Protein 7WJL (pdb70)

Foldseek 3Di:
DPQAPQLAAEEEQQLLLQQWAADQPPDPVVLRVVDQQHSLLLLLLLLLVLLQCLVPVPRYDYHYLPQQFDDCPDCLNCVQQNDPQSVVVQVLQVCQVVQRVVSHASDDPVAPSSQEHGHVSVRSNNRRLLSSLLVLLCQAADDDDNVNGHFHYEYEHDDFALQAASRRHGRHHSGRSVSSSQSSCCVPPVAAEEEEEEEAQEHSLRVQNSLCVQLAADRPPDDDDPCADPRRGDHHDTRQYAYFYEHALCDPPANPPNHDPVVSDSQCDCDPDPSSYHYYHFYFDADDDPVRVVCCCVPTVVVSLVSVLVNLVVVVVVQVVVVHDHAYAYEYAQEQCLDPPHPDPRRHHYLLVLLVVLLSVQVSCVVRHVRHYYYYYHHYGDSLRSSSNSNSNSCNPSPHHDDNVCNDPVLSVLLSLLSQLQRDQDVVSNVSSVSSSVCSCPVRVCCCVSGND

Structure (mmCIF, N/CA/C/O backbone):
data_7WJL
#
_entry.id   7WJL
#
_cell.length_a   124.542
_cell.length_b   124.542
_cell.length_c   124.542
_cell.angle_alpha   90.000
_cell.angle_beta   90.000
_cell.angle_gamma   90.000
#
_symmetry.space_group_name_H-M   'P 2 3'
#
loop_
_entity.id
_entity.type
_entity.pdbx_description
1 polymer 'Histone deacetylase HOS3'
2 non-polymer 'ZINC ION'
3 non-polymer 'ACETATE ION'
4 water water
#
loop_
_atom_site.group_PDB
_atom_site.id
_atom_site.type_symbol
_atom_site.label_atom_id
_atom_site.label_alt_id
_atom_site.label_comp_id
_atom_site.label_asym_id
_atom_site.label_entity_id
_atom_site.label_seq_id
_atom_site.pdbx_PDB_ins_code
_atom_site.Cartn_x
_atom_site.Cartn_y
_atom_site.Cartn_z
_atom_site.occupancy
_atom_site.B_iso_or_equiv
_atom_site.auth_seq_id
_atom_site.auth_comp_id
_atom_site.auth_asym_id
_atom_site.auth_atom_id
_atom_site.pdbx_PDB_model_num
ATOM 1 N N . ALA A 1 1 ? 27.672 99.108 55.915 1.00 55.77 34 ALA A N 1
ATOM 2 C CA . ALA A 1 1 ? 26.253 98.949 56.175 1.00 56.61 34 ALA A CA 1
ATOM 3 C C . ALA A 1 1 ? 26.034 97.947 57.319 1.00 65.14 34 ALA A C 1
ATOM 4 O O . ALA A 1 1 ? 26.934 97.773 58.161 1.00 75.41 34 ALA A O 1
ATOM 6 N N . GLN A 1 2 ? 24.837 97.340 57.378 1.00 56.58 35 GLN A N 1
ATOM 7 C CA . GLN A 1 2 ? 24.565 96.202 58.258 1.00 53.37 35 GLN A CA 1
ATOM 8 C C . GLN A 1 2 ? 24.178 94.971 57.451 1.00 50.06 35 GLN A C 1
ATOM 9 O O . GLN A 1 2 ? 24.829 93.932 57.580 1.00 48.10 35 GLN A O 1
ATOM 15 N N . ILE A 1 3 ? 23.150 95.057 56.613 1.00 38.86 36 ILE A N 1
ATOM 16 C CA . ILE A 1 3 ? 22.809 93.962 55.711 1.00 47.94 36 ILE A CA 1
ATOM 17 C C . ILE A 1 3 ? 23.737 94.013 54.500 1.00 45.12 36 ILE A C 1
ATOM 18 O O . ILE A 1 3 ? 23.749 95.023 53.781 1.00 36.51 36 ILE A O 1
ATOM 23 N N . PRO A 1 4 ? 24.525 92.967 54.238 1.00 45.17 37 PRO A N 1
ATOM 24 C CA . PRO A 1 4 ? 25.447 93.006 53.093 1.00 36.84 37 PRO A CA 1
ATOM 25 C C . PRO A 1 4 ? 24.714 92.855 51.772 1.00 39.30 37 PRO A C 1
ATOM 26 O O . PRO A 1 4 ? 23.652 92.228 51.685 1.00 40.36 37 PRO A O 1
ATOM 30 N N . GLU A 1 5 ? 25.310 93.429 50.722 1.00 35.70 38 GLU A N 1
ATOM 31 C CA . GLU A 1 5 ? 24.652 93.408 49.418 1.00 32.91 38 GLU A CA 1
ATOM 32 C C . GLU A 1 5 ? 24.349 91.982 48.964 1.00 32.69 38 GLU A C 1
ATOM 33 O O . GLU A 1 5 ? 23.298 91.730 48.362 1.00 34.12 38 GLU A O 1
ATOM 39 N N . SER A 1 6 ? 25.233 91.027 49.268 1.00 35.75 39 SER A N 1
ATOM 40 C CA . SER A 1 6 ? 25.015 89.653 48.812 1.00 35.81 39 SER A CA 1
ATOM 41 C C . SER A 1 6 ? 23.774 89.033 49.444 1.00 36.89 39 SER A C 1
ATOM 42 O O . SER A 1 6 ? 23.194 88.100 48.879 1.00 38.04 39 SER A O 1
ATOM 45 N N . ALA A 1 7 ? 23.365 89.524 50.615 1.00 33.02 40 ALA A N 1
ATOM 46 C CA . ALA A 1 7 ? 22.163 89.034 51.281 1.00 33.53 40 ALA A CA 1
ATOM 47 C C . ALA A 1 7 ? 20.881 89.569 50.654 1.00 33.09 40 ALA A C 1
ATOM 48 O O . ALA A 1 7 ? 19.796 89.134 51.044 1.00 32.23 40 ALA A O 1
ATOM 50 N N . LYS A 1 8 ? 20.967 90.511 49.723 1.00 32.09 41 LYS A N 1
ATOM 51 C CA . LYS A 1 8 ? 19.777 91.083 49.111 1.00 34.44 41 LYS A CA 1
ATOM 52 C C . LYS A 1 8 ? 19.400 90.297 47.864 1.00 33.69 41 LYS A C 1
ATOM 53 O O . LYS A 1 8 ? 20.254 89.707 47.197 1.00 39.28 41 LYS A O 1
ATOM 59 N N . ALA A 1 9 ? 18.108 90.285 47.558 1.00 31.63 42 ALA A N 1
ATOM 60 C CA . ALA A 1 9 ? 17.618 89.697 46.322 1.00 25.69 42 ALA A CA 1
ATOM 61 C C . ALA A 1 9 ? 17.657 90.745 45.221 1.00 26.86 42 ALA A C 1
ATOM 62 O O . ALA A 1 9 ? 17.327 91.910 45.456 1.00 29.19 42 ALA A O 1
ATOM 64 N N . VAL A 1 10 ? 18.060 90.323 44.027 1.00 24.06 43 VAL A N 1
ATOM 65 C CA . VAL A 1 10 ? 18.163 91.196 42.862 1.00 23.62 43 VAL A CA 1
ATOM 66 C C . VAL A 1 10 ? 16.844 91.210 42.100 1.00 26.52 43 VAL A C 1
ATOM 67 O O . VAL A 1 10 ? 16.262 90.158 41.806 1.00 25.31 43 VAL A O 1
ATOM 71 N N . VAL A 1 11 ? 16.373 92.408 41.777 1.00 23.45 44 VAL A N 1
ATOM 72 C CA . VAL A 1 11 ? 15.223 92.605 40.908 1.00 23.17 44 VAL A CA 1
ATOM 73 C C . VAL A 1 11 ? 15.737 93.201 39.612 1.00 23.23 44 VAL A C 1
ATOM 74 O O . VAL A 1 11 ? 16.348 94.279 39.617 1.00 25.42 44 VAL A O 1
ATOM 78 N N . VAL A 1 12 ? 15.497 92.512 38.505 1.00 27.06 45 VAL A N 1
ATOM 79 C CA . VAL A 1 12 ? 16.021 92.933 37.216 1.00 24.79 45 VAL A CA 1
ATOM 80 C C . VAL A 1 12 ? 14.883 93.574 36.438 1.00 23.66 45 VAL A C 1
ATOM 81 O O . VAL A 1 12 ? 13.828 92.961 36.245 1.00 24.04 45 VAL A O 1
ATOM 85 N N . LEU A 1 13 ? 15.088 94.820 36.036 1.00 24.80 46 LEU A N 1
ATOM 86 C CA . LEU A 1 13 ? 14.141 95.576 35.232 1.00 24.81 46 LEU A CA 1
ATOM 87 C C . LEU A 1 13 ? 14.561 95.472 33.772 1.00 30.74 46 LEU A C 1
ATOM 88 O O . LEU A 1 13 ? 15.758 95.438 33.467 1.00 34.66 46 LEU A O 1
ATOM 93 N N . SER A 1 14 ? 13.580 95.427 32.869 1.00 30.80 47 SER A N 1
ATOM 94 C CA . SER A 1 14 ? 13.824 95.141 31.453 1.00 27.33 47 SER A CA 1
ATOM 95 C C . SER A 1 14 ? 13.200 96.212 30.569 1.00 30.23 47 SER A C 1
ATOM 96 O O . SER A 1 14 ? 12.118 96.010 30.000 1.00 28.14 47 SER A O 1
ATOM 99 N N . PRO A 1 15 ? 13.872 97.351 30.395 1.00 26.98 48 PRO A N 1
ATOM 100 C CA . PRO A 1 15 ? 13.213 98.460 29.695 1.00 28.25 48 PRO A CA 1
ATOM 101 C C . PRO A 1 15 ? 12.883 98.140 28.245 1.00 33.72 48 PRO A C 1
ATOM 102 O O . PRO A 1 15 ? 11.865 98.625 27.735 1.00 34.43 48 PRO A O 1
ATOM 106 N N . TYR A 1 16 ? 13.686 97.313 27.566 1.00 33.13 49 TYR A N 1
ATOM 107 C CA . TYR A 1 16 ? 13.352 96.943 26.187 1.00 36.41 49 TYR A CA 1
ATOM 108 C C . TYR A 1 16 ? 12.065 96.114 26.098 1.00 35.66 49 TYR A C 1
ATOM 109 O O . TYR A 1 16 ? 11.345 96.214 25.100 1.00 36.57 49 TYR A O 1
ATOM 118 N N . SER A 1 17 ? 11.742 95.303 27.119 1.00 28.13 50 SER A N 1
ATOM 119 C CA . SER A 1 17 ? 10.486 94.553 27.084 1.00 32.24 50 SER A CA 1
ATOM 120 C C . SER A 1 17 ? 9.259 95.440 26.893 1.00 33.85 50 SER A C 1
ATOM 121 O O . SER A 1 17 ? 8.188 94.932 26.543 1.00 32.14 50 SER A O 1
ATOM 124 N N . LEU A 1 18 ? 9.373 96.746 27.130 1.00 34.65 51 LEU A N 1
ATOM 125 C CA . LEU A 1 18 ? 8.216 97.615 26.953 1.00 34.67 51 LEU A CA 1
ATOM 126 C C . LEU A 1 18 ? 7.825 97.788 25.494 1.00 36.71 51 LEU A C 1
ATOM 127 O O . LEU A 1 18 ? 6.706 98.220 25.215 1.00 41.14 51 LEU A O 1
ATOM 132 N N . GLN A 1 19 ? 8.715 97.470 24.560 1.00 34.16 52 GLN A N 1
ATOM 133 C CA . GLN A 1 19 ? 8.520 97.873 23.175 1.00 35.75 52 GLN A CA 1
ATOM 134 C C . GLN A 1 19 ? 7.583 96.951 22.407 1.00 40.55 52 GLN A C 1
ATOM 135 O O . GLN A 1 19 ? 7.005 97.374 21.401 1.00 46.13 52 GLN A O 1
ATOM 141 N N . HIS A 1 20 ? 7.439 95.707 22.849 1.00 40.78 53 HIS A N 1
ATOM 142 C CA . HIS A 1 20 ? 6.553 94.737 22.219 1.00 32.20 53 HIS A CA 1
ATOM 143 C C . HIS A 1 20 ? 5.109 95.093 22.551 1.00 35.18 53 HIS A C 1
ATOM 144 O O . HIS A 1 20 ? 4.694 95.003 23.709 1.00 37.14 53 HIS A O 1
ATOM 151 N N . VAL A 1 21 ? 4.336 95.515 21.555 1.00 40.59 54 VAL A N 1
ATOM 152 C CA . VAL A 1 21 ? 2.979 95.983 21.808 1.00 40.06 54 VAL A CA 1
ATOM 153 C C . VAL A 1 21 ? 2.060 95.575 20.669 1.00 43.06 54 VAL A C 1
ATOM 154 O O . VAL A 1 21 ? 2.455 95.567 19.499 1.00 41.88 54 VAL A O 1
ATOM 158 N N . PHE A 1 22 ? 0.819 95.245 21.026 1.00 49.43 55 PHE A N 1
ATOM 159 C CA . PHE A 1 22 ? -0.189 94.898 20.038 1.00 46.04 55 PHE A CA 1
ATOM 160 C C . PHE A 1 22 ? -0.262 95.996 18.986 1.00 51.46 55 PHE A C 1
ATOM 161 O O . PHE A 1 22 ? -0.353 97.180 19.340 1.00 54.63 55 PHE A O 1
ATOM 169 N N . PRO A 1 23 ? -0.207 95.658 17.697 1.00 53.95 56 PRO A N 1
ATOM 170 C CA . PRO A 1 23 ? 0.045 96.682 16.675 1.00 54.57 56 PRO A CA 1
ATOM 171 C C . PRO A 1 23 ? -1.108 96.971 15.721 1.00 65.93 56 PRO A C 1
ATOM 172 O O . PRO A 1 23 ? -1.051 97.969 14.994 1.00 69.93 56 PRO A O 1
ATOM 176 N N . ARG A 1 24 ? -2.141 96.123 15.691 1.00 70.85 57 ARG A N 1
ATOM 177 C CA . ARG A 1 24 ? -3.208 96.250 14.696 1.00 70.37 57 ARG A CA 1
ATOM 178 C C . ARG A 1 24 ? -4.129 97.431 14.991 1.00 71.65 57 ARG A C 1
ATOM 179 O O . ARG A 1 24 ? -5.114 97.291 15.723 1.00 74.05 57 ARG A O 1
ATOM 187 N N . GLU A 1 25 ? -3.832 98.593 14.406 1.00 72.19 58 GLU A N 1
ATOM 188 C CA . GLU A 1 25 ? -4.475 99.839 14.803 1.00 76.51 58 GLU A CA 1
ATOM 189 C C . GLU A 1 25 ? -5.875 100.008 14.235 1.00 77.07 58 GLU A C 1
ATOM 190 O O . GLU A 1 25 ? -6.469 101.076 14.417 1.00 80.75 58 GLU A O 1
ATOM 196 N N . TRP A 1 26 ? -6.424 98.991 13.577 1.00 74.05 59 TRP A N 1
ATOM 197 C CA . TRP A 1 26 ? -7.725 99.098 12.932 1.00 79.54 59 TRP A CA 1
ATOM 198 C C . TRP A 1 26 ? -8.829 98.368 13.687 1.00 83.91 59 TRP A C 1
ATOM 199 O O . TRP A 1 26 ? -9.908 98.158 13.125 1.00 85.43 59 TRP A O 1
ATOM 210 N N . VAL A 1 27 ? -8.595 97.965 14.930 1.00 82.94 60 VAL A N 1
ATOM 211 C CA . VAL A 1 27 ? -9.587 97.201 15.664 1.00 83.27 60 VAL A CA 1
ATOM 212 C C . VAL A 1 27 ? -10.390 98.136 16.558 1.00 88.24 60 VAL A C 1
ATOM 213 O O . VAL A 1 27 ? -9.997 99.272 16.845 1.00 88.65 60 VAL A O 1
ATOM 217 N N . THR A 1 28 ? -11.552 97.650 16.985 1.00 88.25 61 THR A N 1
ATOM 218 C CA . THR A 1 28 ? -12.339 98.358 17.982 1.00 91.62 61 THR A CA 1
ATOM 219 C C . THR A 1 28 ? -11.491 98.615 19.223 1.00 98.76 61 THR A C 1
ATOM 220 O O . THR A 1 28 ? -10.675 97.777 19.617 1.00 102.28 61 THR A O 1
ATOM 224 N N . LYS A 1 29 ? -11.669 99.789 19.839 1.00 97.41 62 LYS A N 1
ATOM 225 C CA . LYS A 1 29 ? -10.979 100.041 21.101 1.00 91.57 62 LYS A CA 1
ATOM 226 C C . LYS A 1 29 ? -11.497 99.164 22.234 1.00 95.27 62 LYS A C 1
ATOM 227 O O . LYS A 1 29 ? -10.895 99.161 23.315 1.00 100.73 62 LYS A O 1
ATOM 233 N N . SER A 1 30 ? -12.584 98.422 22.012 1.00 93.96 63 SER A N 1
ATOM 234 C CA . SER A 1 30 ? -13.025 97.428 22.983 1.00 90.89 63 SER A CA 1
ATOM 235 C C . SER A 1 30 ? -12.301 96.099 22.774 1.00 89.85 63 SER A C 1
ATOM 236 O O . SER A 1 30 ? -11.792 95.504 23.732 1.00 88.71 63 SER A O 1
ATOM 239 N N . TYR A 1 31 ? -12.256 95.610 21.529 1.00 90.50 64 TYR A N 1
ATOM 240 C CA . TYR A 1 31 ? -11.388 94.477 21.206 1.00 87.71 64 TYR A CA 1
ATOM 241 C C . TYR A 1 31 ? -9.957 94.745 21.657 1.00 84.44 64 TYR A C 1
ATOM 242 O O . TYR A 1 31 ? -9.270 93.842 22.151 1.00 78.65 64 TYR A O 1
ATOM 251 N N . ARG A 1 32 ? -9.494 95.989 21.490 1.00 85.27 65 ARG A N 1
ATOM 252 C CA . ARG A 1 32 ? -8.137 96.344 21.887 1.00 82.33 65 ARG A CA 1
ATOM 253 C C . ARG A 1 32 ? -7.916 96.112 23.376 1.00 84.06 65 ARG A C 1
ATOM 254 O O . ARG A 1 32 ? -6.801 95.773 23.790 1.00 85.12 65 ARG A O 1
ATOM 262 N N . LYS A 1 33 ? -8.956 96.266 24.198 1.00 85.51 66 LYS A N 1
ATOM 263 C CA . LYS A 1 33 ? -8.776 96.026 25.623 1.00 88.06 66 LYS A CA 1
ATOM 264 C C . LYS A 1 33 ? -8.813 94.543 25.976 1.00 86.39 66 LYS A C 1
ATOM 265 O O . LYS A 1 33 ? -8.359 94.170 27.067 1.00 86.46 66 LYS A O 1
ATOM 271 N N . THR A 1 34 ? -9.233 93.750 25.005 1.00 82.07 67 THR A N 1
ATOM 272 C CA . THR A 1 34 ? -9.281 92.282 25.132 1.00 74.40 67 THR A CA 1
ATOM 273 C C . THR A 1 34 ? -7.846 91.736 25.160 1.00 69.77 67 THR A C 1
ATOM 274 O O . THR A 1 34 ? -7.647 90.687 25.724 1.00 64.05 67 THR A O 1
ATOM 278 N N . ILE A 1 35 ? -6.889 92.479 24.603 1.00 70.62 68 ILE A N 1
ATOM 279 C CA . ILE A 1 35 ? -5.495 92.060 24.472 1.00 65.41 68 ILE A CA 1
ATOM 280 C C . ILE A 1 35 ? -4.792 92.300 25.805 1.00 53.64 68 ILE A C 1
ATOM 281 O O . ILE A 1 35 ? -4.452 93.433 26.148 1.00 53.56 68 ILE A O 1
ATOM 286 N N . VAL A 1 36 ? -4.555 91.230 26.546 1.00 43.52 69 VAL A N 1
ATOM 287 C CA . VAL A 1 36 ? -4.129 91.386 27.926 1.00 40.57 69 VAL A CA 1
ATOM 288 C C . VAL A 1 36 ? -2.610 91.441 28.051 1.00 40.69 69 VAL A C 1
ATOM 289 O O . VAL A 1 36 ? -2.089 92.082 28.969 1.00 43.82 69 VAL A O 1
ATOM 293 N N . GLU A 1 37 ? -1.884 90.790 27.149 1.00 35.59 70 GLU A N 1
ATOM 294 C CA . GLU A 1 37 ? -0.430 90.816 27.191 1.00 31.42 70 GLU A CA 1
ATOM 295 C C . GLU A 1 37 ? 0.029 92.117 26.534 1.00 35.56 70 GLU A C 1
ATOM 296 O O . GLU A 1 37 ? -0.007 92.246 25.312 1.00 40.22 70 GLU A O 1
ATOM 302 N N . ARG A 1 38 ? 0.463 93.082 27.346 1.00 33.95 71 ARG A N 1
ATOM 303 C CA . ARG A 1 38 ? 0.699 94.453 26.906 1.00 35.27 71 ARG A CA 1
ATOM 304 C C . ARG A 1 38 ? 1.793 95.077 27.760 1.00 34.71 71 ARG A C 1
ATOM 305 O O . ARG A 1 38 ? 2.091 94.594 28.858 1.00 29.50 71 ARG A O 1
ATOM 313 N N . PRO A 1 39 ? 2.396 96.177 27.299 1.00 31.45 72 PRO A N 1
ATOM 314 C CA . PRO A 1 39 ? 3.497 96.795 28.065 1.00 32.71 72 PRO A CA 1
ATOM 315 C C . PRO A 1 39 ? 3.103 97.243 29.467 1.00 35.49 72 PRO A C 1
ATOM 316 O O . PRO A 1 39 ? 3.941 97.218 30.377 1.00 35.37 72 PRO A O 1
ATOM 320 N N . GLU A 1 40 ? 1.852 97.664 29.665 1.00 31.94 73 GLU A N 1
ATOM 321 C CA . GLU A 1 40 ? 1.392 98.125 30.967 1.00 32.18 73 GLU A CA 1
ATOM 322 C C . GLU A 1 40 ? 1.561 97.080 32.062 1.00 35.30 73 GLU A C 1
ATOM 323 O O . GLU A 1 40 ? 1.538 97.437 33.248 1.00 30.79 73 GLU A O 1
ATOM 329 N N . ARG A 1 41 ? 1.728 95.805 31.701 1.00 29.62 74 ARG A N 1
ATOM 330 C CA . ARG A 1 41 ? 1.984 94.786 32.711 1.00 28.35 74 ARG A CA 1
ATOM 331 C C . ARG A 1 41 ? 3.251 95.105 33.503 1.00 34.04 74 ARG A C 1
ATOM 332 O O . ARG A 1 41 ? 3.317 94.853 34.715 1.00 32.39 74 ARG A O 1
ATOM 340 N N . LEU A 1 42 ? 4.264 95.687 32.840 1.00 29.50 75 LEU A N 1
ATOM 341 C CA . LEU A 1 42 ? 5.507 96.015 33.530 1.00 27.54 75 LEU A CA 1
ATOM 342 C C . LEU A 1 42 ? 5.327 97.173 34.494 1.00 29.57 75 LEU A C 1
ATOM 343 O O . LEU A 1 42 ? 6.011 97.225 35.522 1.00 33.26 75 LEU A O 1
ATOM 348 N N . LEU A 1 43 ? 4.422 98.108 34.189 1.00 29.40 76 LEU A N 1
ATOM 349 C CA . LEU A 1 43 ? 4.099 99.143 35.165 1.00 30.43 76 LEU A CA 1
ATOM 350 C C . LEU A 1 43 ? 3.476 98.531 36.417 1.00 31.83 76 LEU A C 1
ATOM 351 O O . LEU A 1 43 ? 3.843 98.887 37.547 1.00 31.00 76 LEU A O 1
ATOM 356 N N . ALA A 1 44 ? 2.553 97.581 36.241 1.00 32.96 77 ALA A N 1
ATOM 357 C CA . ALA A 1 44 ? 1.968 96.910 37.401 1.00 35.04 77 ALA A CA 1
ATOM 358 C C . ALA A 1 44 ? 3.012 96.089 38.155 1.00 33.76 77 ALA A C 1
ATOM 359 O O . ALA A 1 44 ? 3.053 96.121 39.390 1.00 29.22 77 ALA A O 1
ATOM 361 N N . SER A 1 45 ? 3.882 95.363 37.440 1.00 27.85 78 SER A N 1
ATOM 362 C CA . SER A 1 45 ? 4.935 94.625 38.141 1.00 30.27 78 SER A CA 1
ATOM 363 C C . SER A 1 45 ? 5.860 95.573 38.908 1.00 28.41 78 SER A C 1
ATOM 364 O O . SER A 1 45 ? 6.307 95.251 40.017 1.00 33.05 78 SER A O 1
ATOM 367 N N . SER A 1 46 ? 6.145 96.754 38.351 1.00 28.52 79 SER A N 1
ATOM 368 C CA . SER A 1 46 ? 6.894 97.757 39.112 1.00 31.85 79 SER A CA 1
ATOM 369 C C . SER A 1 46 ? 6.152 98.233 40.367 1.00 31.08 79 SER A C 1
ATOM 370 O O . SER A 1 46 ? 6.793 98.587 41.362 1.00 29.19 79 SER A O 1
ATOM 373 N N . MET A 1 47 ? 4.820 98.273 40.350 1.00 29.61 80 MET A N 1
ATOM 374 C CA . MET A 1 47 ? 4.104 98.588 41.589 1.00 37.55 80 MET A CA 1
ATOM 375 C C . MET A 1 47 ? 4.332 97.524 42.654 1.00 32.89 80 MET A C 1
ATOM 376 O O . MET A 1 47 ? 4.537 97.852 43.828 1.00 34.18 80 MET A O 1
ATOM 381 N N . GLY A 1 48 ? 4.280 96.245 42.271 1.00 30.99 81 GLY A N 1
ATOM 382 C CA . GLY A 1 48 ? 4.571 95.194 43.228 1.00 28.20 81 GLY A CA 1
ATOM 383 C C . GLY A 1 48 ? 5.985 95.295 43.757 1.00 32.68 81 GLY A C 1
ATOM 384 O O . GLY A 1 48 ? 6.219 95.193 44.968 1.00 31.03 81 GLY A O 1
ATOM 385 N N . ILE A 1 49 ? 6.949 95.518 42.853 1.00 27.16 82 ILE A N 1
ATOM 386 C CA . ILE A 1 49 ? 8.340 95.693 43.256 1.00 26.94 82 ILE A CA 1
ATOM 387 C C . ILE A 1 49 ? 8.454 96.844 44.244 1.00 33.48 82 ILE A C 1
ATOM 388 O O . ILE A 1 49 ? 9.072 96.726 45.312 1.00 28.51 82 ILE A O 1
ATOM 393 N N . SER A 1 50 ? 7.856 97.983 43.888 1.00 32.34 83 SER A N 1
ATOM 394 C CA . SER A 1 50 ? 7.875 99.144 44.761 1.00 30.63 83 SER A CA 1
ATOM 395 C C . SER A 1 50 ? 7.292 98.824 46.135 1.00 31.37 83 SER A C 1
ATOM 396 O O . SER A 1 50 ? 7.849 99.222 47.160 1.00 32.14 83 SER A O 1
ATOM 399 N N . ALA A 1 51 ? 6.177 98.100 46.178 1.00 31.27 84 ALA A N 1
ATOM 400 C CA . ALA A 1 51 ? 5.581 97.738 47.463 1.00 33.33 84 ALA A CA 1
ATOM 401 C C . ALA A 1 51 ? 6.548 96.927 48.322 1.00 31.62 84 ALA A C 1
ATOM 402 O O . ALA A 1 51 ? 6.682 97.179 49.527 1.00 32.72 84 ALA A O 1
ATOM 404 N N . ALA A 1 52 ? 7.222 95.938 47.728 1.00 30.13 85 ALA A N 1
ATOM 405 C CA . ALA A 1 52 ? 8.131 95.118 48.515 1.00 29.79 85 ALA A CA 1
ATOM 406 C C . ALA A 1 52 ? 9.280 95.958 49.062 1.00 35.74 85 ALA A C 1
ATOM 407 O O . ALA A 1 52 ? 9.623 95.865 50.248 1.00 38.14 85 ALA A O 1
ATOM 409 N N . ILE A 1 53 ? 9.862 96.812 48.215 1.00 32.45 86 ILE A N 1
ATOM 410 C CA . ILE A 1 53 ? 10.970 97.667 48.626 1.00 35.41 86 ILE A CA 1
ATOM 411 C C . ILE A 1 53 ? 10.541 98.689 49.671 1.00 39.81 86 ILE A C 1
ATOM 412 O O . ILE A 1 53 ? 11.352 99.102 50.512 1.00 45.75 86 ILE A O 1
ATOM 417 N N . THR A 1 54 ? 9.291 99.152 49.621 1.00 38.22 87 THR A N 1
ATOM 418 C CA . THR A 1 54 ? 8.846 100.105 50.630 1.00 38.79 87 THR A CA 1
ATOM 419 C C . THR A 1 54 ? 8.685 99.425 51.981 1.00 39.66 87 THR A C 1
ATOM 420 O O . THR A 1 54 ? 9.027 100.004 53.018 1.00 44.44 87 THR A O 1
ATOM 424 N N . MET A 1 55 ? 8.186 98.188 51.990 1.00 37.22 88 MET A N 1
ATOM 425 C CA . MET A 1 55 ? 8.095 97.451 53.246 1.00 38.53 88 MET A CA 1
ATOM 426 C C . MET A 1 55 ? 9.472 97.079 53.763 1.00 39.87 88 MET A C 1
ATOM 427 O O . MET A 1 55 ? 9.712 97.117 54.975 1.00 38.21 88 MET A O 1
ATOM 432 N N . TYR A 1 56 ? 10.392 96.703 52.867 1.00 34.22 89 TYR A N 1
ATOM 433 C CA . TYR A 1 56 ? 11.707 96.201 53.265 1.00 34.74 89 TYR A CA 1
ATOM 434 C C . TYR A 1 56 ? 12.795 96.897 52.465 1.00 33.50 89 TYR A C 1
ATOM 435 O O . TYR A 1 56 ? 13.412 96.295 51.578 1.00 33.63 89 TYR A O 1
ATOM 444 N N . PRO A 1 57 ? 13.112 98.147 52.812 1.00 36.42 90 PRO A N 1
ATOM 445 C CA . PRO A 1 57 ? 14.049 98.933 51.991 1.00 34.45 90 PRO A CA 1
ATOM 446 C C . PRO A 1 57 ? 15.448 98.363 51.948 1.00 36.38 90 PRO A C 1
ATOM 447 O O . PRO A 1 57 ? 16.208 98.703 51.036 1.00 39.22 90 PRO A O 1
ATOM 451 N N . SER A 1 58 ? 15.824 97.512 52.892 1.00 36.77 91 SER A N 1
ATOM 452 C CA . SER A 1 58 ? 17.178 96.979 52.951 1.00 34.54 91 SER A CA 1
ATOM 453 C C . SER A 1 58 ? 17.324 95.585 52.350 1.00 33.74 91 SER A C 1
ATOM 454 O O . SER A 1 58 ? 18.427 95.027 52.395 1.00 33.94 91 SER A O 1
ATOM 457 N N . LEU A 1 59 ? 16.262 95.001 51.794 1.00 31.53 92 LEU A N 1
ATOM 458 C CA . LEU A 1 59 ? 16.320 93.599 51.393 1.00 33.55 92 LEU A CA 1
ATOM 459 C C . LEU A 1 59 ? 16.386 93.371 49.886 1.00 31.11 92 LEU A C 1
ATOM 460 O O . LEU A 1 59 ? 16.523 92.214 49.461 1.00 31.64 92 LEU A O 1
ATOM 465 N N . PHE A 1 60 ? 16.303 94.416 49.067 1.00 28.75 93 PHE A N 1
ATOM 466 C CA . PHE A 1 60 ? 16.284 94.244 47.622 1.00 27.55 93 PHE A CA 1
ATOM 467 C C . PHE A 1 60 ? 17.248 95.209 46.945 1.00 27.78 93 PHE A C 1
ATOM 468 O O . PHE A 1 60 ? 17.541 96.289 47.463 1.00 29.57 93 PHE A O 1
ATOM 476 N N . THR A 1 61 ? 17.734 94.798 45.773 1.00 30.63 94 THR A N 1
ATOM 477 C CA . THR A 1 61 ? 18.591 95.602 44.906 1.00 27.05 94 THR A CA 1
ATOM 478 C C . THR A 1 61 ? 17.921 95.664 43.541 1.00 28.78 94 THR A C 1
ATOM 479 O O . THR A 1 61 ? 17.634 94.620 42.952 1.00 29.06 94 THR A O 1
ATOM 483 N N . LEU A 1 62 ? 17.662 96.874 43.044 1.00 26.86 95 LEU A N 1
ATOM 484 C CA . LEU A 1 62 ? 17.115 97.050 41.706 1.00 31.69 95 LEU A CA 1
ATOM 485 C C . LEU A 1 62 ? 18.253 97.085 40.699 1.00 33.72 95 LEU A C 1
ATOM 486 O O . LEU A 1 62 ? 19.239 97.801 40.894 1.00 28.95 95 LEU A O 1
ATOM 491 N N . LYS A 1 63 ? 18.110 96.325 39.618 1.00 25.53 96 LYS A N 1
ATOM 492 C CA . LYS A 1 63 ? 19.121 96.312 38.575 1.00 25.58 96 LYS A CA 1
ATOM 493 C C . LYS A 1 63 ? 18.417 96.395 37.230 1.00 28.07 96 LYS A C 1
ATOM 494 O O . LYS A 1 63 ? 17.481 95.635 36.969 1.00 36.94 96 LYS A O 1
ATOM 500 N N . SER A 1 64 ? 18.833 97.324 36.391 1.00 28.94 97 SER A N 1
ATOM 501 C CA . SER A 1 64 ? 18.297 97.430 35.048 1.00 28.62 97 SER A CA 1
ATOM 502 C C . SER A 1 64 ? 19.268 96.797 34.073 1.00 29.48 97 SER A C 1
ATOM 503 O O . SER A 1 64 ? 20.476 97.054 34.130 1.00 30.24 97 SER A O 1
ATOM 506 N N . SER A 1 65 ? 18.737 95.970 33.183 1.00 26.09 98 SER A N 1
ATOM 507 C CA . SER A 1 65 ? 19.538 95.480 32.078 1.00 26.26 98 SER A CA 1
ATOM 508 C C . SER A 1 65 ? 19.860 96.583 31.070 1.00 30.10 98 SER A C 1
ATOM 509 O O . SER A 1 65 ? 20.722 96.386 30.207 1.00 35.19 98 SER A O 1
ATOM 512 N N . HIS A 1 66 ? 19.224 97.750 31.196 1.00 34.70 99 HIS A N 1
ATOM 513 C CA . HIS A 1 66 ? 19.426 98.894 30.305 1.00 28.85 99 HIS A CA 1
ATOM 514 C C . HIS A 1 66 ? 19.400 98.466 28.840 1.00 33.43 99 HIS A C 1
ATOM 515 O O . HIS A 1 66 ? 18.377 97.982 28.349 1.00 41.28 99 HIS A O 1
ATOM 522 N N . GLN A 1 67 ? 20.510 98.631 28.128 1.00 33.79 100 GLN A N 1
ATOM 523 C CA . GLN A 1 67 ? 20.554 98.332 26.708 1.00 42.18 100 GLN A CA 1
ATOM 524 C C . GLN A 1 67 ? 21.276 97.025 26.413 1.00 41.20 100 GLN A C 1
ATOM 525 O O . GLN A 1 67 ? 21.608 96.760 25.255 1.00 40.62 100 GLN A O 1
ATOM 531 N N . ARG A 1 68 ? 21.504 96.192 27.427 1.00 38.07 101 ARG A N 1
ATOM 532 C CA . ARG A 1 68 ? 22.127 94.902 27.184 1.00 37.81 101 ARG A CA 1
ATOM 533 C C . ARG A 1 68 ? 21.198 94.019 26.357 1.00 37.14 101 ARG A C 1
ATOM 534 O O . ARG A 1 68 ? 20.009 93.875 26.667 1.00 31.59 101 ARG A O 1
ATOM 542 N N . LYS A 1 69 ? 21.745 93.434 25.301 1.00 37.56 102 LYS A N 1
ATOM 543 C CA . LYS A 1 69 ? 20.993 92.588 24.393 1.00 36.89 102 LYS A CA 1
ATOM 544 C C . LYS A 1 69 ? 21.614 91.198 24.346 1.00 33.36 102 LYS A C 1
ATOM 545 O O . LYS A 1 69 ? 22.828 91.035 24.501 1.00 30.23 102 LYS A O 1
ATOM 551 N N . GLY A 1 70 ? 20.768 90.193 24.144 1.00 30.13 103 GLY A N 1
ATOM 552 C CA . GLY A 1 70 ? 21.206 88.883 23.698 1.00 30.63 103 GLY A CA 1
ATOM 553 C C . GLY A 1 70 ? 20.741 88.656 22.270 1.00 37.16 103 GLY A C 1
ATOM 554 O O . GLY A 1 70 ? 19.732 89.215 21.845 1.00 40.88 103 GLY A O 1
ATOM 555 N N . SER A 1 71 ? 21.483 87.843 21.524 1.00 40.22 104 SER A N 1
ATOM 556 C CA . SER A 1 71 ? 21.140 87.587 20.131 1.00 38.49 104 SER A CA 1
ATOM 557 C C . SER A 1 71 ? 20.103 86.474 20.008 1.00 36.09 104 SER A C 1
ATOM 558 O O . SER A 1 71 ? 20.165 85.456 20.710 1.00 36.22 104 SER A O 1
ATOM 561 N N . LEU A 1 72 ? 19.152 86.664 19.091 1.00 31.62 105 LEU A N 1
ATOM 562 C CA . LEU A 1 72 ? 18.273 85.558 18.745 1.00 37.55 105 LEU A CA 1
ATOM 563 C C . LEU A 1 72 ? 19.035 84.399 18.114 1.00 37.49 105 LEU A C 1
ATOM 564 O O . LEU A 1 72 ? 18.473 83.309 17.992 1.00 41.59 105 LEU A O 1
ATOM 569 N N . MET A 1 73 ? 20.303 84.606 17.751 1.00 33.83 106 MET A N 1
ATOM 570 C CA . MET A 1 73 ? 21.226 83.583 17.261 1.00 39.48 106 MET A CA 1
ATOM 571 C C . MET A 1 73 ? 22.168 83.049 18.339 1.00 36.56 106 MET A C 1
ATOM 572 O O . MET A 1 73 ? 23.011 82.196 18.033 1.00 38.49 106 MET A O 1
ATOM 577 N N . ALA A 1 74 ? 22.097 83.572 19.564 1.00 36.79 107 ALA A N 1
ATOM 578 C CA . ALA A 1 74 ? 22.968 83.104 20.631 1.00 36.59 107 ALA A CA 1
ATOM 579 C C . ALA A 1 74 ? 22.764 81.606 20.854 1.00 34.95 107 ALA A C 1
ATOM 580 O O . ALA A 1 74 ? 21.685 81.073 20.580 1.00 32.83 107 ALA A O 1
ATOM 582 N N . PRO A 1 75 ? 23.790 80.900 21.343 1.00 36.87 108 PRO A N 1
ATOM 583 C CA . PRO A 1 75 ? 23.613 79.456 21.610 1.00 30.12 108 PRO A CA 1
ATOM 584 C C . PRO A 1 75 ? 22.496 79.151 22.599 1.00 31.13 108 PRO A C 1
ATOM 585 O O . PRO A 1 75 ? 21.822 78.122 22.457 1.00 40.23 108 PRO A O 1
ATOM 589 N N . HIS A 1 76 ? 22.271 80.008 23.600 1.00 26.28 109 HIS A N 1
ATOM 590 C CA . HIS A 1 76 ? 21.179 79.718 24.523 1.00 30.63 109 HIS A CA 1
ATOM 591 C C . HIS A 1 76 ? 19.795 79.987 23.914 1.00 34.79 109 HIS A C 1
ATOM 592 O O . HIS A 1 76 ? 18.785 79.773 24.587 1.00 37.10 109 HIS A O 1
ATOM 599 N N . VAL A 1 77 ? 19.710 80.443 22.673 1.00 30.79 110 VAL A N 1
ATOM 600 C CA . VAL A 1 77 ? 18.464 80.420 21.927 1.00 29.98 110 VAL A CA 1
ATOM 601 C C . VAL A 1 77 ? 18.458 79.274 20.918 1.00 27.67 110 VAL A C 1
ATOM 602 O O . VAL A 1 77 ? 17.565 78.433 20.932 1.00 32.24 110 VAL A O 1
ATOM 606 N N . LEU A 1 78 ? 19.492 79.189 20.081 1.00 29.82 111 LEU A N 1
ATOM 607 C CA . LEU A 1 78 ? 19.564 78.140 19.060 1.00 36.04 111 LEU A CA 1
ATOM 608 C C . LEU A 1 78 ? 19.408 76.739 19.656 1.00 36.18 111 LEU A C 1
ATOM 609 O O . LEU A 1 78 ? 18.717 75.890 19.082 1.00 39.43 111 LEU A O 1
ATOM 614 N N . LYS A 1 79 ? 20.053 76.468 20.792 1.00 36.04 112 LYS A N 1
ATOM 615 C CA . LYS A 1 79 ? 19.982 75.141 21.392 1.00 31.50 112 LYS A CA 1
ATOM 616 C C . LYS A 1 79 ? 18.668 74.894 22.109 1.00 32.40 112 LYS A C 1
ATOM 617 O O . LYS A 1 79 ? 18.380 73.744 22.452 1.00 33.33 112 LYS A O 1
ATOM 623 N N . VAL A 1 80 ? 17.878 75.935 22.354 1.00 33.03 113 VAL A N 1
ATOM 624 C CA . VAL A 1 80 ? 16.537 75.747 22.902 1.00 29.62 113 VAL A CA 1
ATOM 625 C C . VAL A 1 80 ? 15.509 75.610 21.794 1.00 32.00 113 VAL A C 1
ATOM 626 O O . VAL A 1 80 ? 14.570 74.823 21.895 1.00 35.53 113 VAL A O 1
ATOM 630 N N . HIS A 1 81 ? 15.641 76.396 20.739 1.00 33.93 114 HIS A N 1
ATOM 631 C CA . HIS A 1 81 ? 14.564 76.528 19.786 1.00 33.89 114 HIS A CA 1
ATOM 632 C C . HIS A 1 81 ? 14.926 76.044 18.398 1.00 31.08 114 HIS A C 1
ATOM 633 O O . HIS A 1 81 ? 14.056 76.038 17.526 1.00 33.75 114 HIS A O 1
ATOM 640 N N . GLY A 1 82 ? 16.159 75.602 18.173 1.00 30.08 115 GLY A N 1
ATOM 641 C CA . GLY A 1 82 ? 16.625 75.341 16.828 1.00 30.72 115 GLY A CA 1
ATOM 642 C C . GLY A 1 82 ? 16.959 76.649 16.127 1.00 38.01 115 GLY A C 1
ATOM 643 O O . GLY A 1 82 ? 16.898 77.740 16.700 1.00 39.64 115 GLY A O 1
ATOM 644 N N . SER A 1 83 ? 17.328 76.540 14.856 1.00 35.18 116 SER A N 1
ATOM 645 C CA . SER A 1 83 ? 17.611 77.728 14.069 1.00 39.75 116 SER A CA 1
ATOM 646 C C . SER A 1 83 ? 16.456 78.123 13.167 1.00 42.37 116 SER A C 1
ATOM 647 O O . SER A 1 83 ? 16.464 79.235 12.624 1.00 43.66 116 SER A O 1
ATOM 650 N N . SER A 1 84 ? 15.458 77.258 13.006 1.00 40.74 117 SER A N 1
ATOM 651 C CA . SER A 1 84 ? 14.414 77.557 12.037 1.00 39.14 117 SER A CA 1
ATOM 652 C C . SER A 1 84 ? 13.388 78.528 12.627 1.00 35.55 117 SER A C 1
ATOM 653 O O . SER A 1 84 ? 13.041 79.533 11.993 1.00 37.18 117 SER A O 1
ATOM 656 N N . TRP A 1 85 ? 12.927 78.269 13.858 1.00 39.29 118 TRP A N 1
ATOM 657 C CA . TRP A 1 85 ? 11.997 79.197 14.509 1.00 32.81 118 TRP A CA 1
ATOM 658 C C . TRP A 1 85 ? 12.600 80.577 14.713 1.00 34.28 118 TRP A C 1
ATOM 659 O O . TRP A 1 85 ? 11.941 81.571 14.355 1.00 36.23 118 TRP A O 1
ATOM 670 N N . PRO A 1 86 ? 13.797 80.734 15.290 1.00 36.05 119 PRO A N 1
ATOM 671 C CA . PRO A 1 86 ? 14.373 82.086 15.407 1.00 37.89 119 PRO A CA 1
ATOM 672 C C . PRO A 1 86 ? 14.410 82.852 14.092 1.00 39.11 119 PRO A C 1
ATOM 673 O O . PRO A 1 86 ? 14.012 84.025 14.059 1.00 38.17 119 PRO A O 1
ATOM 677 N N . ALA A 1 87 ? 14.867 82.215 13.007 1.00 35.71 120 ALA A N 1
ATOM 678 C CA . ALA A 1 87 ? 14.925 82.875 11.705 1.00 37.84 120 ALA A CA 1
ATOM 679 C C . ALA A 1 87 ? 13.537 83.172 11.153 1.00 40.34 120 ALA A C 1
ATOM 680 O O . ALA A 1 87 ? 13.339 84.191 10.483 1.00 39.97 120 ALA A O 1
ATOM 682 N N . GLU A 1 88 ? 12.573 82.279 11.380 1.00 40.76 121 GLU A N 1
ATOM 683 C CA . GLU A 1 88 ? 11.215 82.567 10.937 1.00 42.03 121 GLU A CA 1
ATOM 684 C C . GLU A 1 88 ? 10.608 83.700 11.751 1.00 40.29 121 GLU A C 1
ATOM 685 O O . GLU A 1 88 ? 9.887 84.550 11.216 1.00 41.24 121 GLU A O 1
ATOM 691 N N . LEU A 1 89 ? 10.894 83.730 13.046 1.00 35.81 122 LEU A N 1
ATOM 692 C CA . LEU A 1 89 ? 10.434 84.836 13.875 1.00 36.92 122 LEU A CA 1
ATOM 693 C C . LEU A 1 89 ? 10.957 86.168 13.343 1.00 39.85 122 LEU A C 1
ATOM 694 O O . LEU A 1 89 ? 10.201 87.134 13.200 1.00 36.96 122 LEU A O 1
ATOM 699 N N . ILE A 1 90 ? 12.249 86.226 13.012 1.00 42.61 123 ILE A N 1
ATOM 700 C CA . ILE A 1 90 ? 12.848 87.476 12.550 1.00 37.94 123 ILE A CA 1
ATOM 701 C C . ILE A 1 90 ? 12.242 87.885 11.212 1.00 42.78 123 ILE A C 1
ATOM 702 O O . ILE A 1 90 ? 11.995 89.073 10.952 1.00 41.26 123 ILE A O 1
ATOM 707 N N . GLU A 1 91 ? 11.972 86.906 10.350 1.00 41.18 124 GLU A N 1
ATOM 708 C CA . GLU A 1 91 ? 11.351 87.204 9.067 1.00 43.52 124 GLU A CA 1
ATOM 709 C C . GLU A 1 91 ? 9.964 87.807 9.262 1.00 43.62 124 GLU A C 1
ATOM 710 O O . GLU A 1 91 ? 9.644 88.853 8.692 1.00 45.21 124 GLU A O 1
ATOM 716 N N . LEU A 1 92 ? 9.138 87.174 10.092 1.00 43.79 125 LEU A N 1
ATOM 717 C CA . LEU A 1 92 ? 7.792 87.682 10.337 1.00 42.16 125 LEU A CA 1
ATOM 718 C C . LEU A 1 92 ? 7.826 89.121 10.832 1.00 42.94 125 LEU A C 1
ATOM 719 O O . LEU A 1 92 ? 7.087 89.981 10.332 1.00 43.68 125 LEU A O 1
ATOM 724 N N . CYS A 1 93 ? 8.704 89.411 11.793 1.00 40.54 126 CYS A N 1
ATOM 725 C CA . CYS A 1 93 ? 8.793 90.764 12.322 1.00 40.51 126 CYS A CA 1
ATOM 726 C C . CYS A 1 93 ? 9.214 91.761 11.260 1.00 46.58 126 CYS A C 1
ATOM 727 O O . CYS A 1 93 ? 8.766 92.916 11.278 1.00 49.73 126 CYS A O 1
ATOM 730 N N . GLN A 1 94 ? 10.074 91.340 10.332 1.00 46.44 127 GLN A N 1
ATOM 731 C CA . GLN A 1 94 ? 10.609 92.256 9.339 1.00 50.34 127 GLN A CA 1
ATOM 732 C C . GLN A 1 94 ? 9.612 92.551 8.233 1.00 49.84 127 GLN A C 1
ATOM 733 O O . GLN A 1 94 ? 9.776 93.544 7.519 1.00 55.05 127 GLN A O 1
ATOM 739 N N . MET A 1 95 ? 8.588 91.718 8.080 1.00 50.20 128 MET A N 1
ATOM 740 C CA . MET A 1 95 ? 7.526 91.937 7.106 1.00 54.84 128 MET A CA 1
ATOM 741 C C . MET A 1 95 ? 6.241 92.460 7.736 1.00 55.25 128 MET A C 1
ATOM 742 O O . MET A 1 95 ? 5.295 92.773 7.004 1.00 54.82 128 MET A O 1
ATOM 747 N N . ALA A 1 96 ? 6.194 92.574 9.070 1.00 53.45 129 ALA A N 1
ATOM 748 C CA . ALA A 1 96 ? 4.943 92.859 9.768 1.00 54.71 129 ALA A CA 1
ATOM 749 C C . ALA A 1 96 ? 4.400 94.244 9.425 1.00 61.10 129 ALA A C 1
ATOM 750 O O . ALA A 1 96 ? 3.239 94.382 9.024 1.00 66.54 129 ALA A O 1
ATOM 752 N N . ASP A 1 97 ? 5.187 95.291 9.656 1.00 63.11 130 ASP A N 1
ATOM 753 C CA . ASP A 1 97 ? 4.724 96.692 9.432 1.00 62.01 130 ASP A CA 1
ATOM 754 C C . ASP A 1 97 ? 4.132 96.883 8.031 1.00 67.88 130 ASP A C 1
ATOM 755 O O . ASP A 1 97 ? 3.073 97.470 7.925 1.00 71.85 130 ASP A O 1
ATOM 760 N N . ALA A 1 98 ? 4.798 96.393 6.995 1.00 68.65 131 ALA A N 1
ATOM 761 C CA . ALA A 1 98 ? 4.247 96.560 5.654 1.00 70.02 131 ALA A CA 1
ATOM 762 C C . ALA A 1 98 ? 2.864 95.923 5.553 1.00 72.53 131 ALA A C 1
ATOM 763 O O . ALA A 1 98 ? 1.925 96.527 5.020 1.00 76.69 131 ALA A O 1
ATOM 765 N N . LYS A 1 99 ? 2.721 94.695 6.061 1.00 68.47 132 LYS A N 1
ATOM 766 C CA . LYS A 1 99 ? 1.406 94.061 6.096 1.00 69.00 132 LYS A CA 1
ATOM 767 C C . LYS A 1 99 ? 0.412 94.898 6.894 1.00 77.02 132 LYS A C 1
ATOM 768 O O . LYS A 1 99 ? -0.739 95.079 6.475 1.00 79.58 132 LYS A O 1
ATOM 774 N N . LEU A 1 100 ? 0.841 95.422 8.049 1.00 77.21 133 LEU A N 1
ATOM 775 C CA . LEU A 1 100 ? -0.095 96.019 8.997 1.00 72.27 133 LEU A CA 1
ATOM 776 C C . LEU A 1 100 ? -0.671 97.344 8.517 1.00 75.22 133 LEU A C 1
ATOM 777 O O . LEU A 1 100 ? -1.767 97.710 8.944 1.00 80.77 133 LEU A O 1
ATOM 782 N N . LEU A 1 101 ? 0.024 98.077 7.650 1.00 76.02 134 LEU A N 1
ATOM 783 C CA . LEU A 1 101 ? -0.558 99.319 7.156 1.00 80.71 134 LEU A CA 1
ATOM 784 C C . LEU A 1 101 ? -1.574 99.089 6.039 1.00 77.40 134 LEU A C 1
ATOM 785 O O . LEU A 1 101 ? -2.316 100.021 5.696 1.00 79.88 134 LEU A O 1
ATOM 790 N N . LYS A 1 102 ? -1.628 97.879 5.476 1.00 71.00 135 LYS A N 1
ATOM 791 C CA . LYS A 1 102 ? -2.682 97.490 4.550 1.00 76.37 135 LYS A CA 1
ATOM 792 C C . LYS A 1 102 ? -3.862 96.819 5.248 1.00 80.54 135 LYS A C 1
ATOM 793 O O . LYS A 1 102 ? -4.701 96.212 4.574 1.00 84.35 135 LYS A O 1
ATOM 799 N N . GLY A 1 103 ? -3.942 96.907 6.574 1.00 79.04 136 GLY A N 1
ATOM 800 C CA . GLY A 1 103 ? -5.010 96.244 7.297 1.00 77.23 136 GLY A CA 1
ATOM 801 C C . GLY A 1 103 ? -4.947 94.733 7.261 1.00 77.12 136 GLY A C 1
ATOM 802 O O . GLY A 1 103 ? -5.987 94.071 7.338 1.00 79.35 136 GLY A O 1
ATOM 803 N N . GLU A 1 104 ? -3.750 94.168 7.160 1.00 75.40 137 GLU A N 1
ATOM 804 C CA . GLU A 1 104 ? -3.538 92.732 7.074 1.00 74.93 137 GLU A CA 1
ATOM 805 C C . GLU A 1 104 ? -3.021 92.186 8.402 1.00 68.12 137 GLU A C 1
ATOM 806 O O . GLU A 1 104 ? -2.252 92.845 9.108 1.00 64.21 137 GLU A O 1
ATOM 812 N N . ILE A 1 105 ? -3.451 90.968 8.740 1.00 66.14 138 ILE A N 1
ATOM 813 C CA . ILE A 1 105 ? -2.878 90.273 9.886 1.00 62.17 138 ILE A CA 1
ATOM 814 C C . ILE A 1 105 ? -1.415 89.965 9.595 1.00 65.75 138 ILE A C 1
ATOM 815 O O . ILE A 1 105 ? -1.059 89.516 8.495 1.00 65.90 138 ILE A O 1
ATOM 820 N N . GLU A 1 106 ? -0.555 90.209 10.585 1.00 64.07 139 GLU A N 1
ATOM 821 C CA . GLU A 1 106 ? 0.888 90.124 10.399 1.00 53.74 139 GLU A CA 1
ATOM 822 C C . GLU A 1 106 ? 1.461 88.744 10.716 1.00 52.37 139 GLU A C 1
ATOM 823 O O . GLU A 1 106 ? 2.643 88.509 10.444 1.00 57.17 139 GLU A O 1
ATOM 829 N N . VAL A 1 107 ? 0.666 87.823 11.256 1.00 52.38 140 VAL A N 1
ATOM 830 C CA . VAL A 1 107 ? 1.157 86.477 11.553 1.00 50.95 140 VAL A CA 1
ATOM 831 C C . VAL A 1 107 ? 0.608 85.476 10.539 1.00 55.54 140 VAL A C 1
ATOM 832 O O . VAL A 1 107 ? -0.297 85.811 9.763 1.00 59.67 140 VAL A O 1
ATOM 836 N N . PRO A 1 108 ? 1.136 84.256 10.490 1.00 56.98 141 PRO A N 1
ATOM 837 C CA . PRO A 1 108 ? 0.681 83.292 9.478 1.00 60.11 141 PRO A CA 1
ATOM 838 C C . PRO A 1 108 ? -0.754 82.838 9.706 1.00 62.55 141 PRO A C 1
ATOM 839 O O . PRO A 1 108 ? -1.215 82.684 10.840 1.00 62.68 141 PRO A O 1
ATOM 843 N N . ASP A 1 109 ? -1.453 82.595 8.593 1.00 64.30 142 ASP A N 1
ATOM 844 C CA . ASP A 1 109 ? -2.862 82.218 8.650 1.00 67.60 142 ASP A CA 1
ATOM 845 C C . ASP A 1 109 ? -3.100 80.913 9.400 1.00 65.62 142 ASP A C 1
ATOM 846 O O . ASP A 1 109 ? -4.245 80.622 9.755 1.00 63.83 142 ASP A O 1
ATOM 851 N N . THR A 1 110 ? -2.061 80.123 9.651 1.00 65.05 143 THR A N 1
ATOM 852 C CA . THR A 1 110 ? -2.232 78.911 10.438 1.00 68.49 143 THR A CA 1
ATOM 853 C C . THR A 1 110 ? -2.159 79.160 11.941 1.00 69.85 143 THR A C 1
ATOM 854 O O . THR A 1 110 ? -2.450 78.239 12.716 1.00 71.01 143 THR A O 1
ATOM 858 N N . TRP A 1 111 ? -1.778 80.363 12.373 1.00 65.55 144 TRP A N 1
ATOM 859 C CA . TRP A 1 111 ? -1.779 80.703 13.789 1.00 57.93 144 TRP A CA 1
ATOM 860 C C . TRP A 1 111 ? -3.121 81.300 14.198 1.00 56.07 144 TRP A C 1
ATOM 861 O O . TRP A 1 111 ? -3.838 81.890 13.384 1.00 60.26 144 TRP A O 1
ATOM 872 N N . ASN A 1 112 ? -3.442 81.154 15.482 1.00 55.87 145 ASN A N 1
ATOM 873 C CA . ASN A 1 112 ? -4.519 81.907 16.117 1.00 55.83 145 ASN A CA 1
ATOM 874 C C . ASN A 1 112 ? -4.072 83.359 16.260 1.00 54.53 145 ASN A C 1
ATOM 875 O O . ASN A 1 112 ? -3.381 83.720 17.216 1.00 56.02 145 ASN A O 1
ATOM 880 N N . SER A 1 113 ? -4.449 84.198 15.291 1.00 55.58 146 SER A N 1
ATOM 881 C CA . SER A 1 113 ? -4.105 85.615 15.349 1.00 54.42 146 SER A CA 1
ATOM 882 C C . SER A 1 113 ? -4.629 86.299 16.613 1.00 52.91 146 SER A C 1
ATOM 883 O O . SER A 1 113 ? -4.154 87.388 16.960 1.00 45.45 146 SER A O 1
ATOM 886 N N . GLY A 1 114 ? -5.595 85.695 17.308 1.00 54.67 147 GLY A N 1
ATOM 887 C CA . GLY A 1 114 ? -6.151 86.293 18.507 1.00 52.76 147 GLY A CA 1
ATOM 888 C C . GLY A 1 114 ? -5.310 86.112 19.757 1.00 57.79 147 GLY A C 1
ATOM 889 O O . GLY A 1 114 ? -5.482 86.868 20.719 1.00 61.66 147 GLY A O 1
ATOM 890 N N . ASP A 1 115 ? -4.389 85.144 19.752 1.00 55.19 148 ASP A N 1
ATOM 891 C CA . ASP A 1 115 ? -3.578 84.801 20.914 1.00 56.29 148 ASP A CA 1
ATOM 892 C C . ASP A 1 115 ? -2.090 85.016 20.686 1.00 49.77 148 ASP A C 1
ATOM 893 O O . ASP A 1 115 ? -1.284 84.450 21.431 1.00 48.94 148 ASP A O 1
ATOM 898 N N . ILE A 1 116 ? -1.699 85.805 19.677 1.00 46.73 149 ILE A N 1
ATOM 899 C CA . ILE A 1 116 ? -0.293 85.981 19.332 1.00 41.08 149 ILE A CA 1
ATOM 900 C C . ILE A 1 116 ? -0.246 87.179 18.390 1.00 41.49 149 ILE A C 1
ATOM 901 O O . ILE A 1 116 ? -1.069 87.295 17.472 1.00 47.71 149 ILE A O 1
ATOM 906 N N . TYR A 1 117 ? 0.700 88.089 18.620 1.00 35.06 150 TYR A N 1
ATOM 907 C CA . TYR A 1 117 ? 0.944 89.210 17.721 1.00 36.18 150 TYR A CA 1
ATOM 908 C C . TYR A 1 117 ? 2.433 89.548 17.689 1.00 44.17 150 TYR A C 1
ATOM 909 O O . TYR A 1 117 ? 3.200 89.173 18.582 1.00 37.88 150 TYR A O 1
ATOM 918 N N . LEU A 1 118 ? 2.838 90.295 16.661 1.00 41.99 151 LEU A N 1
ATOM 919 C CA . LEU A 1 118 ? 4.212 90.773 16.605 1.00 39.74 151 LEU A CA 1
ATOM 920 C C . LEU A 1 118 ? 4.279 91.990 15.694 1.00 49.82 151 LEU A C 1
ATOM 921 O O . LEU A 1 118 ? 3.360 92.271 14.923 1.00 57.03 151 LEU A O 1
ATOM 926 N N . SER A 1 119 ? 5.374 92.727 15.820 1.00 48.59 152 SER A N 1
ATOM 927 C CA . SER A 1 119 ? 5.665 93.843 14.939 1.00 46.71 152 SER A CA 1
ATOM 928 C C . SER A 1 119 ? 7.178 93.924 14.784 1.00 44.99 152 SER A C 1
ATOM 929 O O . SER A 1 119 ? 7.925 93.136 15.370 1.00 41.25 152 SER A O 1
ATOM 932 N N . SER A 1 120 ? 7.633 94.897 13.997 1.00 44.94 153 SER A N 1
ATOM 933 C CA . SER A 1 120 ? 9.069 95.065 13.827 1.00 45.40 153 SER A CA 1
ATOM 934 C C . SER A 1 120 ? 9.741 95.404 15.151 1.00 48.32 153 SER A C 1
ATOM 935 O O . SER A 1 120 ? 10.921 95.093 15.353 1.00 50.20 153 SER A O 1
ATOM 938 N N . LYS A 1 121 ? 9.006 96.026 16.069 1.00 46.34 154 LYS A N 1
ATOM 939 C CA . LYS A 1 121 ? 9.590 96.361 17.355 1.00 39.70 154 LYS A CA 1
ATOM 940 C C . LYS A 1 121 ? 9.817 95.124 18.213 1.00 38.95 154 LYS A C 1
ATOM 941 O O . LYS A 1 121 ? 10.591 95.180 19.174 1.00 39.69 154 LYS A O 1
ATOM 947 N N . THR A 1 122 ? 9.184 94.003 17.867 1.00 40.08 155 THR A N 1
ATOM 948 C CA . THR A 1 122 ? 9.272 92.804 18.695 1.00 36.93 155 THR A CA 1
ATOM 949 C C . THR A 1 122 ? 10.706 92.286 18.799 1.00 33.90 155 THR A C 1
ATOM 950 O O . THR A 1 122 ? 11.078 91.688 19.814 1.00 30.94 155 THR A O 1
ATOM 954 N N . ILE A 1 123 ? 11.519 92.500 17.763 1.00 34.88 156 ILE A N 1
ATOM 955 C CA . ILE A 1 123 ? 12.875 91.947 17.739 1.00 37.31 156 ILE A CA 1
ATOM 956 C C . ILE A 1 123 ? 13.735 92.583 18.822 1.00 36.86 156 ILE A C 1
ATOM 957 O O . ILE A 1 123 ? 14.337 91.888 19.653 1.00 35.82 156 ILE A O 1
ATOM 962 N N . LYS A 1 124 ? 13.822 93.917 18.816 1.00 35.61 157 LYS A N 1
ATOM 963 C CA . LYS A 1 124 ? 14.540 94.630 19.870 1.00 37.61 157 LYS A CA 1
ATOM 964 C C . LYS A 1 124 ? 14.002 94.259 21.249 1.00 35.06 157 LYS A C 1
ATOM 965 O O . LYS A 1 124 ? 14.774 94.098 22.202 1.00 36.03 157 LYS A O 1
ATOM 971 N N . ALA A 1 125 ? 12.679 94.113 21.370 1.00 34.71 158 ALA A N 1
ATOM 972 C CA . ALA A 1 125 ? 12.093 93.720 22.647 1.00 29.40 158 ALA A CA 1
ATOM 973 C C . ALA A 1 125 ? 12.626 92.373 23.113 1.00 32.59 158 ALA A C 1
ATOM 974 O O . ALA A 1 125 ? 12.980 92.209 24.286 1.00 29.70 158 ALA A O 1
ATOM 976 N N . LEU A 1 126 ? 12.672 91.387 22.210 1.00 29.46 159 LEU A N 1
ATOM 977 C CA . LEU A 1 126 ? 13.131 90.057 22.597 1.00 29.26 159 LEU A CA 1
ATOM 978 C C . LEU A 1 126 ? 14.627 90.056 22.895 1.00 27.43 159 LEU A C 1
ATOM 979 O O . LEU A 1 126 ? 15.075 89.392 23.840 1.00 29.14 159 LEU A O 1
ATOM 984 N N . GLN A 1 127 ? 15.415 90.766 22.079 1.00 28.13 160 GLN A N 1
ATOM 985 C CA . GLN A 1 127 ? 16.842 90.907 22.352 1.00 33.79 160 GLN A CA 1
ATOM 986 C C . GLN A 1 127 ? 17.080 91.488 23.738 1.00 34.42 160 GLN A C 1
ATOM 987 O O . GLN A 1 127 ? 17.981 91.042 24.459 1.00 33.35 160 GLN A O 1
ATOM 993 N N . GLY A 1 128 ? 16.280 92.482 24.129 1.00 30.79 161 GLY A N 1
ATOM 994 C CA . GLY A 1 128 ? 16.449 93.069 25.448 1.00 26.84 161 GLY A CA 1
ATOM 995 C C . GLY A 1 128 ? 16.000 92.139 26.555 1.00 31.36 161 GLY A C 1
ATOM 996 O O . GLY A 1 128 ? 16.647 92.051 27.612 1.00 27.15 161 GLY A O 1
ATOM 9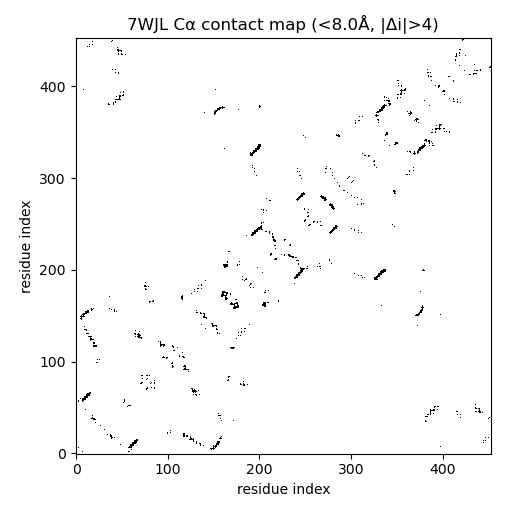97 N N . THR A 1 129 ? 14.879 91.433 26.339 1.00 26.43 162 THR A N 1
ATOM 998 C CA . THR A 1 129 ? 14.438 90.432 27.302 1.00 24.18 162 THR A CA 1
ATOM 999 C C . THR A 1 129 ? 15.520 89.382 27.533 1.00 27.74 162 THR A C 1
ATOM 1000 O O . THR A 1 129 ? 15.778 88.979 28.674 1.00 26.05 162 THR A O 1
ATOM 1004 N N . ILE A 1 130 ? 16.159 88.914 26.458 1.00 24.32 163 ILE A N 1
ATOM 1005 C CA . ILE A 1 130 ? 17.263 87.982 26.638 1.00 30.56 163 ILE A CA 1
ATOM 1006 C C . ILE A 1 130 ? 18.366 88.635 27.465 1.00 27.80 163 ILE A C 1
ATOM 1007 O O . ILE A 1 130 ? 18.965 87.996 28.339 1.00 27.55 163 ILE A O 1
ATOM 1012 N N . GLY A 1 131 ? 18.650 89.915 27.202 1.00 24.55 164 GLY A N 1
ATOM 1013 C CA . GLY A 1 131 ? 19.642 90.622 27.993 1.00 24.69 164 GLY A CA 1
ATOM 1014 C C . GLY A 1 131 ? 19.289 90.644 29.467 1.00 27.95 164 GLY A C 1
ATOM 1015 O O . GLY A 1 131 ? 20.144 90.407 30.323 1.00 23.68 164 GLY A O 1
ATOM 1016 N N . ALA A 1 132 ? 18.015 90.896 29.782 1.00 23.71 165 ALA A N 1
ATOM 1017 C CA . ALA A 1 132 ? 17.581 90.925 31.176 1.00 28.11 165 ALA A CA 1
ATOM 1018 C C . ALA A 1 132 ? 17.690 89.546 31.820 1.00 28.48 165 ALA A C 1
ATOM 1019 O O . ALA A 1 132 ? 18.016 89.431 33.010 1.00 31.09 165 ALA A O 1
ATOM 1021 N N . ILE A 1 133 ? 17.422 88.488 31.051 1.00 25.66 166 ILE A N 1
ATOM 1022 C CA . ILE A 1 133 ? 17.580 87.126 31.562 1.00 24.75 166 ILE A CA 1
ATOM 1023 C C . ILE A 1 133 ? 19.043 86.845 31.885 1.00 25.29 166 ILE A C 1
ATOM 1024 O O . ILE A 1 133 ? 19.375 86.292 32.943 1.00 24.05 166 ILE A O 1
ATOM 1029 N N . GLU A 1 134 ? 19.945 87.209 30.970 1.00 25.37 167 GLU A N 1
ATOM 1030 C CA . GLU A 1 134 ? 21.367 87.035 31.243 1.00 26.01 167 GLU A CA 1
ATOM 1031 C C . GLU A 1 134 ? 21.764 87.791 32.502 1.00 27.79 167 GLU A C 1
ATOM 1032 O O . GLU A 1 134 ? 22.535 87.283 33.334 1.00 26.17 167 GLU A O 1
ATOM 1038 N N . THR A 1 135 ? 21.232 89.006 32.664 1.00 27.60 168 THR A N 1
ATOM 1039 C CA . THR A 1 135 ? 21.519 89.799 33.856 1.00 22.99 168 THR A CA 1
ATOM 1040 C C . THR A 1 135 ? 21.080 89.050 35.117 1.00 28.56 168 THR A C 1
ATOM 1041 O O . THR A 1 135 ? 21.833 88.956 36.098 1.00 26.90 168 THR A O 1
ATOM 1045 N N . GLY A 1 136 ? 19.870 88.476 35.091 1.00 25.86 169 GLY A N 1
ATOM 1046 C CA . GLY A 1 136 ? 19.390 87.714 36.241 1.00 21.22 169 GLY A CA 1
ATOM 1047 C C . GLY A 1 136 ? 20.301 86.547 36.587 1.00 27.23 169 GLY A C 1
ATOM 1048 O O . GLY A 1 136 ? 20.708 86.377 37.742 1.00 25.34 169 GLY A O 1
ATOM 1049 N N . VAL A 1 137 ? 20.646 85.731 35.584 1.00 21.69 170 VAL A N 1
ATOM 1050 C CA . VAL A 1 137 ? 21.550 84.610 35.822 1.00 21.35 170 VAL A CA 1
ATOM 1051 C C . VAL A 1 137 ? 22.895 85.114 36.337 1.00 26.24 170 VAL A C 1
ATOM 1052 O O . VAL A 1 137 ? 23.415 84.622 37.344 1.00 25.72 170 VAL A O 1
ATOM 1056 N N . ASP A 1 138 ? 23.478 86.106 35.652 1.00 26.38 171 ASP A N 1
ATOM 1057 C CA . ASP A 1 138 ? 24.743 86.682 36.099 1.00 23.55 171 ASP A CA 1
ATOM 1058 C C . ASP A 1 138 ? 24.644 87.188 37.536 1.00 29.00 171 ASP A C 1
ATOM 1059 O O . ASP A 1 138 ? 25.596 87.060 38.311 1.00 24.33 171 ASP A O 1
ATOM 1064 N N . SER A 1 139 ? 23.513 87.802 37.899 1.00 23.90 172 SER A N 1
ATOM 1065 C CA . SER A 1 139 ? 23.387 88.387 39.232 1.00 26.19 172 SER A CA 1
ATOM 1066 C C . SER A 1 139 ? 23.621 87.363 40.331 1.00 28.92 172 SER A C 1
ATOM 1067 O O . SER A 1 139 ? 24.123 87.713 41.405 1.00 24.86 172 SER A O 1
ATOM 1070 N N . ILE A 1 140 ? 23.254 86.103 40.103 1.00 23.01 173 ILE A N 1
ATOM 1071 C CA . ILE A 1 140 ? 23.342 85.109 41.163 1.00 26.04 173 ILE A CA 1
ATOM 1072 C C . ILE A 1 140 ? 24.456 84.084 40.943 1.00 26.61 173 ILE A C 1
ATOM 1073 O O . ILE A 1 140 ? 24.638 83.207 41.798 1.00 25.74 173 ILE A O 1
ATOM 1078 N N . PHE A 1 141 ? 25.246 84.193 39.870 1.00 23.90 174 PHE A N 1
ATOM 1079 C CA . PHE A 1 141 ? 26.355 83.254 39.668 1.00 24.58 174 PHE A CA 1
ATOM 1080 C C . PHE A 1 141 ? 27.703 83.902 39.420 1.00 28.68 174 PHE A C 1
ATOM 1081 O O . PHE A 1 141 ? 28.727 83.230 39.587 1.00 37.47 174 PHE A O 1
ATOM 1089 N N . LYS A 1 142 ? 27.753 85.162 39.020 1.00 31.35 175 LYS A N 1
ATOM 1090 C CA . LYS A 1 142 ? 28.982 85.721 38.485 1.00 31.34 175 LYS A CA 1
ATOM 1091 C C . LYS A 1 142 ? 29.816 86.353 39.585 1.00 36.43 175 LYS A C 1
ATOM 1092 O O . LYS A 1 142 ? 29.305 87.133 40.395 1.00 37.06 175 LYS A O 1
ATOM 1098 N N . GLY A 1 143 ? 31.099 86.019 39.605 1.00 41.95 176 GLY A N 1
ATOM 1099 C CA . GLY A 1 143 ? 32.030 86.763 40.408 1.00 47.75 176 GLY A CA 1
ATOM 1100 C C . GLY A 1 143 ? 33.116 85.900 40.992 1.00 51.75 176 GLY A C 1
ATOM 1101 O O . GLY A 1 143 ? 32.986 84.674 41.115 1.00 49.74 176 GLY A O 1
ATOM 1102 N N . PRO A 1 144 ? 34.217 86.545 41.386 1.00 55.15 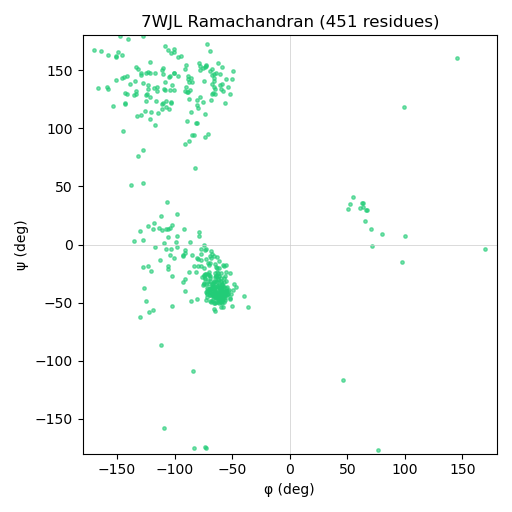177 PRO A N 1
ATOM 1103 C CA . PRO A 1 144 ? 35.351 85.789 41.931 1.00 58.86 177 PRO A CA 1
ATOM 1104 C C . PRO A 1 144 ? 35.099 85.265 43.332 1.00 66.99 177 PRO A C 1
ATOM 1105 O O . PRO A 1 144 ? 35.687 84.243 43.708 1.00 71.29 177 PRO A O 1
ATOM 1109 N N . SER A 1 145 ? 34.2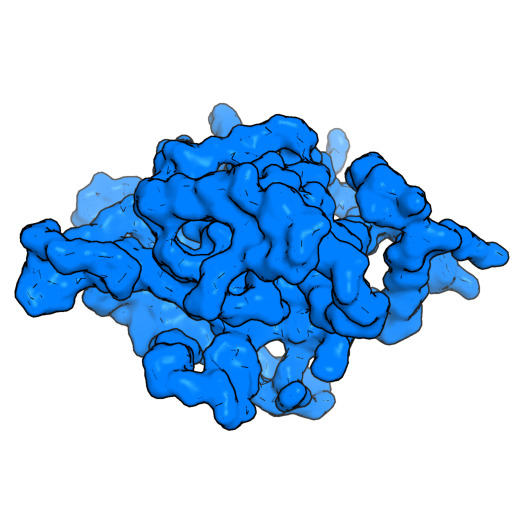24 85.913 44.101 1.00 64.57 178 SER A N 1
ATOM 1110 C CA . SER A 1 145 ? 34.068 85.655 45.529 1.00 63.85 178 SER A CA 1
ATOM 1111 C C . SER A 1 145 ? 32.657 85.138 45.796 1.00 58.17 178 SER A C 1
ATOM 1112 O O . SER A 1 145 ? 31.700 85.920 45.838 1.00 55.45 178 SER A O 1
ATOM 1115 N N . ALA A 1 146 ? 32.534 83.821 45.998 1.00 53.94 179 ALA A N 1
ATOM 1116 C CA . ALA A 1 146 ? 31.219 83.212 46.195 1.00 57.90 179 ALA A CA 1
ATOM 1117 C C . ALA A 1 146 ? 30.445 83.880 47.330 1.00 66.70 179 ALA A C 1
ATOM 1118 O O . ALA A 1 146 ? 29.221 84.047 47.245 1.00 74.39 179 ALA A O 1
ATOM 1120 N N . GLU A 1 147 ? 31.147 84.280 48.396 1.00 66.87 180 GLU A N 1
ATOM 1121 C CA . GLU A 1 147 ? 30.496 84.909 49.546 1.00 70.54 180 GLU A CA 1
ATOM 1122 C C . GLU A 1 147 ? 29.858 86.245 49.182 1.00 64.57 180 GLU A C 1
ATOM 1123 O O . GLU A 1 147 ? 28.906 86.683 49.838 1.00 67.30 180 GLU A O 1
ATOM 1129 N N . HIS A 1 148 ? 30.382 86.924 48.164 1.00 58.13 181 HIS A N 1
ATOM 1130 C CA . HIS A 1 148 ? 29.906 88.242 47.766 1.00 55.11 181 HIS A CA 1
ATOM 1131 C C . HIS A 1 148 ? 28.939 88.174 46.589 1.00 50.79 181 HIS A C 1
ATOM 1132 O O . HIS A 1 148 ? 28.826 89.137 45.826 1.00 51.55 181 HIS A O 1
ATOM 1139 N N . ILE A 1 149 ? 28.239 87.052 46.427 1.00 49.45 182 ILE A N 1
ATOM 1140 C CA . ILE A 1 149 ? 27.362 86.821 45.287 1.00 42.02 182 ILE A CA 1
ATOM 1141 C C . ILE A 1 149 ? 25.953 86.558 45.797 1.00 32.77 182 ILE A C 1
ATOM 1142 O O . ILE A 1 149 ? 25.753 85.687 46.648 1.00 38.00 182 ILE A O 1
ATOM 1147 N N . SER A 1 150 ? 24.985 87.305 45.275 1.00 28.16 183 SER A N 1
ATOM 1148 C CA . SER A 1 150 ? 23.592 87.100 45.646 1.00 28.80 183 SER A CA 1
ATOM 1149 C C . SER A 1 150 ? 23.114 85.707 45.238 1.00 29.98 183 SER A C 1
ATOM 1150 O O . SER A 1 150 ? 23.655 85.070 44.327 1.00 28.33 183 SER A O 1
ATOM 1153 N N . ASN A 1 151 ? 22.072 85.234 45.932 1.00 24.79 184 ASN A N 1
ATOM 1154 C CA . ASN A 1 151 ? 21.498 83.924 45.662 1.00 24.18 184 ASN A CA 1
ATOM 1155 C C . ASN A 1 151 ? 20.161 83.974 44.939 1.00 29.98 184 ASN A C 1
ATOM 1156 O O . ASN A 1 151 ? 19.788 82.980 44.308 1.00 22.56 184 ASN A O 1
ATOM 1161 N N . ARG A 1 152 ? 19.438 85.096 44.996 1.00 30.39 185 ARG A N 1
ATOM 1162 C CA . ARG A 1 152 ? 18.073 85.137 44.491 1.00 22.38 185 ARG A CA 1
ATOM 1163 C C . ARG A 1 152 ? 17.831 86.370 43.642 1.00 22.15 185 ARG A C 1
ATOM 1164 O O . ARG A 1 152 ? 18.289 87.469 43.973 1.00 22.73 185 ARG A O 1
ATOM 1172 N N . ALA A 1 153 ? 17.075 86.177 42.565 1.00 21.43 186 ALA A N 1
ATOM 1173 C CA . ALA A 1 153 ? 16.751 87.244 41.631 1.00 21.31 186 ALA A CA 1
ATOM 1174 C C . ALA A 1 153 ? 15.352 87.008 41.090 1.00 21.76 186 ALA A C 1
ATOM 1175 O O . ALA A 1 153 ? 14.944 85.863 40.871 1.00 24.22 186 ALA A O 1
ATOM 1177 N N . PHE A 1 154 ? 14.632 88.105 40.886 1.00 23.18 187 PHE A N 1
ATOM 1178 C CA . PHE A 1 154 ? 13.375 88.133 40.165 1.00 23.14 187 PHE A CA 1
ATOM 1179 C C . PHE A 1 154 ? 13.585 88.976 38.916 1.00 22.76 187 PHE A C 1
ATOM 1180 O O . PHE A 1 154 ? 14.152 90.070 38.999 1.00 23.51 187 PHE A O 1
ATOM 1188 N N . VAL A 1 155 ? 13.151 88.467 37.763 1.00 26.24 188 VAL A N 1
ATOM 1189 C CA . VAL A 1 155 ? 13.361 89.129 36.475 1.00 21.11 188 VAL A CA 1
ATOM 1190 C C . VAL A 1 155 ? 12.001 89.535 35.917 1.00 27.76 188 VAL A C 1
ATOM 1191 O O . VAL A 1 155 ? 11.190 88.671 35.548 1.00 26.86 188 VAL A O 1
ATOM 1195 N N . ALA A 1 156 ? 11.752 90.846 35.836 1.00 30.07 189 ALA A N 1
ATOM 1196 C CA . ALA A 1 156 ? 10.447 91.364 35.407 1.00 28.41 189 ALA A CA 1
ATOM 1197 C C . ALA A 1 156 ? 10.464 91.563 33.897 1.00 28.12 189 ALA A C 1
ATOM 1198 O O . ALA A 1 156 ? 10.738 92.651 33.393 1.00 34.03 189 ALA A O 1
ATOM 1200 N N . ILE A 1 157 ? 10.148 90.501 33.164 1.00 28.94 190 ILE A N 1
ATOM 1201 C CA . ILE A 1 157 ? 10.239 90.504 31.711 1.00 26.92 190 ILE A CA 1
ATOM 1202 C C . ILE A 1 157 ? 8.872 90.200 31.115 1.00 31.46 190 ILE A C 1
ATOM 1203 O O . ILE A 1 157 ? 8.002 89.603 31.748 1.00 35.80 190 ILE A O 1
ATOM 1208 N N . ARG A 1 158 ? 8.698 90.636 29.875 1.00 32.49 191 ARG A N 1
ATOM 1209 C CA . ARG A 1 158 ? 7.641 90.180 28.986 1.00 27.23 191 ARG A CA 1
ATOM 1210 C C . ARG A 1 158 ? 8.187 90.275 27.570 1.00 27.18 191 ARG A C 1
ATOM 1211 O O . ARG A 1 158 ? 9.226 90.905 27.349 1.00 34.71 191 ARG A O 1
ATOM 1219 N N . PRO A 1 159 ? 7.525 89.637 26.586 1.00 28.91 192 PRO A N 1
ATOM 1220 C CA . PRO A 1 159 ? 6.360 88.777 26.799 1.00 30.55 192 PRO A CA 1
ATOM 1221 C C . PRO A 1 159 ? 6.752 87.495 27.517 1.00 27.49 192 PRO A C 1
ATOM 1222 O O . PRO A 1 159 ? 7.926 87.196 27.629 1.00 28.91 192 PRO A O 1
ATOM 1226 N N . PRO A 1 160 ? 5.768 86.765 28.017 1.00 26.33 193 PRO A N 1
ATOM 1227 C CA . PRO A 1 160 ? 6.062 85.541 28.769 1.00 25.33 193 PRO A CA 1
ATOM 1228 C C . PRO A 1 160 ? 6.559 84.439 27.842 1.00 27.41 193 PRO A C 1
ATOM 1229 O O . PRO A 1 160 ? 6.570 84.574 26.617 1.00 29.59 193 PRO A O 1
ATOM 1233 N N . GLY A 1 161 ? 6.996 83.336 28.459 1.00 21.87 194 GLY A N 1
ATOM 1234 C CA . GLY A 1 161 ? 7.675 82.272 27.743 1.00 21.30 194 GLY A CA 1
ATOM 1235 C C . GLY A 1 161 ? 7.034 80.893 27.792 1.00 29.44 194 GLY A C 1
ATOM 1236 O O . GLY A 1 161 ? 7.259 80.071 26.893 1.00 31.65 194 GLY A O 1
ATOM 1237 N N . HIS A 1 162 ? 6.215 80.621 28.811 1.00 20.86 195 HIS A N 1
ATOM 1238 C CA . HIS A 1 162 ? 5.916 79.224 29.100 1.00 27.30 195 HIS A CA 1
ATOM 1239 C C . HIS A 1 162 ? 4.986 78.566 28.077 1.00 26.99 195 HIS A C 1
ATOM 1240 O O . HIS A 1 162 ? 4.891 77.333 28.077 1.00 28.66 195 HIS A O 1
ATOM 1247 N N . HIS A 1 163 ? 4.341 79.328 27.187 1.00 22.57 196 HIS A N 1
ATOM 1248 C CA . HIS A 1 163 ? 3.573 78.716 26.110 1.00 24.15 196 HIS A CA 1
ATOM 1249 C C . HIS A 1 163 ? 4.370 78.527 24.818 1.00 31.97 196 HIS A C 1
ATOM 1250 O O . HIS A 1 163 ? 3.879 77.844 23.905 1.00 31.92 196 HIS A O 1
ATOM 1257 N N . CYS A 1 164 ? 5.578 79.087 24.709 1.00 26.68 197 CYS A N 1
ATOM 1258 C CA . CYS A 1 164 ? 6.362 78.910 23.490 1.00 27.54 197 CYS A CA 1
ATOM 1259 C C . CYS A 1 164 ? 6.943 77.503 23.461 1.00 26.60 197 CYS A C 1
ATOM 1260 O O . CYS A 1 164 ? 7.667 77.104 24.374 1.00 26.29 197 CYS A O 1
ATOM 1263 N N . HIS A 1 165 ? 6.633 76.762 22.409 1.00 31.47 198 HIS A N 1
ATOM 1264 C CA . HIS A 1 165 ? 7.135 75.414 22.247 1.00 31.33 198 HIS A CA 1
ATOM 1265 C C . HIS A 1 165 ? 8.538 75.453 21.652 1.00 27.22 198 HIS A C 1
ATOM 1266 O O . HIS A 1 165 ? 9.131 76.514 21.445 1.00 28.62 198 HIS A O 1
ATOM 1273 N N . TYR A 1 166 ? 9.071 74.267 21.363 1.00 31.17 199 TYR A N 1
ATOM 1274 C CA . TYR A 1 166 ? 10.358 74.179 20.688 1.00 27.73 199 TYR A CA 1
ATOM 1275 C C . TYR A 1 166 ? 10.391 75.067 19.449 1.00 32.46 199 TYR A C 1
ATOM 1276 O O . TYR A 1 166 ? 11.302 75.882 19.271 1.00 33.33 199 TYR A O 1
ATOM 1285 N N . GLY A 1 167 ? 9.407 74.911 18.570 1.00 33.05 200 GLY A N 1
ATOM 1286 C CA . GLY A 1 167 ? 9.484 75.567 17.285 1.00 29.22 200 GLY A CA 1
ATOM 1287 C C . GLY A 1 167 ? 8.234 76.338 16.940 1.00 33.19 200 GLY A C 1
ATOM 1288 O O . GLY A 1 167 ? 8.082 76.782 15.808 1.00 34.21 200 GLY A O 1
ATOM 1289 N N . THR A 1 168 ? 7.349 76.528 17.908 1.00 34.89 201 THR A N 1
ATOM 1290 C CA . THR A 1 168 ? 6.020 77.060 17.633 1.00 36.37 201 THR A CA 1
ATOM 1291 C C . THR A 1 168 ? 5.584 77.989 18.749 1.00 32.51 201 THR A C 1
ATOM 1292 O O . THR A 1 168 ? 5.499 77.559 19.904 1.00 28.80 201 THR A O 1
ATOM 1296 N N . PRO A 1 169 ? 5.290 79.248 18.443 1.00 35.64 202 PRO A N 1
ATOM 1297 C CA . PRO A 1 169 ? 4.811 80.177 19.471 1.00 33.03 202 PRO A CA 1
ATOM 1298 C C . PRO A 1 169 ? 3.333 79.947 19.757 1.00 34.11 202 PRO A C 1
ATOM 1299 O O . PRO A 1 169 ? 2.594 79.412 18.933 1.00 39.89 202 PRO A O 1
ATOM 1303 N N . SER A 1 170 ? 2.905 80.348 20.949 1.00 27.49 203 SER A N 1
ATOM 1304 C CA . SER A 1 170 ? 1.469 80.414 21.217 1.00 29.00 203 SER A CA 1
ATOM 1305 C C . SER A 1 170 ? 1.267 81.129 22.551 1.00 28.63 203 SER A C 1
ATOM 1306 O O . SER A 1 170 ? 2.221 81.366 23.298 1.00 32.26 203 SER A O 1
ATOM 1309 N N . GLY A 1 171 ? 0.015 81.497 22.816 1.00 27.71 204 GLY A N 1
ATOM 1310 C CA . GLY A 1 171 ? -0.374 82.127 24.066 1.00 35.25 204 GLY A CA 1
ATOM 1311 C C . GLY A 1 171 ? 0.414 83.372 24.415 1.00 35.96 204 GLY A C 1
ATOM 1312 O O . GLY A 1 171 ? 0.777 83.566 25.584 1.00 28.31 204 GLY A O 1
ATOM 1313 N N . PHE A 1 172 ? 0.695 84.220 23.422 1.00 35.49 205 PHE A N 1
ATOM 1314 C CA . PHE A 1 172 ? 1.439 85.463 23.591 1.00 33.78 205 PHE A CA 1
ATOM 1315 C C . PHE A 1 172 ? 2.917 85.241 23.889 1.00 28.50 205 PHE A C 1
ATOM 1316 O O . PHE A 1 172 ? 3.604 86.176 24.309 1.00 28.98 205 PHE A O 1
ATOM 1324 N N . CYS A 1 173 ? 3.426 84.032 23.700 1.00 25.92 206 CYS A N 1
ATOM 1325 C CA . CYS A 1 173 ? 4.814 83.708 23.997 1.00 27.04 206 CYS A CA 1
ATOM 1326 C C . CYS A 1 173 ? 5.560 83.469 22.692 1.00 30.47 206 CYS A C 1
ATOM 1327 O O . CYS A 1 173 ? 5.178 82.603 21.900 1.00 35.40 206 CYS A O 1
ATOM 1330 N N . LEU A 1 174 ? 6.617 84.242 22.465 1.00 30.63 207 LEU A N 1
ATOM 1331 C CA . LEU A 1 174 ? 7.400 84.085 21.255 1.00 28.14 207 LEU A CA 1
ATOM 1332 C C . LEU A 1 174 ? 8.717 83.375 21.513 1.00 27.99 207 LEU A C 1
ATOM 1333 O O . LEU A 1 174 ? 9.400 82.989 20.558 1.00 31.95 207 LEU A O 1
ATOM 1338 N N . LEU A 1 175 ? 9.063 83.158 22.773 1.00 26.31 208 LEU A N 1
ATOM 1339 C CA . LEU A 1 175 ? 10.369 82.638 23.137 1.00 27.36 208 LEU A CA 1
ATOM 1340 C C . LEU A 1 175 ? 10.249 82.036 24.517 1.00 26.72 208 LEU A C 1
ATOM 1341 O O . LEU A 1 175 ? 9.652 82.651 25.404 1.00 22.85 208 LEU A O 1
ATOM 1346 N N . ASN A 1 176 ? 10.823 80.850 24.711 1.00 28.56 209 ASN A N 1
ATOM 1347 C CA . ASN A 1 176 ? 10.693 80.228 26.031 1.00 27.58 209 ASN A CA 1
ATOM 1348 C C . ASN A 1 176 ? 11.750 80.799 26.977 1.00 25.37 209 ASN A C 1
ATOM 1349 O O . ASN A 1 176 ? 12.888 80.324 27.050 1.00 24.12 209 ASN A O 1
ATOM 1354 N N . ASN A 1 177 ? 11.352 81.824 27.729 1.00 25.12 210 ASN A N 1
ATOM 1355 C CA . ASN A 1 177 ? 12.289 82.512 28.614 1.00 25.60 210 ASN A CA 1
ATOM 1356 C C . ASN A 1 177 ? 13.006 81.540 29.559 1.00 23.77 210 ASN A C 1
ATOM 1357 O O . ASN A 1 177 ? 14.224 81.644 29.759 1.00 21.49 210 ASN A O 1
ATOM 1362 N N . ALA A 1 178 ? 12.273 80.573 30.140 1.00 20.11 211 ALA A N 1
ATOM 1363 C CA . ALA A 1 178 ? 12.866 79.720 31.171 1.00 19.13 211 ALA A CA 1
ATOM 1364 C C . ALA A 1 178 ? 13.968 78.827 30.609 1.00 23.21 211 ALA A C 1
ATOM 1365 O O . ALA A 1 178 ? 15.021 78.659 31.244 1.00 23.20 211 ALA A O 1
ATOM 1367 N N . HIS A 1 179 ? 13.746 78.228 29.436 1.00 19.78 212 HIS A N 1
ATOM 1368 C CA . HIS A 1 179 ? 14.761 77.334 28.889 1.00 20.41 212 HIS A CA 1
ATOM 1369 C C . HIS A 1 179 ? 15.942 78.115 28.339 1.00 20.68 212 HIS A C 1
ATOM 1370 O O . HIS A 1 179 ? 17.066 77.607 28.342 1.00 24.42 212 HIS A O 1
ATOM 1377 N N . VAL A 1 180 ? 15.716 79.359 27.902 1.00 23.85 213 VAL A N 1
ATOM 1378 C CA . VAL A 1 180 ? 16.825 80.229 27.521 1.00 24.55 213 VAL A CA 1
ATOM 1379 C C . VAL A 1 180 ? 17.686 80.554 28.741 1.00 25.76 213 VAL A C 1
ATOM 1380 O O . VAL A 1 180 ? 18.918 80.491 28.682 1.00 25.48 213 VAL A O 1
ATOM 1384 N N . ALA A 1 181 ? 17.051 80.900 29.864 1.00 24.53 214 ALA A N 1
ATOM 1385 C CA . ALA A 1 181 ? 17.791 81.115 31.110 1.00 22.52 214 ALA A CA 1
ATOM 1386 C C . ALA A 1 181 ? 18.593 79.877 31.501 1.00 22.43 214 ALA A C 1
ATOM 1387 O O . ALA A 1 181 ? 19.762 79.972 31.891 1.00 20.67 214 ALA A O 1
ATOM 1389 N N . ILE A 1 182 ? 17.969 78.702 31.410 1.00 21.97 215 ILE A N 1
ATOM 1390 C CA . ILE A 1 182 ? 18.634 77.461 31.787 1.00 20.35 215 ILE A CA 1
ATOM 1391 C C . ILE A 1 182 ? 19.857 77.219 30.910 1.00 24.39 215 ILE A C 1
ATOM 1392 O O . ILE A 1 182 ? 20.930 76.849 31.399 1.00 32.50 215 ILE A O 1
ATOM 1397 N N . GLU A 1 183 ? 19.715 77.418 29.599 1.00 27.48 216 GLU A N 1
ATOM 1398 C CA . GLU A 1 183 ? 20.815 77.122 28.699 1.00 22.47 216 GLU A CA 1
ATOM 1399 C C . GLU A 1 183 ? 21.953 78.108 28.895 1.00 26.29 216 GLU A C 1
ATOM 1400 O O . GLU A 1 183 ? 23.132 77.735 28.834 1.00 23.68 216 GLU A O 1
ATOM 1406 N N . TYR A 1 184 ? 21.621 79.376 29.121 1.00 22.67 217 TYR A N 1
ATOM 1407 C CA . TYR A 1 184 ? 22.652 80.347 29.447 1.00 26.82 217 TYR A CA 1
ATOM 1408 C C . TYR A 1 184 ? 23.380 79.949 30.726 1.00 28.74 217 TYR A C 1
ATOM 1409 O O . TYR A 1 184 ? 24.616 79.980 30.786 1.00 26.63 217 TYR A O 1
ATOM 1418 N N . ALA A 1 185 ? 22.630 79.530 31.748 1.00 28.63 218 ALA A N 1
ATOM 1419 C CA . ALA A 1 185 ? 23.251 79.172 33.014 1.00 26.38 218 ALA A CA 1
ATOM 1420 C C . ALA A 1 185 ? 24.125 77.938 32.874 1.00 23.04 218 ALA A C 1
ATOM 1421 O O . ALA A 1 185 ? 25.154 77.830 33.550 1.00 24.74 218 ALA A O 1
ATOM 1423 N N . TYR A 1 186 ? 23.745 77.008 31.996 1.00 30.85 219 TYR A N 1
ATOM 1424 C CA . TYR A 1 186 ? 24.596 75.851 31.746 1.00 24.23 219 TYR A CA 1
ATOM 1425 C C . TYR A 1 186 ? 25.841 76.245 30.947 1.00 30.00 219 TYR A C 1
ATOM 1426 O O . TYR A 1 186 ? 26.964 75.842 31.279 1.00 34.92 219 TYR A O 1
ATOM 1435 N N . ASP A 1 187 ? 25.661 77.044 29.894 1.00 29.04 220 ASP A N 1
ATOM 1436 C CA . ASP A 1 187 ? 26.794 77.433 29.060 1.00 33.68 220 ASP A CA 1
ATOM 1437 C C . ASP A 1 187 ? 27.785 78.288 29.840 1.00 33.72 220 ASP A C 1
ATOM 1438 O O . ASP A 1 187 ? 29.000 78.142 29.681 1.00 32.04 220 ASP A O 1
ATOM 1443 N N . THR A 1 188 ? 27.286 79.216 30.653 1.00 33.41 221 THR A N 1
ATOM 1444 C CA . THR A 1 188 ? 28.152 80.199 31.286 1.00 31.08 221 THR A CA 1
ATOM 1445 C C . THR A 1 188 ? 28.645 79.773 32.664 1.00 31.05 221 THR A C 1
ATOM 1446 O O . THR A 1 188 ? 29.760 80.137 33.043 1.00 30.97 221 THR A O 1
ATOM 1450 N N . TYR A 1 189 ? 27.852 79.018 33.430 1.00 32.04 222 TYR A N 1
ATOM 1451 C CA . TYR A 1 189 ? 28.204 78.728 34.813 1.00 25.92 222 TYR A CA 1
ATOM 1452 C C . TYR A 1 189 ? 28.187 77.252 35.145 1.00 30.51 222 TYR A C 1
ATOM 1453 O O . TYR A 1 189 ? 28.404 76.903 36.308 1.00 27.00 222 TYR A O 1
ATOM 1462 N N . ASN A 1 190 ? 27.942 76.378 34.162 1.00 30.66 223 ASN A N 1
ATOM 1463 C CA . ASN A 1 190 ? 28.024 74.936 34.365 1.00 32.15 223 ASN A CA 1
ATOM 1464 C C . ASN A 1 190 ? 26.976 74.465 35.370 1.00 29.82 223 ASN A C 1
ATOM 1465 O O . ASN A 1 190 ? 27.214 73.560 36.169 1.00 36.15 223 ASN A O 1
ATOM 1470 N N . VAL A 1 191 ? 25.805 75.099 35.333 1.00 28.94 224 VAL A N 1
ATOM 1471 C CA . VAL A 1 191 ? 24.630 74.551 36.001 1.00 28.12 224 VAL A CA 1
ATOM 1472 C C . VAL A 1 191 ? 24.189 73.286 35.270 1.00 31.21 224 VAL A C 1
ATOM 1473 O O . VAL A 1 191 ? 23.966 73.289 34.051 1.00 30.67 224 VAL A O 1
ATOM 1477 N N . THR A 1 192 ? 24.091 72.182 36.004 1.00 29.74 225 THR A N 1
ATOM 1478 C CA . THR A 1 192 ? 23.820 70.887 35.390 1.00 33.58 225 THR A CA 1
ATOM 1479 C C . THR A 1 192 ? 22.372 70.425 35.537 1.00 33.32 225 THR A C 1
ATOM 1480 O O . THR A 1 192 ? 21.893 69.654 34.693 1.00 30.07 225 THR A O 1
ATOM 1484 N N . HIS A 1 193 ? 21.669 70.871 36.577 1.00 23.19 226 HIS A N 1
ATOM 1485 C CA . HIS A 1 193 ? 20.337 70.367 36.892 1.00 26.39 226 HIS A CA 1
ATOM 1486 C C . HIS A 1 193 ? 19.481 71.526 37.351 1.00 27.16 226 HIS A C 1
ATOM 1487 O O . HIS A 1 193 ? 19.889 72.283 38.239 1.00 26.14 226 HIS A O 1
ATOM 1494 N N . VAL A 1 194 ? 18.299 71.653 36.753 1.00 21.14 227 VAL A N 1
ATOM 1495 C CA . VAL A 1 194 ? 17.396 72.759 37.033 1.00 25.69 227 VAL A CA 1
ATOM 1496 C C . VAL A 1 194 ? 15.998 72.216 37.240 1.00 22.50 227 VAL A C 1
ATOM 1497 O O . VAL A 1 194 ? 15.525 71.389 36.450 1.00 23.84 227 VAL A O 1
ATOM 1501 N N . VAL A 1 195 ? 15.344 72.654 38.313 1.00 20.95 228 VAL A N 1
ATOM 1502 C CA . VAL A 1 195 ? 13.910 72.443 38.439 1.00 24.71 228 VAL A CA 1
ATOM 1503 C C . VAL A 1 195 ? 13.202 73.744 38.116 1.00 26.56 228 VAL A C 1
ATOM 1504 O O . VAL A 1 195 ? 13.628 74.835 38.539 1.00 22.08 228 VAL A O 1
ATOM 1508 N N . VAL A 1 196 ? 12.118 73.622 37.352 1.00 19.48 229 VAL A N 1
ATOM 1509 C CA . VAL A 1 196 ? 11.229 74.722 37.029 1.00 19.19 229 VAL A CA 1
ATOM 1510 C C . VAL A 1 196 ? 9.944 74.511 37.818 1.00 21.66 229 VAL A C 1
ATOM 1511 O O . VAL A 1 196 ? 9.271 73.479 37.663 1.00 23.18 229 VAL A O 1
ATOM 1515 N N . LEU A 1 197 ? 9.633 75.468 38.694 1.00 21.37 230 LEU A N 1
ATOM 1516 C CA . LEU A 1 197 ? 8.413 75.479 39.497 1.00 20.26 230 LEU A CA 1
ATOM 1517 C C . LEU A 1 197 ? 7.483 76.518 38.899 1.00 24.67 230 LEU A C 1
ATOM 1518 O O . LEU A 1 197 ? 7.826 77.705 38.852 1.00 25.64 230 LEU A O 1
ATOM 1523 N N . ASP A 1 198 ? 6.324 76.067 38.408 1.00 22.11 231 ASP A N 1
ATOM 1524 C CA . ASP A 1 198 ? 5.442 76.891 37.588 1.00 24.99 231 ASP A CA 1
ATOM 1525 C C . ASP A 1 198 ? 4.085 76.982 38.280 1.00 27.77 231 ASP A C 1
ATOM 1526 O O . ASP A 1 198 ? 3.339 75.998 38.318 1.00 26.14 231 ASP A O 1
ATOM 1531 N N . PHE A 1 199 ? 3.762 78.152 38.836 1.00 21.95 232 PHE A N 1
ATOM 1532 C CA . PHE A 1 199 ? 2.468 78.322 39.486 1.00 25.30 232 PHE A CA 1
ATOM 1533 C C . PHE A 1 199 ? 1.536 79.267 38.726 1.00 31.06 232 PHE A C 1
ATOM 1534 O O . PHE A 1 199 ? 0.505 79.669 39.275 1.00 28.85 232 PHE A O 1
ATOM 1542 N N . ASP A 1 200 ? 1.864 79.611 37.475 1.00 27.12 233 ASP A N 1
ATOM 1543 C CA . ASP A 1 200 ? 0.901 80.222 36.564 1.00 27.80 233 ASP A CA 1
ATOM 1544 C C . ASP A 1 200 ? -0.411 79.432 36.540 1.00 29.83 233 ASP A C 1
ATOM 1545 O O . ASP A 1 200 ? -0.432 78.217 36.732 1.00 31.74 233 ASP A O 1
ATOM 1550 N N . LEU A 1 201 ? -1.525 80.133 36.301 1.00 31.07 234 LEU A N 1
ATOM 1551 C CA . LEU A 1 201 ? -2.815 79.451 36.224 1.00 31.73 234 LEU A CA 1
ATOM 1552 C C . LEU A 1 201 ? -2.843 78.436 35.086 1.00 34.48 234 LEU A C 1
ATOM 1553 O O . LEU A 1 201 ? -3.592 77.450 35.148 1.00 33.27 234 LEU A O 1
ATOM 1558 N N . HIS A 1 202 ? -2.050 78.663 34.044 1.00 28.18 235 HIS A N 1
ATOM 1559 C CA . HIS A 1 202 ? -2.082 77.862 32.833 1.00 29.10 235 HIS A CA 1
ATOM 1560 C C . HIS A 1 202 ? -0.946 76.854 32.823 1.00 29.97 235 HIS A C 1
ATOM 1561 O O . HIS A 1 202 ? 0.127 77.099 33.375 1.00 33.71 235 HIS A O 1
ATOM 1568 N N . HIS A 1 203 ? -1.205 75.697 32.218 1.00 29.80 236 HIS A N 1
ATOM 1569 C CA . HIS A 1 203 ? -0.135 74.734 32.008 1.00 28.37 236 HIS A CA 1
ATOM 1570 C C . HIS A 1 203 ? 0.972 75.355 31.149 1.00 26.84 236 HIS A C 1
ATOM 1571 O O . HIS A 1 203 ? 0.700 75.999 30.135 1.00 25.94 236 HIS A O 1
ATOM 1578 N N . GLY A 1 204 ? 2.223 75.177 31.560 1.00 24.52 237 GLY A N 1
ATOM 1579 C CA . GLY A 1 204 ? 3.332 75.643 30.739 1.00 20.85 237 GLY A CA 1
ATOM 1580 C C . GLY A 1 204 ? 3.658 74.644 29.648 1.00 26.95 237 GLY A C 1
ATOM 1581 O O . GLY A 1 204 ? 4.732 74.032 29.656 1.00 26.85 237 GLY A O 1
ATOM 1582 N N . ASP A 1 205 ? 2.720 74.454 28.715 1.00 21.88 238 ASP A N 1
ATOM 1583 C CA . ASP A 1 205 ? 2.880 73.432 27.682 1.00 22.70 238 ASP A CA 1
ATOM 1584 C C . ASP A 1 205 ? 4.130 73.665 26.837 1.00 23.66 238 ASP A C 1
ATOM 1585 O O . ASP A 1 205 ? 4.697 72.710 26.296 1.00 23.54 238 ASP A O 1
ATOM 1590 N N . GLY A 1 206 ? 4.562 74.916 26.692 1.00 22.14 239 GLY A N 1
ATOM 1591 C CA . GLY A 1 206 ? 5.784 75.173 25.942 1.00 25.40 239 GLY A CA 1
ATOM 1592 C C . GLY A 1 206 ? 7.031 74.759 26.703 1.00 27.04 239 GLY A C 1
ATOM 1593 O O . GLY A 1 206 ? 7.917 74.090 26.155 1.00 26.45 239 GLY A O 1
ATOM 1594 N N . THR A 1 207 ? 7.123 75.151 27.979 1.00 24.77 240 THR A N 1
ATOM 1595 C CA . THR A 1 207 ? 8.240 74.725 28.802 1.00 20.26 240 THR A CA 1
ATOM 1596 C C . THR A 1 207 ? 8.321 73.208 28.855 1.00 21.69 240 THR A C 1
ATOM 1597 O O . THR A 1 207 ? 9.414 72.630 28.819 1.00 21.97 240 THR A O 1
ATOM 1601 N N . GLN A 1 208 ? 7.173 72.544 28.946 1.00 21.24 241 GLN A N 1
ATOM 1602 C CA . GLN A 1 208 ? 7.179 71.090 29.036 1.00 23.39 241 GLN A CA 1
ATOM 1603 C C . GLN A 1 208 ? 7.556 70.457 27.699 1.00 24.78 241 GLN A C 1
ATOM 1604 O O . GLN A 1 208 ? 8.319 69.487 27.655 1.00 24.91 241 GLN A O 1
ATOM 1610 N N . ASP A 1 209 ? 7.010 70.984 26.605 1.00 22.18 242 ASP A N 1
ATOM 1611 C CA . ASP A 1 209 ? 7.386 70.532 25.275 1.00 23.03 242 ASP A CA 1
ATOM 1612 C C . ASP A 1 209 ? 8.907 70.542 25.096 1.00 22.99 242 ASP A C 1
ATOM 1613 O O . ASP A 1 209 ? 9.489 69.603 24.538 1.00 27.06 242 ASP A O 1
ATOM 1618 N N . ILE A 1 210 ? 9.576 71.585 25.577 1.00 22.38 243 ILE A N 1
ATOM 1619 C CA . ILE A 1 210 ? 11.021 71.647 25.404 1.00 22.49 243 ILE A CA 1
ATOM 1620 C C . ILE A 1 210 ? 11.725 70.673 26.348 1.00 24.93 243 ILE A C 1
ATOM 1621 O O . ILE A 1 210 ? 12.817 70.175 26.032 1.00 24.93 243 ILE A O 1
ATOM 1626 N N . CYS A 1 211 ? 11.100 70.342 27.490 1.00 21.69 244 CYS A N 1
ATOM 1627 C CA . CYS A 1 211 ? 11.619 69.257 28.325 1.00 26.88 244 CYS A CA 1
ATOM 1628 C C . CYS A 1 211 ? 11.657 67.939 27.554 1.00 27.01 244 CYS A C 1
ATOM 1629 O O . CYS A 1 211 ? 12.580 67.133 27.729 1.00 24.50 244 CYS A O 1
ATOM 1632 N N . TRP A 1 212 ? 10.653 67.688 26.711 1.00 23.05 245 TRP A N 1
ATOM 1633 C CA . TRP A 1 212 ? 10.688 66.484 25.887 1.00 25.81 245 TRP A CA 1
ATOM 1634 C C . TRP A 1 212 ? 11.846 66.536 24.899 1.00 26.17 245 TRP A C 1
ATOM 1635 O O . TRP A 1 212 ? 12.506 65.519 24.657 1.00 31.96 245 TRP A O 1
ATOM 1646 N N . LYS A 1 213 ? 12.094 67.712 24.301 1.00 26.94 246 LYS A N 1
ATOM 1647 C CA . LYS A 1 213 ? 13.233 67.844 23.403 1.00 25.51 246 LYS A CA 1
ATOM 1648 C C . LYS A 1 213 ? 14.533 67.548 24.139 1.00 27.20 246 LYS A C 1
ATOM 1649 O O . LYS A 1 213 ? 15.403 66.844 23.610 1.00 28.33 246 LYS A O 1
ATOM 1655 N N . ARG A 1 214 ? 14.669 68.049 25.378 1.00 24.34 247 ARG A N 1
ATOM 1656 C CA . ARG A 1 214 ? 15.907 67.848 26.130 1.00 24.37 247 ARG A CA 1
ATOM 1657 C C . ARG A 1 214 ? 16.082 66.397 26.551 1.00 33.03 247 ARG A C 1
ATOM 1658 O O . ARG A 1 214 ? 17.217 65.950 26.760 1.00 32.02 247 ARG A O 1
ATOM 1666 N N . ALA A 1 215 ? 14.982 65.658 26.723 1.00 24.84 248 ALA A N 1
ATOM 1667 C CA . ALA A 1 215 ? 15.085 64.223 26.975 1.00 32.26 248 ALA A CA 1
ATOM 1668 C C . ALA A 1 215 ? 15.597 63.451 25.766 1.00 30.88 248 ALA A C 1
ATOM 1669 O O . ALA A 1 215 ? 15.944 62.275 25.907 1.00 30.39 248 ALA A O 1
ATOM 1671 N N . GLY A 1 216 ? 15.666 64.079 24.598 1.00 31.76 249 GLY A N 1
ATOM 1672 C CA . GLY A 1 216 ? 16.101 63.406 23.397 1.00 28.70 249 GLY A CA 1
ATOM 1673 C C . GLY A 1 216 ? 15.004 62.940 22.462 1.00 29.31 249 GLY A C 1
ATOM 1674 O O . GLY A 1 216 ? 15.310 62.244 21.484 1.00 30.69 249 GLY A O 1
ATOM 1675 N N . PHE A 1 217 ? 13.744 63.291 22.716 1.00 28.49 250 PHE A N 1
ATOM 1676 C CA . PHE A 1 217 ? 12.674 62.900 21.805 1.00 30.85 250 PHE A CA 1
ATOM 1677 C C . PHE A 1 217 ? 12.508 63.945 20.707 1.00 32.23 250 PHE A C 1
ATOM 1678 O O . PHE A 1 217 ? 12.666 65.154 20.944 1.00 29.83 250 PHE A O 1
ATOM 1686 N N . LYS A 1 218 ? 12.181 63.470 19.516 1.00 35.38 251 LYS A N 1
ATOM 1687 C CA . LYS A 1 218 ? 12.103 64.336 18.346 1.00 39.23 251 LYS A CA 1
ATOM 1688 C C . LYS A 1 218 ? 10.947 65.318 18.488 1.00 38.53 251 LYS A C 1
ATOM 1689 O O . LYS A 1 218 ? 9.818 64.896 18.752 1.00 37.71 251 LYS A O 1
ATOM 1695 N N . PRO A 1 219 ? 11.172 66.617 18.294 1.00 38.78 252 PRO A N 1
ATOM 1696 C CA . PRO A 1 219 ? 10.053 67.567 18.303 1.00 37.48 252 PRO A CA 1
ATOM 1697 C C . PRO A 1 219 ? 9.155 67.389 17.091 1.00 38.45 252 PRO A C 1
ATOM 1698 O O . PRO A 1 219 ? 9.598 66.997 16.007 1.00 46.18 252 PRO A O 1
ATOM 1702 N N . GLU A 1 220 ? 7.870 67.689 17.286 1.00 32.15 253 GLU A N 1
ATOM 1703 C CA . GLU A 1 220 ? 6.913 67.572 16.190 1.00 41.43 253 GLU A CA 1
ATOM 1704 C C . GLU A 1 220 ? 7.329 68.442 15.005 1.00 46.52 253 GLU A C 1
ATOM 1705 O O . GLU A 1 220 ? 7.129 68.058 13.846 1.00 52.44 253 GLU A O 1
ATOM 1711 N N . GLU A 1 221 ? 7.921 69.619 15.280 1.00 40.82 254 GLU A N 1
ATOM 1712 C CA . GLU A 1 221 ? 8.308 70.537 14.209 1.00 46.71 254 GLU A CA 1
ATOM 1713 C C . GLU A 1 221 ? 9.480 70.000 13.399 1.00 53.61 254 GLU A C 1
ATOM 1714 O O . GLU A 1 221 ? 9.636 70.358 12.226 1.00 58.27 254 GLU A O 1
ATOM 1720 N N . GLU A 1 222 ? 10.308 69.154 13.996 1.00 50.82 255 GLU A N 1
ATOM 1721 C CA . GLU A 1 222 ? 11.493 68.892 13.196 1.00 55.20 255 GLU A CA 1
ATOM 1722 C C . GLU A 1 222 ? 11.257 67.721 12.244 1.00 59.86 255 GLU A C 1
ATOM 1723 O O . GLU A 1 222 ? 10.580 66.749 12.608 1.00 54.76 255 GLU A O 1
ATOM 1729 N N . PRO A 1 223 ? 11.809 67.808 11.028 1.00 68.68 256 PRO A N 1
ATOM 1730 C CA . PRO A 1 223 ? 11.688 66.689 10.086 1.00 66.48 256 PRO A CA 1
ATOM 1731 C C . PRO A 1 223 ? 12.435 65.477 10.613 1.00 70.23 256 PRO A C 1
ATOM 1732 O O . PRO A 1 223 ? 13.520 65.599 11.191 1.00 69.59 256 PRO A O 1
ATOM 1736 N N . GLU A 1 224 ? 11.848 64.298 10.417 1.00 73.36 257 GLU A N 1
ATOM 1737 C CA . GLU A 1 224 ? 12.452 63.093 10.971 1.00 72.59 257 GLU A CA 1
ATOM 1738 C C . GLU A 1 224 ? 13.862 62.905 10.426 1.00 70.70 257 GLU A C 1
ATOM 1739 O O . GLU A 1 224 ? 14.129 63.115 9.240 1.00 73.55 257 GLU A O 1
ATOM 1745 N N . ASP A 1 225 ? 14.763 62.509 11.314 1.00 65.90 258 ASP A N 1
ATOM 1746 C CA . ASP A 1 225 ? 16.189 62.467 11.052 1.00 66.18 258 ASP A CA 1
ATOM 1747 C C . ASP A 1 225 ? 16.747 61.119 11.491 1.00 59.88 258 ASP A C 1
ATOM 1748 O O . ASP A 1 225 ? 16.224 60.486 12.414 1.00 60.97 258 ASP A O 1
ATOM 1753 N N . SER A 1 226 ? 17.816 60.679 10.826 1.00 58.97 259 SER A N 1
ATOM 1754 C CA . SER A 1 226 ? 18.506 59.458 11.245 1.00 63.98 259 SER A CA 1
ATOM 1755 C C . SER A 1 226 ? 19.218 59.611 12.582 1.00 60.08 259 SER A C 1
ATOM 1756 O O . SER A 1 226 ? 19.761 58.625 13.102 1.00 59.23 259 SER A O 1
ATOM 1759 N N . SER A 1 227 ? 19.229 60.826 13.129 1.00 56.04 260 SER A N 1
ATOM 1760 C CA . SER A 1 227 ? 19.738 61.076 14.470 1.00 51.13 260 SER A CA 1
ATOM 1761 C C . SER A 1 227 ? 18.946 60.332 15.549 1.00 48.64 260 SER A C 1
ATOM 1762 O O . SER A 1 227 ? 19.493 60.049 16.621 1.00 44.06 260 SER A O 1
ATOM 1765 N N . TYR A 1 228 ? 17.688 59.991 15.285 1.00 48.47 261 TYR A N 1
ATOM 1766 C CA . TYR A 1 228 ? 16.814 59.351 16.262 1.00 44.85 261 TYR A CA 1
ATOM 1767 C C . TYR A 1 228 ? 16.673 57.871 15.956 1.00 42.36 261 TYR A C 1
ATOM 1768 O O . TYR A 1 228 ? 16.643 57.477 14.790 1.00 47.81 261 TYR A O 1
ATOM 1777 N N . ASP A 1 229 ? 16.570 57.061 17.008 1.00 39.76 262 ASP A N 1
ATOM 1778 C CA . ASP A 1 229 ? 16.355 55.630 16.854 1.00 41.16 262 ASP A CA 1
ATOM 1779 C C . ASP A 1 229 ? 14.913 55.358 16.422 1.00 41.26 262 ASP A C 1
ATOM 1780 O O . ASP A 1 229 ? 14.140 56.273 16.126 1.00 40.45 262 ASP A O 1
ATOM 1785 N N . ASP A 1 230 ? 14.554 54.070 16.370 1.00 42.43 263 ASP A N 1
ATOM 1786 C CA . ASP A 1 230 ? 13.233 53.661 15.898 1.00 42.90 263 ASP A CA 1
ATOM 1787 C C . ASP A 1 230 ? 12.109 54.113 16.812 1.00 45.95 263 ASP A C 1
ATOM 1788 O O . ASP A 1 230 ? 10.936 53.980 16.441 1.00 46.73 263 ASP A O 1
ATOM 1793 N N . PHE A 1 231 ? 12.434 54.630 17.991 1.00 39.36 264 PHE A N 1
ATOM 1794 C CA . PHE A 1 231 ? 11.447 55.110 18.939 1.00 37.68 264 PHE A CA 1
ATOM 1795 C C . PHE A 1 231 ? 11.453 56.622 19.010 1.00 37.55 264 PHE A C 1
ATOM 1796 O O . PHE A 1 231 ? 10.861 57.203 19.926 1.00 34.73 264 PHE A O 1
ATOM 1804 N N . GLY A 1 232 ? 12.110 57.272 18.054 1.00 39.90 265 GLY A N 1
ATOM 1805 C CA . GLY A 1 232 ? 12.179 58.719 18.048 1.00 37.92 265 GLY A CA 1
ATOM 1806 C C . GLY A 1 232 ? 12.955 59.295 19.207 1.00 35.19 265 GLY A C 1
ATOM 1807 O O . GLY A 1 232 ? 12.666 60.415 19.642 1.00 34.66 265 GLY A O 1
ATOM 1808 N N . LYS A 1 233 ? 13.941 58.558 19.719 1.00 35.07 266 LYS A N 1
ATOM 1809 C CA . LYS A 1 233 ? 14.737 58.995 20.855 1.00 33.91 266 LYS A CA 1
ATOM 1810 C C . LYS A 1 233 ? 16.221 59.028 20.512 1.00 34.34 266 LYS A C 1
ATOM 1811 O O . LYS A 1 233 ? 16.711 58.238 19.705 1.00 37.91 266 LYS A O 1
ATOM 1817 N N . LYS A 1 234 ? 16.929 59.954 21.146 1.00 35.76 267 LYS A N 1
ATOM 1818 C CA . LYS A 1 234 ? 18.380 59.957 21.168 1.00 35.99 267 LYS A CA 1
ATOM 1819 C C . LYS A 1 234 ? 18.840 60.370 22.565 1.00 36.42 267 LYS A C 1
ATOM 1820 O O . LYS A 1 234 ? 18.032 60.708 23.436 1.00 31.48 267 LYS A O 1
ATOM 1826 N N . PHE A 1 235 ? 20.157 60.348 22.753 1.00 33.53 268 PHE A N 1
ATOM 1827 C CA . PHE A 1 235 ? 20.804 60.641 24.027 1.00 35.92 268 PHE A CA 1
ATOM 1828 C C . PHE A 1 235 ? 20.363 61.987 24.608 1.00 31.78 268 PHE A C 1
ATOM 1829 O O . PHE A 1 235 ? 20.291 62.997 23.905 1.00 34.83 268 PHE A O 1
ATOM 1837 N N . ALA A 1 236 ? 20.073 62.000 25.910 1.00 33.23 269 ALA A N 1
ATOM 1838 C CA . ALA A 1 236 ? 19.706 63.229 26.617 1.00 33.76 269 ALA A CA 1
ATOM 1839 C C . ALA A 1 236 ? 20.960 63.941 27.124 1.00 34.29 269 ALA A C 1
ATOM 1840 O O . ALA A 1 236 ? 21.805 63.329 27.782 1.00 38.07 269 ALA A O 1
ATOM 1842 N N . GLU A 1 237 ? 21.112 65.205 26.767 1.00 32.96 270 GLU A N 1
ATOM 1843 C CA . GLU A 1 237 ? 22.327 65.974 27.126 1.00 33.08 270 GLU A CA 1
ATOM 1844 C C . GLU A 1 237 ? 22.074 66.882 28.317 1.00 33.08 270 GLU A C 1
ATOM 1845 O O . GLU A 1 237 ? 20.965 67.049 28.678 1.00 31.25 270 GLU A O 1
ATOM 1851 N N . PHE A 1 238 ? 23.136 67.390 28.910 1.00 31.23 271 PHE A N 1
ATOM 1852 C CA . PHE A 1 238 ? 23.025 68.391 29.959 1.00 26.52 271 PHE A CA 1
ATOM 1853 C C . PHE A 1 238 ? 22.677 69.749 29.355 1.00 28.96 271 PHE A C 1
ATOM 1854 O O . PHE A 1 238 ? 23.012 70.025 28.202 1.00 26.43 271 PHE A O 1
ATOM 1862 N N . PRO A 1 239 ? 21.998 70.627 30.115 1.00 27.25 272 PRO A N 1
ATOM 1863 C CA . PRO A 1 239 ? 21.542 70.430 31.495 1.00 27.45 272 PRO A CA 1
ATOM 1864 C C . PRO A 1 239 ? 20.281 69.565 31.580 1.00 33.58 272 PRO A C 1
ATOM 1865 O O . PRO A 1 239 ? 19.507 69.542 30.620 1.00 28.59 272 PRO A O 1
ATOM 1869 N N . LYS A 1 240 ? 20.083 68.877 32.706 1.00 23.32 273 LYS A N 1
ATOM 1870 C CA . LYS A 1 240 ? 18.868 68.112 32.955 1.00 26.53 273 LYS A CA 1
ATOM 1871 C C . LYS A 1 240 ? 17.827 69.027 33.602 1.00 29.03 273 LYS A C 1
ATOM 1872 O O . LYS A 1 240 ? 18.123 69.724 34.576 1.00 26.45 273 LYS A O 1
ATOM 1878 N N . VAL A 1 241 ? 16.605 69.008 33.080 1.00 25.34 274 VAL A N 1
ATOM 1879 C CA . VAL A 1 241 ? 15.560 69.919 33.535 1.00 24.98 274 VAL A CA 1
ATOM 1880 C C . VAL A 1 241 ? 14.349 69.117 34.003 1.00 27.32 274 VAL A C 1
ATOM 1881 O O . VAL A 1 241 ? 13.921 68.169 33.337 1.00 29.01 274 VAL A O 1
ATOM 1885 N N . GLY A 1 242 ? 13.817 69.495 35.154 1.00 22.00 275 GLY A N 1
ATOM 1886 C CA . GLY A 1 242 ? 12.597 68.930 35.665 1.00 20.50 275 GLY A CA 1
ATOM 1887 C C . GLY A 1 242 ? 11.535 70.001 35.727 1.00 21.09 275 GLY A C 1
ATOM 1888 O O . GLY A 1 242 ? 11.825 71.109 36.176 1.00 23.44 275 GLY A O 1
ATOM 1889 N N . TYR A 1 243 ? 10.310 69.679 35.290 1.00 21.62 276 TYR A N 1
ATOM 1890 C CA . TYR A 1 243 ? 9.223 70.642 35.157 1.00 19.71 276 TYR A CA 1
ATOM 1891 C C . TYR A 1 243 ? 8.084 70.284 36.107 1.00 26.35 276 TYR A C 1
ATOM 1892 O O . TYR A 1 243 ? 7.532 69.182 36.025 1.00 22.90 276 TYR A O 1
ATOM 1901 N N . PHE A 1 244 ? 7.705 71.231 36.972 1.00 25.79 277 PHE A N 1
ATOM 1902 C CA . PHE A 1 244 ? 6.764 70.985 38.064 1.00 21.90 277 PHE A CA 1
ATOM 1903 C C . PHE A 1 244 ? 5.710 72.088 38.085 1.00 23.17 277 PHE A C 1
ATOM 1904 O O . PHE A 1 244 ? 6.009 73.231 38.439 1.00 27.88 277 PHE A O 1
ATOM 1912 N N . SER A 1 245 ? 4.479 71.743 37.736 1.00 20.51 278 SER A N 1
ATOM 1913 C CA . SER A 1 245 ? 3.425 72.709 37.470 1.00 22.53 278 SER A CA 1
ATOM 1914 C C . SER A 1 245 ? 2.178 72.406 38.281 1.00 25.32 278 SER A C 1
ATOM 1915 O O . SER A 1 245 ? 1.771 71.248 38.405 1.00 28.87 278 SER A O 1
ATOM 1918 N N . MET A 1 246 ? 1.561 73.459 38.806 1.00 26.63 279 MET A N 1
ATOM 1919 C CA . MET A 1 246 ? 0.183 73.407 39.275 1.00 23.31 279 MET A CA 1
ATOM 1920 C C . MET A 1 246 ? -0.611 74.389 38.430 1.00 27.92 279 MET A C 1
ATOM 1921 O O . MET A 1 246 ? -0.150 75.505 38.188 1.00 22.43 279 MET A O 1
ATOM 1926 N N . HIS A 1 247 ? -1.783 73.969 37.957 1.00 23.33 280 HIS A N 1
ATOM 1927 C CA . HIS A 1 247 ? -2.514 74.774 36.992 1.00 27.80 280 HIS A CA 1
ATOM 1928 C C . HIS A 1 247 ? -3.949 74.278 36.932 1.00 30.09 280 HIS A C 1
ATOM 1929 O O . HIS A 1 247 ? -4.274 73.196 37.428 1.00 32.05 280 HIS A O 1
ATOM 1936 N N . ASP A 1 248 ? -4.805 75.089 36.311 1.00 25.38 281 ASP A N 1
ATOM 1937 C CA . ASP A 1 248 ? -6.207 74.739 36.114 1.00 26.61 281 ASP A CA 1
ATOM 1938 C C . ASP A 1 248 ? -6.327 73.908 34.845 1.00 28.67 281 ASP A C 1
ATOM 1939 O O . ASP A 1 248 ? -6.096 74.421 33.744 1.00 27.21 281 ASP A O 1
ATOM 1944 N N . ILE A 1 249 ? -6.702 72.630 34.997 1.00 27.12 282 ILE A N 1
ATOM 1945 C CA . ILE A 1 249 ? -6.836 71.726 33.855 1.00 27.37 282 ILE A CA 1
ATOM 1946 C C . ILE A 1 249 ? -8.022 72.099 32.964 1.00 30.01 282 ILE A C 1
ATOM 1947 O O . ILE A 1 249 ? -8.103 71.629 31.822 1.00 28.87 282 ILE A O 1
ATOM 1952 N N . ASN A 1 250 ? -8.949 72.930 33.438 1.00 29.40 283 ASN A N 1
ATOM 1953 C CA . ASN A 1 250 ? -10.077 73.337 32.614 1.00 30.71 283 ASN A CA 1
ATOM 1954 C C . ASN A 1 250 ? -9.882 74.704 31.959 1.00 36.63 283 ASN A C 1
ATOM 1955 O O . ASN A 1 250 ? -10.819 75.213 31.323 1.00 33.80 283 ASN A O 1
ATOM 1960 N N . SER A 1 251 ? -8.687 75.293 32.081 1.00 29.99 284 SER A N 1
ATOM 1961 C CA . SER A 1 251 ? -8.317 76.546 31.438 1.00 33.53 284 SER A CA 1
ATOM 1962 C C . SER A 1 251 ? -7.317 76.301 30.311 1.00 37.86 284 SER A C 1
ATOM 1963 O O . SER A 1 251 ? -6.770 75.201 30.147 1.00 29.85 284 SER A O 1
ATOM 1966 N N . PHE A 1 252 ? -7.077 77.366 29.549 1.00 36.80 285 PHE A N 1
ATOM 1967 C CA . PHE A 1 252 ? -6.121 77.338 28.455 1.00 31.20 285 PHE A CA 1
ATOM 1968 C C . PHE A 1 252 ? -4.794 76.756 28.946 1.00 28.42 285 PHE A C 1
ATOM 1969 O O . PHE A 1 252 ? -4.388 77.018 30.081 1.00 26.34 285 PHE A O 1
ATOM 1977 N N . PRO A 1 253 ? -4.089 75.969 28.132 1.00 26.36 286 PRO A N 1
ATOM 1978 C CA . PRO A 1 253 ? -4.385 75.520 26.768 1.00 31.60 286 PRO A CA 1
ATOM 1979 C C . PRO A 1 253 ? -5.398 74.355 26.659 1.00 35.11 286 PRO A C 1
ATOM 1980 O O . PRO A 1 253 ? -5.557 73.814 25.559 1.00 33.42 286 PRO A O 1
ATOM 1984 N N . THR A 1 254 ? -6.090 73.987 27.739 1.00 35.89 287 THR A N 1
ATOM 1985 C CA . THR A 1 254 ? -7.097 72.914 27.691 1.00 30.34 287 THR A CA 1
ATOM 1986 C C . THR A 1 254 ? -8.422 73.391 28.274 1.00 34.43 287 THR A C 1
ATOM 1987 O O . THR A 1 254 ? -9.020 72.757 29.147 1.00 39.07 287 THR A O 1
ATOM 1991 N N . GLU A 1 255 ? -8.913 74.519 27.772 1.00 38.40 288 GLU A N 1
ATOM 1992 C CA . GLU A 1 255 ? -10.148 75.076 28.295 1.00 37.23 288 GLU A CA 1
ATOM 1993 C C . GLU A 1 255 ? -11.299 74.096 28.100 1.00 38.77 288 GLU A C 1
ATOM 1994 O O . GLU A 1 255 ? -11.440 73.462 27.048 1.00 34.10 288 GLU A O 1
ATOM 2000 N N . SER A 1 256 ? -12.124 73.980 29.132 1.00 34.03 289 SER A N 1
ATOM 2001 C CA . SER A 1 256 ? -13.248 73.061 29.093 1.00 35.43 289 SER A CA 1
ATOM 2002 C C . SER A 1 256 ? -14.146 73.370 27.896 1.00 38.69 289 SER A C 1
ATOM 2003 O O . SER A 1 256 ? -14.660 74.484 27.764 1.00 41.66 289 SER A O 1
ATOM 2006 N N . GLY A 1 257 ? -14.334 72.379 27.024 1.00 37.74 290 GLY A N 1
ATOM 2007 C CA . GLY A 1 257 ? -15.093 72.539 25.800 1.00 39.43 290 GLY A CA 1
ATOM 2008 C C . GLY A 1 257 ? -14.259 72.800 24.561 1.00 39.08 290 GLY A C 1
ATOM 2009 O O . GLY A 1 257 ? -14.767 72.635 23.450 1.00 40.53 290 GLY A O 1
ATOM 2010 N N . PHE A 1 258 ? -12.988 73.160 24.720 1.00 37.34 291 PHE A N 1
ATOM 2011 C CA . PHE A 1 258 ? -12.140 73.637 23.632 1.00 39.43 291 PHE A CA 1
ATOM 2012 C C . PHE A 1 258 ? -10.752 73.023 23.747 1.00 36.93 291 PHE A C 1
ATOM 2013 O O . PHE A 1 258 ? -9.737 73.717 23.714 1.00 38.53 291 PHE A O 1
ATOM 2021 N N . ALA A 1 259 ? -10.689 71.703 23.887 1.00 35.18 292 ALA A N 1
ATOM 2022 C CA . ALA A 1 259 ? -9.468 71.057 24.349 1.00 33.57 292 ALA A CA 1
ATOM 2023 C C . ALA A 1 259 ? -9.205 69.785 23.556 1.00 34.00 292 ALA A C 1
ATOM 2024 O O . ALA A 1 259 ? -10.125 69.010 23.283 1.00 35.28 292 ALA A O 1
ATOM 2026 N N . THR A 1 260 ? -7.946 69.573 23.191 1.00 33.05 293 THR A N 1
ATOM 2027 C CA . THR A 1 260 ? -7.589 68.396 22.418 1.00 33.53 293 THR A CA 1
ATOM 2028 C C . THR A 1 260 ? -6.993 67.330 23.322 1.00 33.58 293 THR A C 1
ATOM 2029 O O . THR A 1 260 ? -6.348 67.627 24.338 1.00 31.21 293 THR A O 1
ATOM 2033 N N . LYS A 1 261 ? -7.254 66.077 22.938 1.00 33.44 294 LYS A N 1
ATOM 2034 C CA . LYS A 1 261 ? -6.619 64.894 23.503 1.00 32.96 294 LYS A CA 1
ATOM 2035 C C . LYS A 1 261 ? -5.156 65.176 23.832 1.00 32.25 294 LYS A C 1
ATOM 2036 O O . LYS A 1 261 ? -4.705 65.013 24.974 1.00 30.91 294 LYS A O 1
ATOM 2042 N N . GLU A 1 262 ? -4.414 65.661 22.841 1.00 31.36 295 GLU A N 1
ATOM 2043 C CA . GLU A 1 262 ? -2.974 65.786 23.007 1.00 30.20 295 GLU A CA 1
ATOM 2044 C C . GLU A 1 262 ? -2.624 66.805 24.090 1.00 28.84 295 GLU A C 1
ATOM 2045 O O . GLU A 1 262 ? -1.721 66.573 24.902 1.00 27.83 295 GLU A O 1
ATOM 2051 N N . ASN A 1 263 ? -3.330 67.933 24.130 1.00 28.94 296 ASN A N 1
ATOM 2052 C CA . ASN A 1 263 ? -3.001 68.936 25.140 1.00 29.48 296 ASN A CA 1
ATOM 2053 C C . ASN A 1 263 ? -3.475 68.520 26.525 1.00 27.43 296 ASN A C 1
ATOM 2054 O O . ASN A 1 263 ? -2.822 68.853 27.525 1.00 27.79 296 ASN A O 1
ATOM 2059 N N . ILE A 1 264 ? -4.598 67.800 26.605 1.00 28.40 297 ILE A N 1
ATOM 2060 C CA . ILE A 1 264 ? -5.041 67.262 27.883 1.00 28.29 297 ILE A CA 1
ATOM 2061 C C . ILE A 1 264 ? -3.989 66.305 28.435 1.00 27.59 297 ILE A C 1
ATOM 2062 O O . ILE A 1 264 ? -3.656 66.355 29.622 1.00 26.90 297 ILE A O 1
ATOM 2067 N N . LYS A 1 265 ? -3.444 65.429 27.578 1.00 27.90 298 LYS A N 1
ATOM 2068 C CA . LYS A 1 265 ? -2.408 64.485 28.012 1.00 33.47 298 LYS A CA 1
ATOM 2069 C C . LYS A 1 265 ? -1.179 65.207 28.552 1.00 32.06 298 LYS A C 1
ATOM 2070 O O . LYS A 1 265 ? -0.637 64.839 29.602 1.00 27.02 298 LYS A O 1
ATOM 2076 N N . ASN A 1 266 ? -0.690 66.211 27.826 1.00 25.81 299 ASN A N 1
ATOM 2077 C CA . ASN A 1 266 ? 0.515 66.878 28.296 1.00 24.74 299 ASN A CA 1
ATOM 2078 C C . ASN A 1 266 ? 0.248 67.608 29.604 1.00 29.04 299 ASN A C 1
ATOM 2079 O O . ASN A 1 266 ? 1.096 67.620 30.509 1.00 25.30 299 ASN A O 1
ATOM 2084 N N . ALA A 1 267 ? -0.928 68.205 29.727 1.00 24.51 300 ALA A N 1
ATOM 2085 C CA . ALA A 1 267 ? -1.236 68.925 30.950 1.00 26.29 300 ALA A CA 1
ATOM 2086 C C . ALA A 1 267 ? -1.509 67.993 32.129 1.00 27.69 300 ALA A C 1
ATOM 2087 O O . ALA A 1 267 ? -1.713 68.496 33.238 1.00 24.14 300 ALA A O 1
ATOM 2089 N N . SER A 1 268 ? -1.516 66.667 31.927 1.00 24.82 301 SER A N 1
ATOM 2090 C CA . SER A 1 268 ? -1.755 65.719 33.011 1.00 27.98 301 SER A CA 1
ATOM 2091 C C . SER A 1 268 ? -0.580 64.774 33.250 1.00 27.34 301 SER A C 1
ATOM 2092 O O . SER A 1 268 ? -0.743 63.772 33.959 1.00 30.19 301 SER A O 1
ATOM 2095 N N . THR A 1 269 ? 0.599 65.062 32.689 1.00 24.26 302 THR A N 1
ATOM 2096 C CA . THR A 1 269 ? 1.709 64.116 32.734 1.00 24.25 302 THR A CA 1
ATOM 2097 C C . THR A 1 269 ? 2.402 64.111 34.098 1.00 25.99 302 THR A C 1
ATOM 2098 O O . THR A 1 269 ? 2.821 65.164 34.598 1.00 23.19 302 THR A O 1
ATOM 2102 N N . CYS A 1 270 ? 2.532 62.921 34.694 1.00 24.49 303 CYS A N 1
ATOM 2103 C CA . CYS A 1 270 ? 3.316 62.738 35.920 1.00 25.60 303 CYS A CA 1
ATOM 2104 C C . CYS A 1 270 ? 4.294 61.580 35.761 1.00 26.61 303 CYS A C 1
ATOM 2105 O O . CYS A 1 270 ? 3.887 60.415 35.689 1.00 25.74 303 CYS A O 1
ATOM 2108 N N . ILE A 1 271 ? 5.591 61.904 35.721 1.00 24.38 304 ILE A N 1
ATOM 2109 C CA . ILE A 1 271 ? 6.612 60.874 35.576 1.00 24.93 304 ILE A CA 1
ATOM 2110 C C . ILE A 1 271 ? 7.947 61.392 36.105 1.00 24.51 304 ILE A C 1
ATOM 2111 O O . ILE A 1 271 ? 8.364 62.507 35.785 1.00 30.54 304 ILE A O 1
ATOM 2116 N N . MET A 1 272 ? 8.633 60.583 36.910 1.00 26.76 305 MET A N 1
ATOM 2117 C CA . MET A 1 272 ? 9.927 60.956 37.482 1.00 25.89 305 MET A CA 1
ATOM 2118 C C . MET A 1 272 ? 10.996 59.938 37.117 1.00 25.89 305 MET A C 1
ATOM 2119 O O . MET A 1 272 ? 10.769 58.724 37.166 1.00 26.86 305 MET A O 1
ATOM 2124 N N . ASN A 1 273 ? 12.173 60.448 36.756 1.00 30.50 306 ASN A N 1
ATOM 2125 C CA . ASN A 1 273 ? 13.378 59.633 36.724 1.00 30.68 306 ASN A CA 1
ATOM 2126 C C . ASN A 1 273 ? 13.265 58.468 35.750 1.00 35.67 306 ASN A C 1
ATOM 2127 O O . ASN A 1 273 ? 13.853 57.408 35.981 1.00 28.57 306 ASN A O 1
ATOM 2132 N N . SER A 1 274 ? 12.519 58.642 34.655 1.00 27.03 307 SER A N 1
ATOM 2133 C CA . SER A 1 274 ? 12.366 57.581 33.674 1.00 27.95 307 SER A CA 1
ATOM 2134 C C . SER A 1 274 ? 12.374 58.166 32.272 1.00 27.57 307 SER A C 1
ATOM 2135 O O . SER A 1 274 ? 11.895 59.276 32.056 1.00 26.57 307 SER A O 1
ATOM 2138 N N . HIS A 1 275 ? 12.946 57.414 31.330 1.00 28.54 308 HIS A N 1
ATOM 2139 C CA . HIS A 1 275 ? 13.033 57.830 29.925 1.00 28.55 308 HIS A CA 1
ATOM 2140 C C . HIS A 1 275 ? 13.608 59.233 29.768 1.00 28.61 308 HIS A C 1
ATOM 2141 O O . HIS A 1 275 ? 13.266 59.945 28.821 1.00 28.84 308 HIS A O 1
ATOM 2148 N N . ASP A 1 276 ? 14.487 59.640 30.685 1.00 27.25 309 ASP A N 1
ATOM 2149 C CA . ASP A 1 276 ? 15.118 60.957 30.663 1.00 26.43 309 ASP A CA 1
ATOM 2150 C C . ASP A 1 276 ? 14.118 62.092 30.866 1.00 31.70 309 ASP A C 1
ATOM 2151 O O . ASP A 1 276 ? 14.405 63.250 30.523 1.00 30.18 309 ASP A O 1
ATOM 2156 N N . LEU A 1 277 ? 12.949 61.785 31.425 1.00 30.35 310 LEU A N 1
ATOM 2157 C CA . LEU A 1 277 ? 11.922 62.768 31.722 1.00 24.76 310 LEU A CA 1
ATOM 2158 C C . LEU A 1 277 ? 11.794 62.960 33.228 1.00 27.70 310 LEU A C 1
ATOM 2159 O O . LEU A 1 277 ? 12.004 62.026 34.008 1.00 28.50 310 LEU A O 1
ATOM 2164 N N . ASN A 1 278 ? 11.461 64.197 33.616 1.00 22.81 311 ASN A N 1
ATOM 2165 C CA . ASN A 1 278 ? 11.093 64.557 34.982 1.00 22.51 311 ASN A CA 1
ATOM 2166 C C . ASN A 1 278 ? 10.031 65.643 34.843 1.00 25.21 311 ASN A C 1
ATOM 2167 O O . ASN A 1 278 ? 10.362 66.824 34.663 1.00 22.99 311 ASN A O 1
ATOM 2172 N N . ILE A 1 279 ? 8.765 65.240 34.946 1.00 22.03 312 ILE A N 1
ATOM 2173 C CA . ILE A 1 279 ? 7.616 66.090 34.658 1.00 22.78 312 ILE A CA 1
ATOM 2174 C C . ILE A 1 279 ? 6.514 65.753 35.653 1.00 25.52 312 ILE A C 1
ATOM 2175 O O . ILE A 1 279 ? 6.186 64.577 35.849 1.00 28.97 312 ILE A O 1
ATOM 2180 N N . TRP A 1 280 ? 5.947 66.777 36.290 1.00 21.65 313 TRP A N 1
ATOM 2181 C CA . TRP A 1 280 ? 4.903 66.566 37.284 1.00 24.84 313 TRP A CA 1
ATOM 2182 C C . TRP A 1 280 ? 3.889 67.694 37.158 1.00 27.19 313 TRP A C 1
ATOM 2183 O O . TRP A 1 280 ? 4.249 68.868 37.284 1.00 25.23 313 TRP A O 1
ATOM 2194 N N . ASN A 1 281 ? 2.630 67.334 36.912 1.00 25.48 314 ASN A N 1
ATOM 2195 C CA . ASN A 1 281 ? 1.540 68.276 36.696 1.00 24.09 314 ASN A CA 1
ATOM 2196 C C . ASN A 1 281 ? 0.427 67.984 37.688 1.00 27.07 314 ASN A C 1
ATOM 2197 O O . ASN A 1 281 ? -0.033 66.847 37.772 1.00 29.12 314 ASN A O 1
ATOM 2202 N N . ILE A 1 282 ? -0.028 69.019 38.389 1.00 25.66 315 ILE A N 1
ATOM 2203 C CA . ILE A 1 282 ? -1.046 68.931 39.428 1.00 27.65 315 ILE A CA 1
ATOM 2204 C C . ILE A 1 282 ? -2.115 69.978 39.133 1.00 31.50 315 ILE A C 1
ATOM 2205 O O . ILE A 1 282 ? -1.805 71.073 38.653 1.00 26.15 315 ILE A O 1
ATOM 2210 N N . HIS A 1 283 ? -3.372 69.660 39.448 1.00 25.54 316 HIS A N 1
ATOM 2211 C CA . HIS A 1 283 ? -4.500 70.492 39.035 1.00 28.07 316 HIS A CA 1
ATOM 2212 C C . HIS A 1 283 ? -5.125 71.251 40.204 1.00 28.45 316 HIS A C 1
ATOM 2213 O O . HIS A 1 283 ? -5.379 70.680 41.266 1.00 30.14 316 HIS A O 1
ATOM 2220 N N . LEU A 1 284 ? -5.364 72.545 39.998 1.00 31.80 317 LEU A N 1
ATOM 2221 C CA . LEU A 1 284 ? -5.980 73.379 41.023 1.00 36.20 317 LEU A CA 1
ATOM 2222 C C . LEU A 1 284 ? -7.361 72.853 41.388 1.00 35.76 317 LEU A C 1
ATOM 2223 O O . LEU A 1 284 ? -8.092 72.336 40.539 1.00 35.62 317 LEU A O 1
ATOM 2228 N N . SER A 1 285 ? -7.722 73.014 42.663 1.00 36.02 318 SER A N 1
ATOM 2229 C CA . SER A 1 285 ? -9.010 72.584 43.199 1.00 37.02 318 SER A CA 1
ATOM 2230 C C . SER A 1 285 ? -9.798 73.793 43.692 1.00 41.42 318 SER A C 1
ATOM 2231 O O . SER A 1 285 ? -9.216 74.770 44.173 1.00 46.75 318 SER A O 1
ATOM 2234 N N . LYS A 1 286 ? -11.123 73.727 43.582 1.00 36.78 319 LYS A N 1
ATOM 2235 C CA . LYS A 1 286 ? -11.958 74.760 44.180 1.00 43.91 319 LYS A CA 1
ATOM 2236 C C . LYS A 1 286 ? -11.817 74.759 45.703 1.00 44.67 319 LYS A C 1
ATOM 2237 O O . LYS A 1 286 ? -11.637 73.714 46.335 1.00 46.59 319 LYS A O 1
ATOM 2243 N N . TRP A 1 287 ? -11.926 75.947 46.293 1.00 41.87 320 TRP A N 1
ATOM 2244 C CA . TRP A 1 287 ? -11.948 76.095 47.743 1.00 44.69 320 TRP A CA 1
ATOM 2245 C C . TRP A 1 287 ? -12.767 77.328 48.082 1.00 46.37 320 TRP A C 1
ATOM 2246 O O . TRP A 1 287 ? -12.979 78.199 47.234 1.00 44.91 320 TRP A O 1
ATOM 2257 N N . THR A 1 288 ? -13.207 77.403 49.343 1.00 48.27 321 THR A N 1
ATOM 2258 C CA . THR A 1 288 ? -13.968 78.556 49.828 1.00 52.08 321 THR A CA 1
ATOM 2259 C C . THR A 1 288 ? -13.347 79.214 51.058 1.00 49.73 321 THR A C 1
ATOM 2260 O O . THR A 1 288 ? -13.215 80.441 51.104 1.00 45.43 321 THR A O 1
ATOM 2264 N N . THR A 1 289 ? -12.984 78.423 52.066 1.00 48.19 322 THR A N 1
ATOM 2265 C CA . THR A 1 289 ? -12.449 78.979 53.300 1.00 50.08 322 THR A CA 1
ATOM 2266 C C . THR A 1 289 ? -10.929 79.023 53.282 1.00 49.99 322 THR A C 1
ATOM 2267 O O . THR A 1 289 ? -10.260 78.338 52.500 1.00 52.62 322 THR A O 1
ATOM 2271 N N . GLU A 1 290 ? -10.384 79.832 54.188 1.00 54.06 323 GLU A N 1
ATOM 2272 C CA . GLU A 1 290 ? -8.937 79.881 54.334 1.00 51.01 323 GLU A CA 1
ATOM 2273 C C . GLU A 1 290 ? -8.386 78.512 54.709 1.00 47.59 323 GLU A C 1
ATOM 2274 O O . GLU A 1 290 ? -7.317 78.111 54.232 1.00 47.39 323 GLU A O 1
ATOM 2280 N N . GLU A 1 291 ? -9.109 77.776 55.553 1.00 43.11 324 GLU A N 1
ATOM 2281 C CA . GLU A 1 291 ? -8.636 76.463 55.970 1.00 53.35 324 GLU A CA 1
ATOM 2282 C C . GLU A 1 291 ? -8.774 75.434 54.856 1.00 48.83 324 GLU A C 1
ATOM 2283 O O . GLU A 1 291 ? -7.971 74.495 54.788 1.00 46.57 324 GLU A O 1
ATOM 2289 N N . GLU A 1 292 ? -9.770 75.591 53.974 1.00 47.75 325 GLU A N 1
ATOM 2290 C CA . GLU A 1 292 ? -9.864 74.715 52.810 1.00 44.70 325 GLU A CA 1
ATOM 2291 C C . GLU A 1 292 ? -8.644 74.886 51.913 1.00 45.85 325 GLU A C 1
ATOM 2292 O O . GLU A 1 292 ? -8.045 73.907 51.457 1.00 44.87 325 GLU A O 1
ATOM 2298 N N . PHE A 1 293 ? -8.243 76.126 51.658 1.00 44.12 326 PHE A N 1
ATOM 2299 C CA . PHE A 1 293 ? -7.085 76.298 50.800 1.00 40.07 326 PHE A CA 1
ATOM 2300 C C . PHE A 1 293 ? -5.822 75.753 51.461 1.00 39.65 326 PHE A C 1
ATOM 2301 O O . PHE A 1 293 ? -4.977 75.151 50.785 1.00 35.49 326 PHE A O 1
ATOM 2309 N N . ASN A 1 294 ? -5.675 75.944 52.776 1.00 38.28 327 ASN A N 1
ATOM 2310 C CA . ASN A 1 294 ? -4.489 75.435 53.461 1.00 42.36 327 ASN A CA 1
ATOM 2311 C C . ASN A 1 294 ? -4.396 73.918 53.359 1.00 44.19 327 ASN A C 1
ATOM 2312 O O . ASN A 1 294 ? -3.298 73.367 53.239 1.00 45.34 327 ASN A O 1
ATOM 2317 N N . VAL A 1 295 ? -5.534 73.223 53.432 1.00 44.25 328 VAL A N 1
ATOM 2318 C CA . VAL A 1 295 ? -5.526 71.773 53.258 1.00 43.23 328 VAL A CA 1
ATOM 2319 C C . VAL A 1 295 ? -5.061 71.412 51.850 1.00 43.69 328 VAL A C 1
ATOM 2320 O O . VAL A 1 295 ? -4.228 70.516 51.665 1.00 45.15 328 VAL A O 1
ATOM 2324 N N . LEU A 1 296 ? -5.591 72.109 50.837 1.00 41.45 329 LEU A N 1
ATOM 2325 C CA . LEU A 1 296 ? -5.144 71.891 49.464 1.00 36.61 329 LEU A CA 1
ATOM 2326 C C . LEU A 1 296 ? -3.647 72.097 49.342 1.00 34.55 329 LEU A C 1
ATOM 2327 O O . LEU A 1 296 ? -2.962 71.338 48.646 1.00 37.16 329 LEU A O 1
ATOM 2332 N N . TYR A 1 297 ? -3.123 73.141 49.985 1.00 32.05 330 TYR A N 1
ATOM 2333 C CA . TYR A 1 297 ? -1.705 73.430 49.853 1.00 33.97 330 TYR A CA 1
ATOM 2334 C C . TYR A 1 297 ? -0.870 72.335 50.493 1.00 36.55 330 TYR A C 1
ATOM 2335 O O . TYR A 1 297 ? 0.103 71.854 49.900 1.00 36.7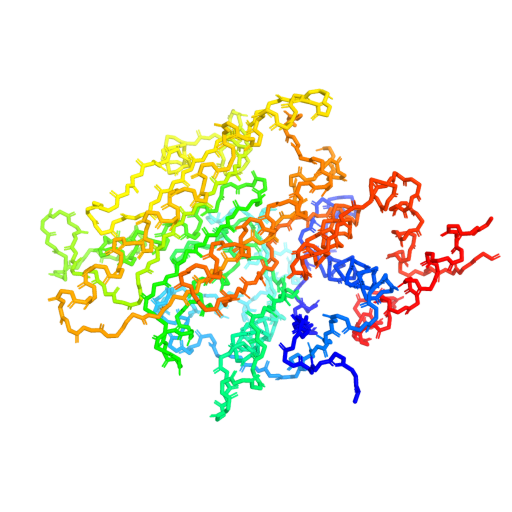3 330 TYR A O 1
ATOM 2344 N N . ARG A 1 298 ? -1.240 71.930 51.710 1.00 35.43 331 ARG A N 1
ATOM 2345 C CA . ARG A 1 298 ? -0.426 70.985 52.464 1.00 36.63 331 ARG A CA 1
ATOM 2346 C C . ARG A 1 298 ? -0.541 69.580 51.908 1.00 39.53 331 ARG A C 1
ATOM 2347 O O . ARG A 1 298 ? 0.409 68.800 52.021 1.00 45.31 331 ARG A O 1
ATOM 2355 N N . THR A 1 299 ? -1.681 69.234 51.303 1.00 36.18 332 THR A N 1
ATOM 2356 C CA . THR A 1 299 ? -1.901 67.859 50.881 1.00 37.49 332 THR A CA 1
ATOM 2357 C C . THR A 1 299 ? -1.789 67.661 49.379 1.00 41.17 332 THR A C 1
ATOM 2358 O O . THR A 1 299 ? -1.583 66.527 48.938 1.00 47.66 332 THR A O 1
ATOM 2362 N N . LYS A 1 300 ? -1.889 68.725 48.586 1.00 30.59 333 LYS A N 1
ATOM 2363 C CA . LYS A 1 300 ? -1.848 68.601 47.136 1.00 31.69 333 LYS A CA 1
ATOM 2364 C C . LYS A 1 300 ? -0.725 69.432 46.526 1.00 33.86 333 LYS A C 1
ATOM 2365 O O . LYS A 1 300 ? 0.155 68.869 45.865 1.00 37.21 333 LYS A O 1
ATOM 2371 N N . TYR A 1 301 ? -0.697 70.749 46.753 1.00 33.05 334 TYR A N 1
ATOM 2372 C CA . TYR A 1 301 ? 0.237 71.583 45.998 1.00 32.46 334 TYR A CA 1
ATOM 2373 C C . TYR A 1 301 ? 1.673 71.427 46.487 1.00 31.45 334 TYR A C 1
ATOM 2374 O O . TYR A 1 301 ? 2.605 71.508 45.683 1.00 34.57 334 TYR A O 1
ATOM 2383 N N . ARG A 1 302 ? 1.875 71.218 47.788 1.00 30.94 335 ARG A N 1
ATOM 2384 C CA . ARG A 1 302 ? 3.230 71.095 48.326 1.00 32.49 335 ARG A CA 1
ATOM 2385 C C . ARG A 1 302 ? 3.988 69.905 47.739 1.00 28.31 335 ARG A C 1
ATOM 2386 O O . ARG A 1 302 ? 5.220 69.885 47.800 1.00 28.61 335 ARG A O 1
ATOM 2394 N N . THR A 1 303 ? 3.288 68.913 47.174 1.00 32.86 336 THR A N 1
ATOM 2395 C CA . THR A 1 303 ? 3.977 67.738 46.650 1.00 26.14 336 THR A CA 1
ATOM 2396 C C . THR A 1 303 ? 4.911 68.090 45.495 1.00 24.88 336 THR A C 1
ATOM 2397 O O . THR A 1 303 ? 5.838 67.322 45.210 1.00 25.60 336 THR A O 1
ATOM 2401 N N . LEU A 1 304 ? 4.708 69.238 44.833 1.00 24.05 337 LEU A N 1
ATOM 2402 C CA . LEU A 1 304 ? 5.666 69.685 43.824 1.00 23.02 337 LEU A CA 1
ATOM 2403 C C . LEU A 1 304 ? 7.073 69.780 44.406 1.00 25.01 337 LEU A C 1
ATOM 2404 O O . LEU A 1 304 ? 8.062 69.433 43.744 1.00 26.33 337 LEU A O 1
ATOM 2409 N N . PHE A 1 305 ? 7.184 70.273 45.642 1.00 23.63 338 PHE A N 1
ATOM 2410 C CA . PHE A 1 305 ? 8.495 70.388 46.277 1.00 27.59 338 PHE A CA 1
ATOM 2411 C C . PHE A 1 305 ? 9.068 69.017 46.612 1.00 24.59 338 PHE A C 1
ATOM 2412 O O . PHE A 1 305 ? 10.269 68.792 46.469 1.00 26.31 338 PHE A O 1
ATOM 2420 N N . ALA A 1 306 ? 8.221 68.088 47.052 1.00 25.40 339 ALA A N 1
ATOM 2421 C CA . ALA A 1 306 ? 8.674 66.722 47.280 1.00 26.22 339 ALA A CA 1
ATOM 2422 C C . ALA A 1 306 ? 9.243 66.108 46.002 1.00 25.55 339 ALA A C 1
ATOM 2423 O O . ALA A 1 306 ? 10.326 65.513 46.019 1.00 26.99 339 ALA A O 1
ATOM 2425 N N . LYS A 1 307 ? 8.526 66.242 44.879 1.00 24.75 340 LYS A N 1
ATOM 2426 C CA . LYS A 1 307 ? 9.023 65.668 43.631 1.00 26.64 340 LYS A CA 1
ATOM 2427 C C . LYS A 1 307 ? 10.308 66.356 43.199 1.00 23.68 340 LYS A C 1
ATOM 2428 O O . LYS A 1 307 ? 11.254 65.700 42.748 1.00 33.13 340 LYS A O 1
ATOM 2434 N N . ALA A 1 308 ? 10.373 67.679 43.354 1.00 27.25 341 ALA A N 1
ATOM 2435 C CA . ALA A 1 308 ? 11.588 68.392 42.987 1.00 23.49 341 ALA A CA 1
ATOM 2436 C C . ALA A 1 308 ? 12.741 68.007 43.904 1.00 25.23 341 ALA A C 1
ATOM 2437 O O . ALA A 1 308 ? 13.900 67.943 43.467 1.00 23.81 341 ALA A O 1
ATOM 2439 N N . ASP A 1 309 ? 12.437 67.734 45.170 1.00 26.76 342 ASP A N 1
ATOM 2440 C CA . ASP A 1 309 ? 13.447 67.235 46.095 1.00 27.30 342 ASP A CA 1
ATOM 2441 C C . ASP A 1 309 ? 13.998 65.886 45.628 1.00 28.36 342 ASP A C 1
ATOM 2442 O O . ASP A 1 309 ? 15.215 65.681 45.577 1.00 35.44 342 ASP A O 1
ATOM 2447 N N . GLU A 1 310 ? 13.111 65.002 45.227 1.00 26.06 343 GLU A N 1
ATOM 2448 C CA . GLU A 1 310 ? 13.526 63.690 44.696 1.00 32.21 343 GLU A CA 1
ATOM 2449 C C . GLU A 1 310 ? 14.418 63.892 43.478 1.00 25.99 343 GLU A C 1
ATOM 2450 O O . GLU A 1 310 ? 15.348 63.167 43.340 1.00 35.00 343 GLU A O 1
ATOM 2456 N N . PHE A 1 311 ? 14.075 64.832 42.618 1.00 26.31 344 PHE A N 1
ATOM 2457 C CA . PHE A 1 311 ? 14.856 65.114 41.422 1.00 25.14 344 PHE A CA 1
ATOM 2458 C C . PHE A 1 311 ? 16.308 65.442 41.788 1.00 28.27 344 PHE A C 1
ATOM 2459 O O . PHE A 1 311 ? 17.249 64.879 41.217 1.00 31.36 344 PHE A O 1
ATOM 2467 N N . PHE A 1 312 ? 16.505 66.323 42.774 1.00 28.25 345 PHE A N 1
ATOM 2468 C CA . PHE A 1 312 ? 17.860 66.744 43.129 1.00 27.01 345 PHE A CA 1
ATOM 2469 C C . PHE A 1 312 ? 18.633 65.634 43.837 1.00 31.39 345 PHE A C 1
ATOM 2470 O O . PHE A 1 312 ? 19.843 65.478 43.619 1.00 32.78 345 PHE A O 1
ATOM 2478 N N . ARG A 1 313 ? 17.966 64.853 44.690 1.00 27.36 346 ARG A N 1
ATOM 2479 C CA . ARG A 1 313 ? 18.659 63.746 45.348 1.00 32.74 346 ARG A CA 1
ATOM 2480 C C . ARG A 1 313 ? 19.128 62.720 44.325 1.00 32.15 346 ARG A C 1
ATOM 2481 O O . ARG A 1 313 ? 20.277 62.263 44.361 1.00 34.44 346 ARG A O 1
ATOM 2489 N N . SER A 1 314 ? 18.249 62.363 43.387 1.00 32.59 347 SER A N 1
ATOM 2490 C CA . SER A 1 314 ? 18.647 61.466 42.311 1.00 30.67 347 SER A CA 1
ATOM 2491 C C . SER A 1 314 ? 19.800 62.050 41.505 1.00 33.68 347 SER A C 1
ATOM 2492 O O . SER A 1 314 ? 20.746 61.335 41.163 1.00 36.02 347 SER A O 1
ATOM 2495 N N . ALA A 1 315 ? 19.743 63.350 41.199 1.00 29.17 348 ALA A N 1
ATOM 2496 C CA . ALA A 1 315 ? 20.786 63.963 40.388 1.00 29.51 348 ALA A CA 1
ATOM 2497 C C . ALA A 1 315 ? 22.133 63.925 41.106 1.00 38.76 348 ALA A C 1
ATOM 2498 O O . ALA A 1 315 ? 23.155 63.568 40.510 1.00 40.98 348 ALA A O 1
ATOM 2500 N N . LYS A 1 316 ? 22.154 64.259 42.399 1.00 40.66 349 LYS A N 1
ATOM 2501 C CA . LYS A 1 316 ? 23.415 64.210 43.136 1.00 38.92 349 LYS A CA 1
ATOM 2502 C C . LYS A 1 316 ? 23.996 62.801 43.136 1.00 42.89 349 LYS A C 1
ATOM 2503 O O . LYS A 1 316 ? 25.211 62.622 43.016 1.00 41.28 349 LYS A O 1
ATOM 2509 N N . LEU A 1 317 ? 23.143 61.785 43.240 1.00 44.79 350 LEU A N 1
ATOM 2510 C CA . LEU A 1 317 ? 23.639 60.414 43.209 1.00 45.00 350 LEU A CA 1
ATOM 2511 C C . LEU A 1 317 ? 24.254 60.082 41.853 1.00 48.93 350 LEU A C 1
ATOM 2512 O O . LEU A 1 317 ? 25.378 59.573 41.779 1.00 53.95 350 LEU A O 1
ATOM 2517 N N . GLU A 1 318 ? 23.531 60.358 40.762 1.00 41.60 351 GLU A N 1
ATOM 2518 C CA . GLU A 1 318 ? 24.064 60.032 39.444 1.00 45.05 351 GLU A CA 1
ATOM 2519 C C . GLU A 1 318 ? 25.381 60.765 39.187 1.00 43.91 351 GLU A C 1
ATOM 2520 O O . GLU A 1 318 ? 26.314 60.184 38.625 1.00 51.52 351 GLU A O 1
ATOM 2526 N N . MET A 1 319 ? 25.491 62.026 39.624 1.00 40.94 352 MET A N 1
ATOM 2527 C CA . MET A 1 319 ? 26.704 62.795 39.359 1.00 40.47 352 MET A CA 1
ATOM 2528 C C . MET A 1 319 ? 27.886 62.250 40.152 1.00 45.29 352 MET A C 1
ATOM 2529 O O . MET A 1 319 ? 28.996 62.113 39.621 1.00 45.83 352 MET A O 1
ATOM 2534 N N . ASN A 1 320 ? 27.663 61.920 41.426 1.00 43.05 353 ASN A N 1
ATOM 2535 C CA . ASN A 1 320 ? 28.765 61.470 42.266 1.00 48.15 353 ASN A CA 1
ATOM 2536 C C . ASN A 1 320 ? 29.162 60.038 41.934 1.00 49.13 353 ASN A C 1
ATOM 2537 O O . ASN A 1 320 ? 30.345 59.687 41.986 1.00 51.59 353 ASN A O 1
ATOM 2542 N N . GLN A 1 321 ? 28.196 59.194 41.580 1.00 48.41 354 GLN A N 1
ATOM 2543 C CA . GLN A 1 321 ? 28.562 57.868 41.094 1.00 54.63 354 GLN A CA 1
ATOM 2544 C C . GLN A 1 321 ? 29.368 57.935 39.798 1.00 56.46 354 GLN A C 1
ATOM 2545 O O . GLN A 1 321 ? 30.116 56.999 39.502 1.00 60.23 354 GLN A O 1
ATOM 2551 N N . GLN A 1 322 ? 29.243 59.014 39.022 1.00 53.97 355 GLN A N 1
ATOM 2552 C CA . GLN A 1 322 ? 29.919 59.124 37.734 1.00 52.75 355 GLN A CA 1
ATOM 2553 C C . GLN A 1 322 ? 31.107 60.079 37.754 1.00 55.29 355 GLN A C 1
ATOM 2554 O O . GLN A 1 322 ? 31.689 60.346 36.697 1.00 62.00 355 GLN A O 1
ATOM 2560 N N . GLY A 1 323 ? 31.481 60.602 38.918 1.00 50.32 356 GLY A N 1
ATOM 2561 C CA . GLY A 1 323 ? 32.592 61.540 38.976 1.00 54.45 356 GLY A CA 1
ATOM 2562 C C . GLY A 1 323 ? 32.384 62.847 38.233 1.00 56.37 356 GLY A C 1
ATOM 2563 O O . GLY A 1 323 ? 33.357 63.422 37.732 1.00 64.27 356 GLY A O 1
ATOM 2564 N N . ARG A 1 324 ? 31.132 63.359 38.166 1.00 48.10 357 ARG A N 1
ATOM 2565 C CA . ARG A 1 324 ? 30.845 64.646 37.525 1.00 50.24 357 ARG A CA 1
ATOM 2566 C C . ARG A 1 324 ? 30.430 65.697 38.562 1.00 47.70 357 ARG A C 1
ATOM 2567 O O . ARG A 1 324 ? 29.852 65.364 39.603 1.00 44.08 357 ARG A O 1
ATOM 2575 N N . PRO A 1 325 ? 30.713 66.978 38.318 1.00 48.50 358 PRO A N 1
ATOM 2576 C CA . PRO A 1 325 ? 30.306 68.010 39.285 1.00 45.75 358 PRO A CA 1
ATOM 2577 C C . PRO A 1 325 ? 28.838 68.379 39.118 1.00 43.57 358 PRO A C 1
ATOM 2578 O O . PRO A 1 325 ? 28.390 68.749 38.032 1.00 49.71 358 PRO A O 1
ATOM 2582 N N . PHE A 1 326 ? 28.089 68.261 40.203 1.00 36.82 359 PHE A N 1
ATOM 2583 C CA . PHE A 1 326 ? 26.699 68.673 40.241 1.00 34.29 359 PHE A CA 1
ATOM 2584 C C . PHE A 1 326 ? 26.613 70.159 40.570 1.00 32.93 359 PHE A C 1
ATOM 2585 O O . PHE A 1 326 ? 27.411 70.677 41.352 1.00 41.81 359 PHE A O 1
ATOM 2593 N N . LYS A 1 327 ? 25.659 70.845 39.949 1.00 27.68 360 LYS A N 1
ATOM 2594 C CA . LYS A 1 327 ? 25.350 72.226 40.312 1.00 31.16 360 LYS A CA 1
ATOM 2595 C C . LYS A 1 327 ? 23.897 72.511 39.961 1.00 29.66 360 LYS A C 1
ATOM 2596 O O . LYS A 1 327 ? 23.506 72.430 38.791 1.00 27.27 360 LYS A O 1
ATOM 2602 N N . GLY A 1 328 ? 23.103 72.846 40.968 1.00 24.37 361 GLY A N 1
ATOM 2603 C CA . GLY A 1 328 ? 21.680 72.993 40.794 1.00 23.36 361 GLY A CA 1
ATOM 2604 C C . GLY A 1 328 ? 21.230 74.437 40.728 1.00 25.50 361 GLY A C 1
ATOM 2605 O O . GLY A 1 328 ? 21.958 75.366 41.071 1.00 26.29 361 GLY A O 1
ATOM 2606 N N . LEU A 1 329 ? 20.001 74.606 40.257 1.00 26.06 362 LEU A N 1
ATOM 2607 C CA . LEU A 1 329 ? 19.327 75.889 40.264 1.00 25.53 362 LEU A CA 1
ATOM 2608 C C . LEU A 1 329 ? 17.836 75.623 40.372 1.00 24.89 362 LEU A C 1
ATOM 2609 O O . LEU A 1 329 ? 17.318 74.669 39.777 1.00 20.42 362 LEU A O 1
ATOM 2614 N N . VAL A 1 330 ? 17.154 76.468 41.130 1.00 27.42 363 VAL A N 1
ATOM 2615 C CA . VAL A 1 330 ? 15.698 76.484 41.163 1.00 25.29 363 VAL A CA 1
ATOM 2616 C C . VAL A 1 330 ? 15.232 77.667 40.333 1.00 20.10 363 VAL A C 1
ATOM 2617 O O . VAL A 1 330 ? 15.591 78.817 40.618 1.00 22.22 363 VAL A O 1
ATOM 2621 N N . VAL A 1 331 ? 14.427 77.391 39.309 1.00 21.10 364 VAL A N 1
ATOM 2622 C CA . VAL A 1 331 ? 13.798 78.424 38.496 1.00 18.81 364 VAL A CA 1
ATOM 2623 C C . VAL A 1 331 ? 12.305 78.439 38.817 1.00 22.53 364 VAL A C 1
ATOM 2624 O O . VAL A 1 331 ? 11.660 77.385 38.865 1.00 27.28 364 VAL A O 1
ATOM 2628 N N . ILE A 1 332 ? 11.751 79.624 39.030 1.00 18.82 365 ILE A N 1
ATOM 2629 C CA . ILE A 1 332 ? 10.317 79.784 39.242 1.00 18.93 365 ILE A CA 1
ATOM 2630 C C . ILE A 1 332 ? 9.716 80.428 37.999 1.00 25.75 365 ILE A C 1
ATOM 2631 O O . ILE A 1 332 ? 10.154 81.504 37.569 1.00 26.42 365 ILE A O 1
ATOM 2636 N N . SER A 1 333 ? 8.726 79.767 37.408 1.00 20.47 366 SER A N 1
ATOM 2637 C CA . SER A 1 333 ? 7.897 80.425 36.399 1.00 21.27 366 SER A CA 1
ATOM 2638 C C . SER A 1 333 ? 6.830 81.160 37.182 1.00 27.18 366 SER A C 1
ATOM 2639 O O . SER A 1 333 ? 5.805 80.587 37.552 1.00 31.63 366 SER A O 1
ATOM 2642 N N . ALA A 1 334 ? 7.089 82.441 37.463 1.00 26.62 367 ALA A N 1
ATOM 2643 C CA . ALA A 1 334 ? 6.232 83.245 38.336 1.00 24.86 367 ALA A CA 1
ATOM 2644 C C . ALA A 1 334 ? 5.112 83.898 37.529 1.00 25.57 367 ALA A C 1
ATOM 2645 O O . ALA A 1 334 ? 5.245 85.015 37.030 1.00 26.61 367 ALA A O 1
ATOM 2647 N N . GLY A 1 335 ? 3.990 83.200 37.399 1.00 27.78 368 GLY A N 1
ATOM 2648 C CA . GLY A 1 335 ? 2.790 83.753 36.781 1.00 27.20 368 GLY A CA 1
ATOM 2649 C C . GLY A 1 335 ? 1.726 84.016 37.843 1.00 29.40 368 GLY A C 1
ATOM 2650 O O . GLY A 1 335 ? 1.534 83.204 38.748 1.00 27.09 368 GLY A O 1
ATOM 2651 N N . PHE A 1 336 ? 1.029 85.145 37.713 1.00 25.42 369 PHE A N 1
ATOM 2652 C CA . PHE A 1 336 ? 0.095 85.576 38.747 1.00 28.98 369 PHE A CA 1
ATOM 2653 C C . PHE A 1 336 ? -1.355 85.548 38.277 1.00 30.49 369 PHE A C 1
ATOM 2654 O O . PHE A 1 336 ? -2.228 86.113 38.939 1.00 33.82 369 PHE A O 1
ATOM 2662 N N . ASP A 1 337 ? -1.639 84.886 37.159 1.00 25.15 370 ASP A N 1
ATOM 2663 C CA . ASP A 1 337 ? -3.014 84.826 36.696 1.00 27.33 370 ASP A CA 1
ATOM 2664 C C . ASP A 1 337 ? -3.870 83.837 37.472 1.00 29.91 370 ASP A C 1
ATOM 2665 O O . ASP A 1 337 ? -5.077 83.774 37.223 1.00 33.91 370 ASP A O 1
ATOM 2670 N N . ALA A 1 338 ? -3.320 83.081 38.406 1.00 25.67 371 ALA A N 1
ATOM 2671 C CA . ALA A 1 338 ? -4.198 82.316 39.286 1.00 32.26 371 ALA A CA 1
ATOM 2672 C C . ALA A 1 338 ? -4.655 83.123 40.490 1.00 28.88 371 ALA A C 1
ATOM 2673 O O . ALA A 1 338 ? -5.402 82.595 41.313 1.00 33.98 371 ALA A O 1
ATOM 2675 N N . SER A 1 339 ? -4.260 84.393 40.595 1.00 32.28 372 SER A N 1
ATOM 2676 C CA . SER A 1 339 ? -4.568 85.174 41.788 1.00 33.26 372 SER A CA 1
ATOM 2677 C C . SER A 1 339 ? -6.070 85.412 41.948 1.00 34.11 372 SER A C 1
ATOM 2678 O O . SER A 1 339 ? -6.809 85.575 40.972 1.00 35.04 372 SER A O 1
ATOM 2681 N N . GLU A 1 340 ? -6.509 85.468 43.210 1.00 31.19 373 GLU A N 1
ATOM 2682 C CA . GLU A 1 340 ? -7.875 85.893 43.512 1.00 37.35 373 GLU A CA 1
ATOM 2683 C C . GLU A 1 340 ? -8.212 87.224 42.853 1.00 38.54 373 GLU A C 1
ATOM 2684 O O . GLU A 1 340 ? -9.391 87.519 42.634 1.00 42.27 373 GLU A O 1
ATOM 2690 N N . PHE A 1 341 ? -7.204 88.038 42.549 1.00 36.91 374 PHE A N 1
ATOM 2691 C CA . PHE A 1 341 ? -7.418 89.361 41.981 1.00 38.14 374 PHE A CA 1
ATOM 2692 C C . PHE A 1 341 ? -7.427 89.372 40.458 1.00 39.50 374 PHE A C 1
ATOM 2693 O O . PHE A 1 341 ? -7.677 90.429 39.874 1.00 42.28 374 PHE A O 1
ATOM 2701 N N . GLU A 1 342 ? -7.149 88.243 39.803 1.00 34.45 375 GLU A N 1
ATOM 2702 C CA . GLU A 1 342 ? -7.158 88.203 38.342 1.00 38.62 375 GLU A CA 1
ATOM 2703 C C . GLU A 1 342 ? -8.571 88.396 37.792 1.00 47.00 375 GLU A C 1
ATOM 2704 O O . GLU A 1 342 ? -9.569 88.033 38.427 1.00 53.28 375 GLU A O 1
ATOM 2710 N N . GLN A 1 343 ? -8.650 88.963 36.588 1.00 48.96 376 GLN A N 1
ATOM 2711 C CA . GLN A 1 343 ? -9.946 89.325 36.020 1.00 50.82 376 GLN A CA 1
ATOM 2712 C C . GLN A 1 343 ? -10.800 88.092 35.729 1.00 47.30 376 GLN A C 1
ATOM 2713 O O . GLN A 1 343 ? -10.304 87.044 35.308 1.00 43.81 376 GLN A O 1
ATOM 2719 N N . THR A 1 344 ? -12.098 88.232 35.943 1.00 55.40 377 THR A N 1
ATOM 2720 C CA . THR A 1 344 ? -13.051 87.142 35.761 1.00 54.28 377 THR A CA 1
ATOM 2721 C C . THR A 1 344 ? -13.208 86.727 34.294 1.00 47.65 377 THR A C 1
ATOM 2722 O O . THR A 1 344 ? -12.494 85.865 33.785 1.00 52.25 377 THR A O 1
ATOM 2726 N N . HIS A 1 349 ? -13.220 80.342 36.591 1.00 65.49 382 HIS A N 1
ATOM 2727 C CA . HIS A 1 349 ? -13.449 78.934 36.917 1.00 70.17 382 HIS A CA 1
ATOM 2728 C C . HIS A 1 349 ? -13.353 78.632 38.432 1.00 79.21 382 HIS A C 1
ATOM 2729 O O . HIS A 1 349 ? -13.441 77.467 38.831 1.00 86.35 382 HIS A O 1
ATOM 2736 N N . SER A 1 350 ? -13.137 79.655 39.266 1.00 77.23 383 SER A N 1
ATOM 2737 C CA . SER A 1 350 ? -13.259 79.604 40.730 1.00 68.63 383 SER A CA 1
ATOM 2738 C C . SER A 1 350 ? -12.149 78.818 41.429 1.00 64.44 383 SER A C 1
ATOM 2739 O O . SER A 1 350 ? -12.154 78.711 42.673 1.00 60.21 383 SER A O 1
ATOM 2742 N N . VAL A 1 351 ? -11.214 78.244 40.683 1.00 58.12 384 VAL A N 1
ATOM 2743 C CA . VAL A 1 351 ? -9.967 77.752 41.249 1.00 56.24 384 VAL A CA 1
ATOM 2744 C C . VAL A 1 351 ? -9.009 78.932 41.192 1.00 55.78 384 VAL A C 1
ATOM 2745 O O . VAL A 1 351 ? -8.562 79.342 40.120 1.00 57.55 384 VAL A O 1
ATOM 2749 N N . ASN A 1 352 ? -8.747 79.515 42.343 1.00 47.92 385 ASN A N 1
ATOM 2750 C CA . ASN A 1 352 ? -7.899 80.679 42.484 1.00 47.49 385 ASN A CA 1
ATOM 2751 C C . ASN A 1 352 ? -6.855 80.344 43.534 1.00 43.13 385 ASN A C 1
ATOM 2752 O O . ASN A 1 352 ? -6.849 79.237 44.077 1.00 50.36 385 ASN A O 1
ATOM 2757 N N . VAL A 1 353 ? -5.961 81.286 43.813 1.00 33.88 386 VAL A N 1
ATOM 2758 C CA . VAL A 1 353 ? -5.127 81.168 45.008 1.00 29.38 386 VAL A CA 1
ATOM 2759 C C . VAL A 1 353 ? -5.221 82.473 45.790 1.00 35.60 386 VAL A C 1
ATOM 2760 O O . VAL A 1 353 ? -5.428 83.545 45.200 1.00 34.81 386 VAL A O 1
ATOM 2764 N N . PRO A 1 354 ? -5.130 82.424 47.114 1.00 35.01 387 PRO A N 1
ATOM 2765 C CA . PRO A 1 354 ? -5.089 83.670 47.888 1.00 36.58 387 PRO A CA 1
ATOM 2766 C C . PRO A 1 354 ? -3.734 84.321 47.697 1.00 37.97 387 PRO A C 1
ATOM 2767 O O . PRO A 1 354 ? -2.742 83.643 47.427 1.00 29.61 387 PRO A O 1
ATOM 2771 N N . THR A 1 355 ? -3.698 85.651 47.842 1.00 39.18 388 THR A N 1
ATOM 2772 C CA . THR A 1 355 ? -2.453 86.378 47.598 1.00 39.40 388 THR A CA 1
ATOM 2773 C C . THR A 1 355 ? -1.313 85.796 48.431 1.00 32.72 388 THR A C 1
ATOM 2774 O O . THR A 1 355 ? -0.189 85.650 47.941 1.00 28.87 388 THR A O 1
ATOM 2778 N N . SER A 1 356 ? -1.599 85.425 49.683 1.00 33.02 389 SER A N 1
ATOM 2779 C CA . SER A 1 356 ? -0.601 84.836 50.576 1.00 33.58 389 SER A CA 1
ATOM 2780 C C . SER A 1 356 ? 0.072 83.595 50.003 1.00 34.62 389 SER A C 1
ATOM 2781 O O . SER A 1 356 ? 1.164 83.235 50.456 1.00 32.02 389 SER A O 1
ATOM 2784 N N . PHE A 1 357 ? -0.576 82.899 49.066 1.00 29.07 390 PHE A N 1
ATOM 2785 C CA . PHE A 1 357 ? 0.014 81.684 48.517 1.00 27.92 390 PHE A CA 1
ATOM 2786 C C . PHE A 1 357 ? 1.368 81.976 47.875 1.00 33.81 390 PHE A C 1
ATOM 2787 O O . PHE A 1 357 ? 2.298 81.166 47.971 1.00 29.10 390 PHE A O 1
ATOM 2795 N N . TYR A 1 358 ? 1.497 83.125 47.208 1.00 26.28 391 TYR A N 1
ATOM 2796 C CA . TYR A 1 358 ? 2.749 83.443 46.534 1.00 27.88 391 TYR A CA 1
ATOM 2797 C C . TYR A 1 358 ? 3.907 83.577 47.521 1.00 28.72 391 TYR A C 1
ATOM 2798 O O . TYR A 1 358 ? 5.033 83.177 47.208 1.00 24.52 391 TYR A O 1
ATOM 2807 N N . THR A 1 359 ? 3.652 84.110 48.719 1.00 26.55 392 THR A N 1
ATOM 2808 C CA . THR A 1 359 ? 4.683 84.113 49.756 1.00 29.32 392 THR A CA 1
ATOM 2809 C C . THR A 1 359 ? 5.011 82.693 50.204 1.00 28.74 392 THR A C 1
ATOM 2810 O O . THR A 1 359 ? 6.183 82.292 50.240 1.00 28.60 392 THR A O 1
ATOM 2814 N N . THR A 1 360 ? 3.980 81.917 50.538 1.00 27.56 393 THR A N 1
ATOM 2815 C CA . THR A 1 360 ? 4.186 80.560 51.032 1.00 27.77 393 THR A CA 1
ATOM 2816 C C . THR A 1 360 ? 4.941 79.714 50.017 1.00 26.68 393 THR A C 1
ATOM 2817 O O . THR A 1 360 ? 5.899 79.009 50.360 1.00 33.28 393 THR A O 1
ATOM 2821 N N . PHE A 1 361 ? 4.499 79.752 48.764 1.00 25.48 394 PHE A N 1
ATOM 2822 C CA . PHE A 1 361 ? 5.122 78.920 47.744 1.00 28.65 394 PHE A CA 1
ATOM 2823 C C . PHE A 1 361 ? 6.587 79.285 47.588 1.00 29.23 394 PHE A C 1
ATOM 2824 O O . PHE A 1 361 ? 7.455 78.405 47.525 1.00 31.53 394 PHE A O 1
ATOM 2832 N N . THR A 1 362 ? 6.880 80.584 47.547 1.00 23.74 395 THR A N 1
ATOM 2833 C CA . THR A 1 362 ? 8.252 81.007 47.321 1.00 30.29 395 THR A CA 1
ATOM 2834 C C . THR A 1 362 ? 9.140 80.632 48.501 1.00 27.40 395 THR A C 1
ATOM 2835 O O . THR A 1 362 ? 10.290 80.225 48.307 1.00 30.26 395 THR A O 1
ATOM 2839 N N . LYS A 1 363 ? 8.606 80.725 49.726 1.00 27.46 396 LYS A N 1
ATOM 2840 C CA . LYS A 1 363 ? 9.362 80.308 50.903 1.00 28.48 396 LYS A CA 1
ATOM 2841 C C . LYS A 1 363 ? 9.717 78.829 50.829 1.00 33.49 396 LYS A C 1
ATOM 2842 O O . LYS A 1 363 ? 10.821 78.428 51.207 1.00 33.45 396 LYS A O 1
ATOM 2848 N N . ASP A 1 364 ? 8.791 77.996 50.350 1.00 25.68 397 ASP A N 1
ATOM 2849 C CA . ASP A 1 364 ? 9.123 76.584 50.192 1.00 34.93 397 ASP A CA 1
ATOM 2850 C C . ASP A 1 364 ? 10.143 76.365 49.076 1.00 32.83 397 ASP A C 1
ATOM 2851 O O . ASP A 1 364 ? 10.964 75.446 49.169 1.00 26.59 397 ASP A O 1
ATOM 2856 N N . ALA A 1 365 ? 10.125 77.202 48.033 1.00 23.53 398 ALA A N 1
ATOM 2857 C CA . ALA A 1 365 ? 11.175 77.124 47.023 1.00 30.65 398 ALA A CA 1
ATOM 2858 C C . ALA A 1 365 ? 12.534 77.488 47.618 1.00 28.31 398 ALA A C 1
ATOM 2859 O O . ALA A 1 365 ? 13.557 76.887 47.262 1.00 28.08 398 ALA A O 1
ATOM 2861 N N . LEU A 1 366 ? 12.567 78.449 48.549 1.00 30.96 399 LEU A N 1
ATOM 2862 C CA . LEU A 1 366 ? 13.820 78.774 49.236 1.00 32.58 399 LEU A CA 1
ATOM 2863 C C . LEU A 1 366 ? 14.382 77.555 49.965 1.00 32.09 399 LEU A C 1
ATOM 2864 O O . LEU A 1 366 ? 15.571 77.247 49.848 1.00 32.05 399 LEU A O 1
ATOM 2869 N N . LYS A 1 367 ? 13.531 76.832 50.705 1.00 31.45 400 LYS A N 1
ATOM 2870 C CA . LYS A 1 367 ? 13.998 75.639 51.406 1.00 31.18 400 LYS A CA 1
ATOM 2871 C C . LYS A 1 367 ? 14.574 74.622 50.433 1.00 30.00 400 LYS A C 1
ATOM 2872 O O . LYS A 1 367 ? 15.610 74.012 50.702 1.00 35.48 400 LYS A O 1
ATOM 2878 N N . LEU A 1 368 ? 13.901 74.407 49.307 1.00 25.65 401 LEU A N 1
ATOM 2879 C CA . LEU A 1 368 ? 14.420 73.477 48.318 1.00 28.41 401 LEU A CA 1
ATOM 2880 C C . LEU A 1 368 ? 15.800 73.918 47.817 1.00 30.31 401 LEU A C 1
ATOM 2881 O O . LEU A 1 368 ? 16.734 73.113 47.760 1.00 31.78 401 LEU A O 1
ATOM 2886 N N . ALA A 1 369 ? 15.949 75.200 47.457 1.00 24.09 402 ALA A N 1
ATOM 2887 C CA . ALA A 1 369 ? 17.232 75.688 46.947 1.00 26.56 402 ALA A CA 1
ATOM 2888 C C . ALA A 1 369 ? 18.321 75.677 48.021 1.00 29.18 402 ALA A C 1
ATOM 2889 O O . ALA A 1 369 ? 19.494 75.448 47.704 1.00 29.70 402 ALA A O 1
ATOM 2891 N N . GLN A 1 370 ? 17.973 75.928 49.288 1.00 26.39 403 GLN A N 1
ATOM 2892 C CA . GLN A 1 370 ? 18.991 75.831 50.339 1.00 33.26 403 GLN A CA 1
ATOM 2893 C C . GLN A 1 370 ? 19.533 74.413 50.441 1.00 35.01 403 GLN A C 1
ATOM 2894 O O . GLN A 1 370 ? 20.741 74.211 50.593 1.00 32.26 403 GLN A O 1
ATOM 2900 N N . MET A 1 371 ? 18.651 73.416 50.344 1.00 35.79 404 MET A N 1
ATOM 2901 C CA . MET A 1 371 ? 19.067 72.033 50.545 1.00 34.61 404 MET A CA 1
ATOM 2902 C C . MET A 1 371 ? 19.901 71.500 49.385 1.00 33.34 404 MET A C 1
ATOM 2903 O O . MET A 1 371 ? 20.810 70.694 49.607 1.00 34.13 404 MET A O 1
ATOM 2908 N N . HIS A 1 372 ? 19.620 71.924 48.147 1.00 32.84 405 HIS A N 1
ATOM 2909 C CA . HIS A 1 372 ? 20.235 71.295 46.989 1.00 32.85 405 HIS A CA 1
ATOM 2910 C C . HIS A 1 372 ? 21.018 72.228 46.063 1.00 39.16 405 HIS A C 1
ATOM 2911 O O . HIS A 1 372 ? 21.840 71.727 45.283 1.00 37.63 405 HIS A O 1
ATOM 2918 N N . CYS A 1 373 ? 20.801 73.550 46.117 1.00 33.71 406 CYS A N 1
ATOM 2919 C CA . CYS A 1 373 ? 21.367 74.469 45.128 1.00 27.83 406 CYS A CA 1
ATOM 2920 C C . CYS A 1 373 ? 22.220 75.560 45.736 1.00 25.26 406 CYS A C 1
ATOM 2921 O O . CYS A 1 373 ? 22.468 76.565 45.066 1.00 34.15 406 CYS A O 1
ATOM 2924 N N . HIS A 1 374 ? 22.649 75.414 46.989 1.00 29.56 407 HIS A N 1
ATOM 2925 C CA . HIS A 1 374 ? 23.322 76.523 47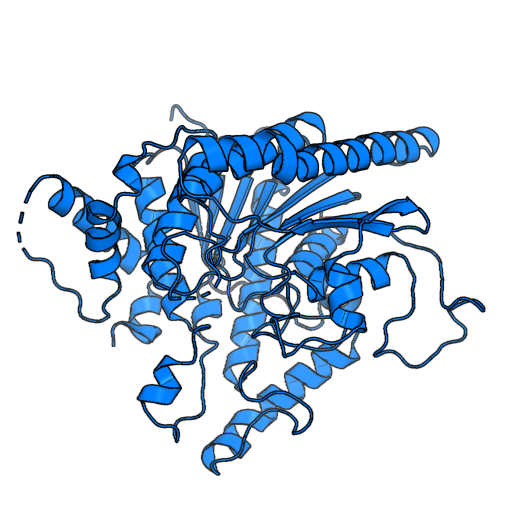.671 1.00 28.12 407 HIS A CA 1
ATOM 2926 C C . HIS A 1 374 ? 22.485 77.803 47.610 1.00 27.01 407 HIS A C 1
ATOM 2927 O O . HIS A 1 374 ? 23.028 78.903 47.481 1.00 28.08 407 HIS A O 1
ATOM 2934 N N . GLY A 1 375 ? 21.154 77.663 47.661 1.00 29.25 408 GLY A N 1
ATOM 2935 C CA . GLY A 1 375 ? 20.247 78.793 47.742 1.00 25.05 408 GLY A CA 1
ATOM 2936 C C . GLY A 1 375 ? 19.945 79.509 46.441 1.00 28.54 408 GLY A C 1
ATOM 2937 O O . GLY A 1 375 ? 19.319 80.575 46.479 1.00 29.87 408 GLY A O 1
ATOM 2938 N N . LYS A 1 376 ? 20.365 78.973 45.293 1.00 23.39 409 LYS A N 1
ATOM 2939 C CA . LYS A 1 376 ? 20.263 79.699 44.029 1.00 28.89 409 LYS A CA 1
ATOM 2940 C C . LYS A 1 376 ? 18.843 79.604 43.493 1.00 28.57 409 LYS A C 1
ATOM 2941 O O . LYS A 1 376 ? 18.372 78.510 43.161 1.00 29.19 409 LYS A O 1
ATOM 2947 N N . VAL A 1 377 ? 18.175 80.749 43.378 1.00 21.40 410 VAL A N 1
ATOM 2948 C CA . VAL A 1 377 ? 16.796 80.823 42.914 1.00 24.57 410 VAL A CA 1
ATOM 2949 C C . VAL A 1 377 ? 16.671 81.934 41.884 1.00 25.83 410 VAL A C 1
ATOM 2950 O O . VAL A 1 377 ? 17.051 83.080 42.151 1.00 28.04 410 VAL A O 1
ATOM 2954 N N . LEU A 1 378 ? 16.085 81.608 40.737 1.00 22.51 411 LEU A N 1
ATOM 2955 C CA . LEU A 1 378 ? 15.842 82.556 39.662 1.00 20.68 411 LEU A CA 1
ATOM 2956 C C . LEU A 1 378 ? 14.361 82.523 39.312 1.00 22.58 411 LEU A C 1
ATOM 2957 O O . LEU A 1 378 ? 13.851 81.508 38.822 1.00 28.65 411 LEU A O 1
ATOM 2962 N N . SER A 1 379 ? 13.685 83.633 39.556 1.00 21.06 412 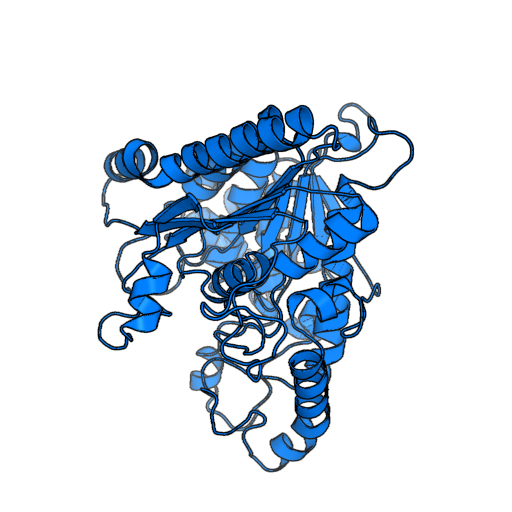SER A N 1
ATOM 2963 C CA . SER A 1 379 ? 12.274 83.775 39.253 1.00 20.60 412 SER A CA 1
ATOM 2964 C C . SER A 1 379 ? 12.126 84.632 37.997 1.00 22.52 412 SER A C 1
ATOM 2965 O O . SER A 1 379 ? 12.798 85.666 37.860 1.00 23.04 412 SER A O 1
ATOM 2968 N N . LEU A 1 380 ? 11.284 84.176 37.065 1.00 23.87 413 LEU A N 1
ATOM 2969 C CA . LEU A 1 380 ? 11.038 84.868 35.801 1.00 24.77 413 LEU A CA 1
ATOM 2970 C C . LEU A 1 380 ? 9.548 85.108 35.664 1.00 24.71 413 LEU A C 1
ATOM 2971 O O . LEU A 1 380 ? 8.758 84.170 35.792 1.00 26.05 413 LEU A O 1
ATOM 2976 N N . MET A 1 381 ? 9.165 86.347 35.384 1.00 26.41 414 MET A N 1
ATOM 2977 C CA . MET A 1 381 ? 7.748 86.656 35.284 1.00 24.76 414 MET A CA 1
ATOM 2978 C C . MET A 1 381 ? 7.104 85.930 34.102 1.00 25.49 414 MET A C 1
ATOM 2979 O O . MET A 1 381 ? 7.639 85.918 32.997 1.00 25.30 414 MET A O 1
ATOM 2984 N N . GLU A 1 382 ? 5.945 85.319 34.341 1.00 24.26 415 GLU A N 1
ATOM 2985 C CA . GLU A 1 382 ? 5.172 84.694 33.266 1.00 27.44 415 GLU A CA 1
ATOM 2986 C C . GLU A 1 382 ? 3.833 85.236 32.792 1.00 24.03 415 GLU A C 1
ATOM 2987 O O . GLU A 1 382 ? 3.797 86.206 32.031 1.00 26.70 415 GLU A O 1
ATOM 2993 N N . GLY A 1 383 ? 2.738 84.859 33.403 1.00 28.76 416 GLY A N 1
ATOM 2994 C CA . GLY A 1 383 ? 1.419 85.349 33.023 1.00 28.89 416 GLY A CA 1
ATOM 2995 C C . GLY A 1 383 ? 1.034 86.250 34.187 1.00 36.16 416 GLY A C 1
ATOM 2996 O O . GLY A 1 383 ? 1.908 86.703 34.935 1.00 35.88 416 GLY A O 1
ATOM 2997 N N . GLY A 1 384 ? -0.271 86.501 34.369 1.00 44.23 417 GLY A N 1
ATOM 2998 C CA . GLY A 1 384 ? -0.774 87.535 35.274 1.00 36.65 417 GLY A CA 1
ATOM 2999 C C . GLY A 1 384 ? -1.147 88.786 34.501 1.00 32.08 417 GLY A C 1
ATOM 3000 O O . GLY A 1 384 ? -0.277 89.373 33.855 1.00 31.47 417 GLY A O 1
ATOM 3001 N N . TYR A 1 385 ? -2.424 89.212 34.526 1.00 28.82 418 TYR A N 1
ATOM 3002 C CA . TYR A 1 385 ? -2.807 90.217 33.530 1.00 28.59 418 TYR A CA 1
ATOM 3003 C C . TYR A 1 385 ? -3.469 91.471 34.093 1.00 36.78 418 TYR A C 1
ATOM 3004 O O . TYR A 1 385 ? -3.192 92.570 33.593 1.00 37.09 418 TYR A O 1
ATOM 3013 N N . SER A 1 386 ? -4.305 91.366 35.121 1.00 30.69 419 SER A N 1
ATOM 3014 C CA . SER A 1 386 ? -4.883 92.595 35.660 1.00 34.80 419 SER A CA 1
ATOM 3015 C C . SER A 1 386 ? -3.859 93.322 36.534 1.00 32.26 419 SER A C 1
ATOM 3016 O O . SER A 1 386 ? -2.986 92.704 37.143 1.00 32.24 419 SER A O 1
ATOM 3019 N N . ASP A 1 387 ? -3.965 94.652 36.578 1.00 32.72 420 ASP A N 1
ATOM 3020 C CA . ASP A 1 387 ? -3.108 95.428 37.474 1.00 32.59 420 ASP A CA 1
ATOM 3021 C C . ASP A 1 387 ? -3.126 94.856 38.888 1.00 34.15 420 ASP A C 1
ATOM 3022 O O . ASP A 1 387 ? -2.096 94.824 39.567 1.00 39.09 420 ASP A O 1
ATOM 3027 N N . LYS A 1 388 ? -4.291 94.413 39.360 1.00 36.61 421 LYS A N 1
ATOM 3028 C CA . LYS A 1 388 ? -4.381 93.974 40.745 1.00 37.09 421 LYS A CA 1
ATOM 3029 C C . LYS A 1 388 ? -3.658 92.647 40.959 1.00 36.07 421 LYS A C 1
ATOM 3030 O O . LYS A 1 388 ? -2.941 92.479 41.949 1.00 31.15 421 LYS A O 1
ATOM 3036 N N . ALA A 1 389 ? -3.804 91.703 40.027 1.00 31.34 422 ALA A N 1
ATOM 3037 C CA . ALA A 1 389 ? -3.156 90.407 40.185 1.00 31.45 422 ALA A CA 1
ATOM 3038 C C . ALA A 1 389 ? -1.630 90.527 40.115 1.00 33.50 422 ALA A C 1
ATOM 3039 O O . ALA A 1 389 ? -0.919 89.922 40.925 1.00 32.98 422 ALA A O 1
ATOM 3041 N N . ILE A 1 390 ? -1.111 91.308 39.162 1.00 30.69 423 ILE A N 1
ATOM 3042 C CA . ILE A 1 390 ? 0.343 91.425 38.996 1.00 31.53 423 ILE A CA 1
ATOM 3043 C C . ILE A 1 390 ? 0.956 92.149 40.189 1.00 29.47 423 ILE A C 1
ATOM 3044 O O . ILE A 1 390 ? 1.927 91.679 40.806 1.00 29.05 423 ILE A O 1
ATOM 3049 N N . CYS A 1 391 ? 0.377 93.286 40.560 1.00 28.52 424 CYS A N 1
ATOM 3050 C CA . CYS A 1 391 ? 0.887 94.066 41.671 1.00 29.07 424 CYS A CA 1
ATOM 3051 C C . CYS A 1 391 ? 0.878 93.256 42.973 1.00 31.53 424 CYS A C 1
ATOM 3052 O O . CYS A 1 391 ? 1.896 93.148 43.658 1.00 28.53 424 CYS A O 1
ATOM 3055 N N . SER A 1 392 ? -0.275 92.687 43.347 1.00 30.12 425 SER A N 1
ATOM 3056 C CA . SER A 1 392 ? -0.346 91.934 44.603 1.00 31.68 425 SER A CA 1
ATOM 3057 C C . SER A 1 392 ? 0.514 90.680 44.542 1.00 32.80 425 SER A C 1
ATOM 3058 O O . SER A 1 392 ? 1.175 90.331 45.528 1.00 33.35 425 SER A O 1
ATOM 3061 N N . GLY A 1 393 ? 0.541 90.013 43.385 1.00 32.45 426 GLY A N 1
ATOM 3062 C CA . GLY A 1 393 ? 1.310 88.782 43.259 1.00 26.13 426 GLY A CA 1
ATOM 3063 C C . GLY A 1 393 ? 2.811 89.012 43.332 1.00 30.33 426 GLY A C 1
ATOM 3064 O O . GLY A 1 393 ? 3.522 88.320 44.073 1.00 25.00 426 GLY A O 1
ATOM 3065 N N . VAL A 1 394 ? 3.322 89.974 42.552 1.00 28.10 427 VAL A N 1
ATOM 3066 C CA . VAL A 1 394 ? 4.748 90.293 42.623 1.00 25.66 427 VAL A CA 1
ATOM 3067 C C . VAL A 1 394 ? 5.138 90.663 44.048 1.00 25.44 427 VAL A C 1
ATOM 3068 O O . VAL A 1 394 ? 6.176 90.225 44.560 1.00 29.02 427 VAL A O 1
ATOM 3072 N N . PHE A 1 395 ? 4.291 91.461 44.711 1.00 26.59 428 PHE A N 1
ATOM 3073 C CA . PHE A 1 395 ? 4.548 91.932 46.067 1.00 27.54 428 PHE A CA 1
ATOM 3074 C C . PHE A 1 395 ? 4.729 90.765 47.030 1.00 27.42 428 PHE A C 1
ATOM 3075 O O . PHE A 1 395 ? 5.719 90.699 47.775 1.00 27.46 428 PHE A O 1
ATOM 3083 N N . ALA A 1 396 ? 3.759 89.848 47.054 1.00 27.45 429 ALA A N 1
ATOM 3084 C CA . ALA A 1 396 ? 3.835 88.715 47.972 1.00 33.99 429 ALA A CA 1
ATOM 3085 C C . ALA A 1 396 ? 4.926 87.740 47.557 1.00 31.41 429 ALA A C 1
ATOM 3086 O O . ALA A 1 396 ? 5.556 87.112 48.416 1.00 32.36 429 ALA A O 1
ATOM 3088 N N . HIS A 1 397 ? 5.148 87.600 46.249 1.00 29.59 430 HIS A N 1
ATOM 3089 C CA . HIS A 1 397 ? 6.242 86.776 45.750 1.00 26.23 430 HIS A CA 1
ATOM 3090 C C . HIS A 1 397 ? 7.593 87.304 46.230 1.00 27.84 430 HIS A C 1
ATOM 3091 O O . HIS A 1 397 ? 8.430 86.537 46.718 1.00 28.35 430 HIS A O 1
ATOM 3098 N N . LEU A 1 398 ? 7.823 88.618 46.093 1.00 27.96 431 LEU A N 1
ATOM 3099 C CA . LEU A 1 398 ? 9.085 89.201 46.548 1.00 26.74 431 LEU A CA 1
ATOM 3100 C C . LEU A 1 398 ? 9.219 89.126 48.063 1.00 25.75 431 LEU A C 1
ATOM 3101 O O . LEU A 1 398 ? 10.317 88.876 48.572 1.00 27.49 431 LEU A O 1
ATOM 3106 N N . ILE A 1 399 ? 8.115 89.321 48.799 1.00 26.71 432 ILE A N 1
ATOM 3107 C CA . ILE A 1 399 ? 8.166 89.192 50.257 1.00 27.89 432 ILE A CA 1
ATOM 3108 C C . ILE A 1 399 ? 8.623 87.792 50.645 1.00 28.29 432 ILE A C 1
ATOM 3109 O O . ILE A 1 399 ? 9.416 87.617 51.576 1.00 28.21 432 ILE A O 1
ATOM 3114 N N . GLY A 1 400 ? 8.133 86.774 49.930 1.00 28.59 433 GLY A N 1
ATOM 3115 C CA . GLY A 1 400 ? 8.565 85.413 50.189 1.00 29.49 433 GLY A CA 1
ATOM 3116 C C . GLY A 1 400 ? 9.940 85.091 49.644 1.00 27.62 433 GLY A C 1
ATOM 3117 O O . GLY A 1 400 ? 10.631 84.227 50.185 1.00 29.41 433 GLY A O 1
ATOM 3118 N N . LEU A 1 401 ? 10.357 85.765 48.571 1.00 27.45 434 LEU A N 1
ATOM 3119 C CA . LEU A 1 401 ? 11.695 85.534 48.038 1.00 27.65 434 LEU A CA 1
ATOM 3120 C C . LEU A 1 401 ? 12.777 85.948 49.039 1.00 32.22 434 LEU A C 1
ATOM 3121 O O . LEU A 1 401 ? 13.894 85.414 49.015 1.00 28.16 434 LEU A O 1
ATOM 3126 N N . GLN A 1 402 ? 12.475 86.897 49.919 1.00 26.02 435 GLN A N 1
ATOM 3127 C CA . GLN A 1 402 ? 13.412 87.291 50.959 1.00 28.03 435 GLN A CA 1
ATOM 3128 C C . GLN A 1 402 ? 13.040 86.691 52.307 1.00 28.26 435 GLN A C 1
ATOM 3129 O O . GLN A 1 402 ? 13.502 87.167 53.345 1.00 33.84 435 GLN A O 1
ATOM 3135 N N . ASN A 1 403 ? 12.182 85.670 52.300 1.00 32.02 436 ASN A N 1
ATOM 3136 C CA . ASN A 1 403 ? 11.847 84.874 53.481 1.00 30.80 436 ASN A CA 1
ATOM 3137 C C . ASN A 1 403 ? 11.182 85.690 54.584 1.00 33.10 436 ASN A C 1
ATOM 3138 O O . ASN A 1 403 ? 11.402 85.442 55.770 1.00 34.98 436 ASN A O 1
ATOM 3143 N N . GLN A 1 404 ? 10.357 86.659 54.215 1.00 33.60 437 GLN A N 1
ATOM 3144 C CA . GLN A 1 404 ? 9.604 87.436 55.187 1.00 36.48 437 GLN A CA 1
ATOM 3145 C C . GLN A 1 404 ? 8.170 86.924 55.265 1.00 37.21 437 GLN A C 1
ATOM 3146 O O . GLN A 1 404 ? 7.704 86.147 54.428 1.00 39.13 437 GLN A O 1
ATOM 3152 N N . ASP A 1 405 ? 7.466 87.384 56.285 1.00 35.80 438 ASP A N 1
ATOM 3153 C CA . ASP A 1 405 ? 6.090 86.978 56.500 1.00 39.59 438 ASP A CA 1
ATOM 3154 C C . ASP A 1 405 ? 5.131 87.909 55.778 1.00 43.25 438 ASP A C 1
ATOM 3155 O O . ASP A 1 405 ? 5.299 89.130 55.792 1.00 49.39 438 ASP A O 1
ATOM 3160 N N . TRP A 1 406 ? 4.149 87.311 55.118 1.00 45.32 439 TRP A N 1
ATOM 3161 C CA . TRP A 1 406 ? 3.028 88.061 54.574 1.00 44.99 439 TRP A CA 1
ATOM 3162 C C . TRP A 1 406 ? 2.092 88.480 55.702 1.00 49.88 439 TRP A C 1
ATOM 3163 O O . TRP A 1 406 ? 1.853 87.725 56.647 1.00 51.57 439 TRP A O 1
ATOM 3174 N N . VAL A 1 407 ? 1.571 89.695 55.608 1.00 50.49 440 VAL A N 1
ATOM 3175 C CA . VAL A 1 407 ? 0.526 90.179 56.500 1.00 48.93 440 VAL A CA 1
ATOM 3176 C C . VAL A 1 407 ? -0.734 90.311 55.659 1.00 49.82 440 VAL A C 1
ATOM 3177 O O . VAL A 1 407 ? -0.729 90.996 54.629 1.00 51.25 440 VAL A O 1
ATOM 3181 N N . LYS A 1 408 ? -1.753 89.531 55.990 1.00 51.40 441 LYS A N 1
ATOM 3182 C CA . LYS A 1 408 ? -3.043 89.455 55.255 1.00 53.05 441 LYS A CA 1
ATOM 3183 C C . LYS A 1 408 ? -3.541 90.818 54.782 1.00 49.66 441 LYS A C 1
ATOM 3184 O O . LYS A 1 408 ? -3.949 90.900 53.657 1.00 51.37 441 LYS A O 1
ATOM 3190 N N . GLU A 1 409 ? -3.482 91.843 55.617 1.00 50.62 442 GLU A N 1
ATOM 3191 C CA . GLU A 1 409 ? -3.977 93.163 55.229 1.00 50.36 442 GLU A CA 1
ATOM 3192 C C . GLU A 1 409 ? -3.170 93.761 54.080 1.00 47.97 442 GLU A C 1
ATOM 3193 O O . GLU A 1 409 ? -3.701 94.560 53.297 1.00 45.21 442 GLU A O 1
ATOM 3199 N N . TRP A 1 410 ? -1.892 93.386 53.956 1.00 46.92 443 TRP A N 1
ATOM 3200 C CA . TRP A 1 410 ? -1.084 93.868 52.838 1.00 47.80 443 TRP A CA 1
ATOM 3201 C C . TRP A 1 410 ? -1.725 93.540 51.497 1.00 51.07 443 TRP A C 1
ATOM 3202 O O . TRP A 1 410 ? -1.488 94.243 50.507 1.00 54.92 443 TRP A O 1
ATOM 3213 N N . GLY A 1 411 ? -2.523 92.478 51.441 1.00 46.39 444 GLY A N 1
ATOM 3214 C CA . GLY A 1 411 ? -3.177 92.094 50.209 1.00 42.01 444 GLY A CA 1
ATOM 3215 C C . GLY A 1 411 ? -4.677 92.279 50.273 1.00 48.52 444 GLY A C 1
ATOM 3216 O O . GLY A 1 411 ? -5.423 91.613 49.547 1.00 55.72 444 GLY A O 1
ATOM 3217 N N . SER A 1 412 ? -5.134 93.173 51.145 1.00 48.50 445 SER A N 1
ATOM 3218 C CA . SER A 1 412 ? -6.558 93.455 51.227 1.00 49.30 445 SER A CA 1
ATOM 3219 C C . SER A 1 412 ? -7.004 94.257 50.011 1.00 50.90 445 SER A C 1
ATOM 3220 O O . SER A 1 412 ? -6.214 94.960 49.375 1.00 51.24 445 SER A O 1
ATOM 3223 N N . GLU A 1 413 ? -8.288 94.130 49.679 1.00 48.49 446 GLU A N 1
ATOM 3224 C CA . GLU A 1 413 ? -8.825 94.861 48.540 1.00 52.57 446 GLU A CA 1
ATOM 3225 C C . GLU A 1 413 ? -8.566 96.356 48.672 1.00 53.72 446 GLU A C 1
ATOM 3226 O O . GLU A 1 413 ? -8.285 97.039 47.680 1.00 54.30 446 GLU A O 1
ATOM 3232 N N . GLN A 1 414 ? -8.650 96.883 49.892 1.00 48.74 447 GLN A N 1
ATOM 3233 C CA . GLN A 1 414 ? -8.410 98.307 50.081 1.00 51.06 447 GLN A CA 1
ATOM 3234 C C . GLN A 1 414 ? -6.995 98.689 49.648 1.00 54.14 447 GLN A C 1
ATOM 3235 O O . GLN A 1 414 ? -6.800 99.653 48.897 1.00 57.70 447 GLN A O 1
ATOM 3241 N N . VAL A 1 415 ? -5.992 97.934 50.100 1.00 49.43 448 VAL A N 1
ATOM 3242 C CA . VAL A 1 415 ? -4.611 98.318 49.839 1.00 45.60 448 VAL A CA 1
ATOM 3243 C C . VAL A 1 415 ? -4.284 98.158 48.363 1.00 45.68 448 VAL A C 1
ATOM 3244 O O . VAL A 1 415 ? -3.723 99.062 47.726 1.00 44.56 448 VAL A O 1
ATOM 3248 N N . VAL A 1 416 ? -4.617 97.002 47.795 1.00 41.59 449 VAL A N 1
ATOM 3249 C CA . VAL A 1 416 ? -4.312 96.771 46.389 1.00 42.82 449 VAL A CA 1
ATOM 3250 C C . VAL A 1 416 ? -5.034 97.788 45.510 1.00 44.32 449 VAL A C 1
ATOM 3251 O O . VAL A 1 416 ? -4.503 98.233 44.485 1.00 42.60 449 VAL A O 1
ATOM 3255 N N . LYS A 1 417 ? -6.248 98.181 45.897 1.00 41.72 450 LYS A N 1
ATOM 3256 C CA . LYS A 1 417 ? -6.984 99.141 45.083 1.00 49.57 450 LYS A CA 1
ATOM 3257 C C . LYS A 1 417 ? -6.308 100.509 45.112 1.00 48.60 450 LYS A C 1
ATOM 3258 O O . LYS A 1 417 ? -6.264 101.207 44.089 1.00 46.01 450 LYS A O 1
ATOM 3264 N N . GLU A 1 418 ? -5.761 100.902 46.267 1.00 44.95 451 GLU A N 1
ATOM 3265 C CA . GLU A 1 418 ? -5.068 102.184 46.360 1.00 44.43 451 GLU A CA 1
ATOM 3266 C C . GLU A 1 418 ? -3.772 102.185 45.549 1.00 42.76 451 GLU A C 1
ATOM 3267 O O . GLU A 1 418 ? -3.455 103.179 44.885 1.00 44.81 451 GLU A O 1
ATOM 3273 N N . ILE A 1 419 ? -3.007 101.090 45.585 1.00 40.57 452 ILE A N 1
ATOM 3274 C CA . ILE A 1 419 ? -1.765 101.037 44.813 1.00 42.07 452 ILE A CA 1
ATOM 3275 C C . ILE A 1 419 ? -2.066 101.119 43.326 1.00 40.75 452 ILE A C 1
ATOM 3276 O O . ILE A 1 419 ? -1.473 101.916 42.589 1.00 45.46 452 ILE A O 1
ATOM 3281 N N . VAL A 1 420 ? -2.997 100.286 42.870 1.00 38.98 453 VAL A N 1
ATOM 3282 C CA . VAL A 1 420 ? -3.314 100.163 41.452 1.00 45.97 453 VAL A CA 1
ATOM 3283 C C . VAL A 1 420 ? -3.787 101.485 40.849 1.00 48.93 453 VAL A C 1
ATOM 3284 O O . VAL A 1 420 ? -3.687 101.688 39.630 1.00 49.41 453 VAL A O 1
ATOM 3288 N N . ARG A 1 421 ? -4.319 102.394 41.671 1.00 41.61 454 ARG A N 1
ATOM 3289 C CA . ARG A 1 421 ? -4.629 103.735 41.176 1.00 50.28 454 ARG A CA 1
ATOM 3290 C C . ARG A 1 421 ? -3.453 104.331 40.406 1.00 46.76 454 ARG A C 1
ATOM 3291 O O . ARG A 1 421 ? -3.644 105.071 39.434 1.00 47.36 454 ARG A O 1
ATOM 3299 N N . GLY A 1 422 ? -2.228 104.015 40.824 1.00 43.29 455 GLY A N 1
ATOM 3300 C CA . GLY A 1 422 ? -1.046 104.586 40.206 1.00 46.51 455 GLY A CA 1
ATOM 3301 C C . GLY A 1 422 ? -0.718 104.040 38.830 1.00 44.80 455 GLY A C 1
ATOM 3302 O O . GLY A 1 422 ? 0.227 104.530 38.201 1.00 39.02 455 GLY A O 1
ATOM 3303 N N . CYS A 1 423 ? -1.466 103.041 38.355 1.00 42.11 456 CYS A N 1
ATOM 3304 C CA . CYS A 1 423 ? -1.283 102.507 37.012 1.00 41.73 456 CYS A CA 1
ATOM 3305 C C . CYS A 1 423 ? -2.004 103.310 35.946 1.00 47.48 456 CYS A C 1
ATOM 3306 O O . CYS A 1 423 ? -1.681 103.171 34.762 1.00 50.61 456 CYS A O 1
ATOM 3309 N N . LYS A 1 424 ? -2.970 104.124 36.324 1.00 43.54 457 LYS A N 1
ATOM 3310 C CA . LYS A 1 424 ? -3.660 104.911 35.326 1.00 50.55 457 LYS A CA 1
ATOM 3311 C C . LYS A 1 424 ? -2.667 105.890 34.713 1.00 47.82 457 LYS A C 1
ATOM 3312 O O . LYS A 1 424 ? -1.924 106.555 35.445 1.00 43.56 457 LYS A O 1
ATOM 3318 N N . PRO A 1 425 ? -2.569 105.955 33.386 1.00 51.16 458 PRO A N 1
ATOM 3319 C CA . PRO A 1 425 ? -1.469 106.717 32.775 1.00 50.62 458 PRO A CA 1
ATOM 3320 C C . PRO A 1 425 ? -1.393 108.162 33.226 1.00 51.54 458 PRO A C 1
ATOM 3321 O O . PRO A 1 425 ? -0.287 108.707 33.313 1.00 51.51 458 PRO A O 1
ATOM 3325 N N . ALA A 1 426 ? -2.516 108.797 33.538 1.00 51.92 459 ALA A N 1
ATOM 3326 C CA . ALA A 1 426 ? -2.529 110.193 33.962 1.00 54.62 459 A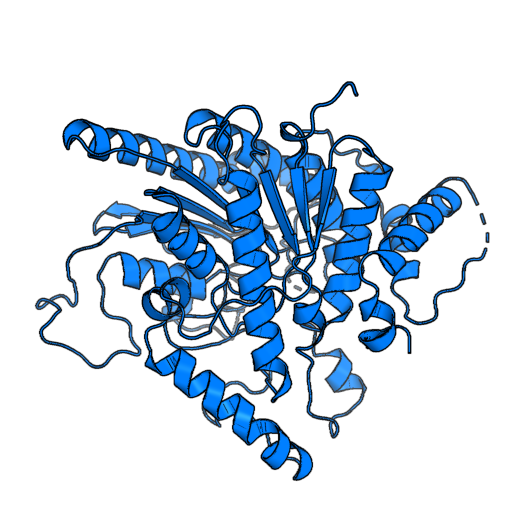LA A CA 1
ATOM 3327 C C . ALA A 1 426 ? -2.796 110.319 35.459 1.00 56.96 459 ALA A C 1
ATOM 3328 O O . ALA A 1 426 ? -3.460 111.258 35.911 1.00 58.97 459 ALA A O 1
ATOM 3330 N N . TRP A 1 427 ? -2.266 109.382 36.247 1.00 52.35 460 TRP A N 1
ATOM 3331 C CA . TRP A 1 427 ? -2.509 109.406 37.685 1.00 52.73 460 TRP A CA 1
ATOM 3332 C C . TRP A 1 427 ? -2.046 110.723 38.293 1.00 53.49 460 TRP A C 1
ATOM 3333 O O . TRP A 1 427 ? -0.943 111.203 38.017 1.00 55.55 460 TRP A O 1
ATOM 3344 N N . LYS A 1 428 ? -2.908 111.313 39.109 1.00 52.47 461 LYS A N 1
ATOM 3345 C CA . LYS A 1 428 ? -2.567 112.398 40.008 1.00 59.09 461 LYS A CA 1
ATOM 3346 C C . LYS A 1 428 ? -2.961 112.003 41.424 1.00 62.97 461 LYS A C 1
ATOM 3347 O O . LYS A 1 428 ? -3.931 111.261 41.623 1.00 65.99 461 LYS A O 1
ATOM 3353 N N . PRO A 1 429 ? -2.220 112.454 42.419 1.00 66.26 462 PRO A N 1
ATOM 3354 C CA . PRO A 1 429 ? -2.573 112.128 43.808 1.00 66.32 462 PRO A CA 1
ATOM 3355 C C . PRO A 1 429 ? -3.802 112.889 44.301 1.00 68.65 462 PRO A C 1
ATOM 3356 O O . PRO A 1 429 ? -4.445 113.606 43.528 1.00 67.16 462 PRO A O 1
ATOM 3360 N N . TYR A 1 430 ? -4.138 112.736 45.581 1.00 73.51 463 TYR A N 1
ATOM 3361 C CA . TYR A 1 430 ? -5.319 113.378 46.170 1.00 74.40 463 TYR A CA 1
ATOM 3362 C C . TYR A 1 430 ? -5.045 114.823 46.607 1.00 77.08 463 TYR A C 1
ATOM 3363 O O . TYR A 1 430 ? -5.931 115.511 47.148 1.00 82.77 463 TYR A O 1
ATOM 3372 N N . ASP A 1 437 ? -6.149 108.157 56.823 1.00 64.37 470 ASP A N 1
ATOM 3373 C CA . ASP A 1 437 ? -5.501 108.406 55.538 1.00 69.18 470 ASP A CA 1
ATOM 3374 C C . ASP A 1 437 ? -4.241 107.527 55.377 1.00 70.55 470 ASP A C 1
ATOM 3375 O O . ASP A 1 437 ? -3.614 107.497 54.315 1.00 68.55 470 ASP A O 1
ATOM 3380 N N . VAL A 1 438 ? -3.921 106.769 56.430 1.00 70.12 471 VAL A N 1
ATOM 3381 C CA . VAL A 1 438 ? -2.628 106.088 56.526 1.00 68.18 471 VAL A CA 1
ATOM 3382 C C . VAL A 1 438 ? -2.363 105.211 55.308 1.00 69.38 471 VAL A C 1
ATOM 3383 O O . VAL A 1 438 ? -1.240 105.165 54.782 1.00 66.86 471 VAL A O 1
ATOM 3387 N N . ILE A 1 439 ? -3.378 104.471 54.860 1.00 68.05 472 ILE A N 1
ATOM 3388 C CA . ILE A 1 439 ? -3.173 103.590 53.718 1.00 57.42 472 ILE A CA 1
ATOM 3389 C C . ILE A 1 439 ? -2.980 104.394 52.437 1.00 57.08 472 ILE A C 1
ATOM 3390 O O . ILE A 1 439 ? -2.292 103.947 51.518 1.00 48.23 472 ILE A O 1
ATOM 3395 N N . ARG A 1 440 ? -3.568 105.586 52.345 1.00 59.42 473 ARG A N 1
ATOM 3396 C CA . ARG A 1 440 ? -3.381 106.383 51.139 1.00 59.76 473 ARG A CA 1
ATOM 3397 C C . ARG A 1 440 ? -1.975 106.954 51.070 1.00 58.34 473 ARG A C 1
ATOM 3398 O O . ARG A 1 440 ? -1.369 106.993 49.994 1.00 54.93 473 ARG A O 1
ATOM 3406 N N . ILE A 1 441 ? -1.448 107.413 52.205 1.00 60.00 474 ILE A N 1
ATOM 3407 C CA . ILE A 1 441 ? -0.106 107.982 52.232 1.00 56.25 474 ILE A CA 1
ATOM 3408 C C . ILE A 1 441 ? 0.916 106.929 51.830 1.00 53.49 474 ILE A C 1
ATOM 3409 O O . ILE A 1 441 ? 1.803 107.175 51.009 1.00 47.58 474 ILE A O 1
ATOM 3414 N N . TRP A 1 442 ? 0.800 105.734 52.406 1.00 51.05 475 TRP A N 1
ATOM 3415 C CA . TRP A 1 442 ? 1.719 104.665 52.055 1.00 52.99 475 TRP A CA 1
ATOM 3416 C C . TRP A 1 442 ? 1.608 104.319 50.574 1.00 53.14 475 TRP A C 1
ATOM 3417 O O . TRP A 1 442 ? 2.627 104.152 49.895 1.00 48.19 475 TRP A O 1
ATOM 3428 N N . ALA A 1 443 ? 0.377 104.245 50.050 1.00 50.99 476 ALA A N 1
ATOM 3429 C CA . ALA A 1 443 ? 0.172 103.859 48.656 1.00 44.20 476 ALA A CA 1
ATOM 3430 C C . ALA A 1 443 ? 0.785 104.866 47.686 1.00 43.78 476 ALA A C 1
ATOM 3431 O O . ALA A 1 443 ? 1.334 104.479 46.649 1.00 41.09 476 ALA A O 1
ATOM 3433 N N . GLU A 1 444 ? 0.692 106.161 47.990 1.00 44.54 477 GLU A N 1
ATOM 3434 C CA . GLU A 1 444 ? 1.259 107.150 47.078 1.00 47.69 477 GLU A CA 1
ATOM 3435 C C . GLU A 1 444 ? 2.785 107.144 47.132 1.00 49.18 477 GLU A C 1
ATOM 3436 O O . GLU A 1 444 ? 3.443 107.392 46.114 1.00 46.24 477 GLU A O 1
ATOM 3442 N N . GLU A 1 445 ? 3.321 106.716 48.250 1.00 49.69 478 GLU A N 1
ATOM 3443 C CA . GLU A 1 445 ? 4.778 106.540 48.332 1.00 50.20 478 GLU A CA 1
ATOM 3444 C C . GLU A 1 445 ? 5.136 105.372 47.400 1.00 45.51 478 GLU A C 1
ATOM 3445 O O . GLU A 1 445 ? 6.068 105.503 46.632 1.00 41.42 478 GLU A O 1
ATOM 3451 N N . VAL A 1 446 ? 4.347 104.306 47.424 1.00 39.24 479 VAL A N 1
ATOM 3452 C CA . VAL A 1 446 ? 4.610 103.172 46.546 1.00 37.25 479 VAL A CA 1
ATOM 3453 C C . VAL A 1 446 ? 4.462 103.580 45.083 1.00 37.61 479 VAL A C 1
ATOM 3454 O O . VAL A 1 446 ? 5.278 103.202 44.230 1.00 35.61 479 VAL A O 1
ATOM 3458 N N . ILE A 1 447 ? 3.426 104.365 44.773 1.00 38.34 480 ILE A N 1
ATOM 3459 C CA . ILE A 1 447 ? 3.139 104.731 43.386 1.00 38.71 480 ILE A CA 1
ATOM 3460 C C . ILE A 1 447 ? 4.233 105.633 42.817 1.00 38.42 480 ILE A C 1
ATOM 3461 O O . ILE A 1 447 ? 4.611 105.512 41.645 1.00 37.64 480 ILE A O 1
ATOM 3466 N N . ARG A 1 448 ? 4.737 106.568 43.619 1.00 39.56 481 ARG A N 1
ATOM 3467 C CA . ARG A 1 448 ? 5.762 107.472 43.115 1.00 39.87 481 ARG A CA 1
ATOM 3468 C C . ARG A 1 448 ? 7.004 106.699 42.691 1.00 38.07 481 ARG A C 1
ATOM 3469 O O . ARG A 1 448 ? 7.561 106.932 41.612 1.00 37.73 481 ARG A O 1
ATOM 3477 N N . LEU A 1 449 ? 7.437 105.753 43.524 1.00 37.04 482 LEU A N 1
ATOM 3478 C CA . LEU A 1 449 ? 8.602 104.955 43.184 1.00 35.47 482 LEU A CA 1
ATOM 3479 C C . LEU A 1 449 ? 8.312 104.041 41.998 1.00 38.42 482 LEU A C 1
ATOM 3480 O O . LEU A 1 449 ? 9.133 103.923 41.079 1.00 33.42 482 LEU A O 1
ATOM 3485 N N . GLY A 1 450 ? 7.142 103.401 41.990 1.00 35.52 483 GLY A N 1
ATOM 3486 C CA . GLY A 1 450 ? 6.837 102.477 40.912 1.00 32.80 483 GLY A CA 1
ATOM 3487 C C . GLY A 1 450 ? 6.799 103.150 39.551 1.00 33.24 483 GLY A C 1
ATOM 3488 O O . GLY A 1 450 ? 7.267 102.589 38.561 1.00 35.34 483 GLY A O 1
ATOM 3489 N N . ARG A 1 451 ? 6.223 104.351 39.478 1.00 34.85 484 ARG A N 1
ATOM 3490 C CA . ARG A 1 451 ? 6.098 105.035 38.197 1.00 35.55 484 ARG A CA 1
ATOM 3491 C C . ARG A 1 451 ? 7.425 105.596 37.719 1.00 39.76 484 ARG A C 1
ATOM 3492 O O . ARG A 1 451 ? 7.568 105.875 36.524 1.00 35.78 484 ARG A O 1
ATOM 3500 N N . ALA A 1 452 ? 8.387 105.784 38.623 1.00 35.38 485 ALA A N 1
ATOM 3501 C CA . ALA A 1 452 ? 9.690 106.308 38.249 1.00 37.46 485 ALA A CA 1
ATOM 3502 C C . ALA A 1 452 ? 10.703 105.212 37.939 1.00 36.09 485 ALA A C 1
ATOM 3503 O O . ALA A 1 452 ? 11.776 105.518 37.412 1.00 35.26 485 ALA A O 1
ATOM 3505 N N . MET A 1 453 ? 10.365 103.951 38.206 1.00 32.55 486 MET A N 1
ATOM 3506 C CA . MET A 1 453 ? 11.368 102.890 38.256 1.00 31.72 486 MET A CA 1
ATOM 3507 C C . MET A 1 453 ? 11.979 102.601 36.887 1.00 32.45 486 MET A C 1
ATOM 3508 O O . MET A 1 453 ? 13.159 102.245 36.796 1.00 33.55 486 MET A O 1
ATOM 3513 N N . ILE A 1 454 ? 11.187 102.679 35.820 1.00 33.09 487 ILE A N 1
ATOM 3514 C CA . ILE A 1 454 ? 11.720 102.618 34.459 1.00 33.60 487 ILE A CA 1
ATOM 3515 C C . ILE A 1 454 ? 11.339 103.917 33.764 1.00 35.93 487 ILE A C 1
ATOM 3516 O O . ILE A 1 454 ? 10.149 104.170 33.545 1.00 37.39 487 ILE A O 1
ATOM 3521 N N . PRO A 1 455 ? 12.300 104.771 33.415 1.00 39.00 488 PRO A N 1
ATOM 3522 C CA . PRO A 1 455 ? 11.941 106.045 32.762 1.00 39.99 488 PRO A CA 1
ATOM 3523 C C . PRO A 1 455 ? 11.146 105.858 31.480 1.00 38.80 488 PRO A C 1
ATOM 3524 O O . PRO A 1 455 ? 10.328 106.719 31.132 1.00 36.86 488 PRO A O 1
ATOM 3528 N N . GLU A 1 456 ? 11.349 104.742 30.776 1.00 39.87 489 GLU A N 1
ATOM 3529 C CA . GLU A 1 456 ? 10.649 104.497 29.520 1.00 38.51 489 GLU A CA 1
ATOM 3530 C C . GLU A 1 456 ? 9.143 104.340 29.706 1.00 37.36 489 GLU A C 1
ATOM 3531 O O . GLU A 1 456 ? 8.404 104.449 28.725 1.00 41.05 489 GLU A O 1
ATOM 3537 N N . PHE A 1 457 ? 8.667 104.095 30.934 1.00 34.41 490 PHE A N 1
ATOM 3538 C CA . PHE A 1 457 ? 7.229 104.161 31.197 1.00 42.00 490 PHE A CA 1
ATOM 3539 C C . PHE A 1 457 ? 6.618 105.427 30.599 1.00 43.12 490 PHE A C 1
ATOM 3540 O O . PHE A 1 457 ? 5.485 105.410 30.109 1.00 47.61 490 PHE A O 1
ATOM 3548 N N . ASP A 1 458 ? 7.357 106.538 30.635 1.00 40.65 491 ASP A N 1
ATOM 3549 C CA . ASP A 1 458 ? 6.796 107.818 30.210 1.00 46.37 491 ASP A CA 1
ATOM 3550 C C . ASP A 1 458 ? 6.550 107.845 28.706 1.00 51.39 491 ASP A C 1
ATOM 3551 O O . ASP A 1 458 ? 5.503 108.323 28.253 1.00 58.62 491 ASP A O 1
ATOM 3556 N N . ASP A 1 459 ? 7.502 107.343 27.916 1.00 46.14 492 ASP A N 1
ATOM 3557 C CA . ASP A 1 459 ? 7.321 107.317 26.466 1.00 50.33 492 ASP A CA 1
ATOM 3558 C C . ASP A 1 459 ? 6.248 106.316 26.064 1.00 48.17 492 ASP A C 1
ATOM 3559 O O . ASP A 1 459 ? 5.440 106.583 25.167 1.00 46.54 492 ASP A O 1
ATOM 3564 N N . ILE A 1 460 ? 6.226 105.160 26.722 1.00 45.63 493 ILE A N 1
ATOM 3565 C CA . ILE A 1 460 ? 5.370 104.069 26.292 1.00 48.62 493 ILE A CA 1
ATOM 3566 C C . ILE A 1 460 ? 3.970 104.144 26.886 1.00 51.47 493 ILE A C 1
ATOM 3567 O O . ILE A 1 460 ? 3.032 103.598 26.294 1.00 53.24 493 ILE A O 1
ATOM 3572 N N . ILE A 1 461 ? 3.795 104.815 28.019 1.00 50.60 494 ILE A N 1
ATOM 3573 C CA . ILE A 1 461 ? 2.527 104.737 28.731 1.00 47.23 494 ILE A CA 1
ATOM 3574 C C . ILE A 1 461 ? 2.006 106.127 29.068 1.00 48.67 494 ILE A C 1
ATOM 3575 O O . ILE A 1 461 ? 0.941 106.527 28.590 1.00 54.05 494 ILE A O 1
ATOM 3580 N N . PHE A 1 462 ? 2.751 106.885 29.877 1.00 46.42 495 PHE A N 1
ATOM 3581 C CA . PHE A 1 462 ? 2.191 108.119 30.433 1.00 49.49 495 PHE A CA 1
ATOM 3582 C C . PHE A 1 462 ? 1.827 109.134 29.349 1.00 56.87 495 PHE A C 1
ATOM 3583 O O . PHE A 1 462 ? 0.905 109.939 29.541 1.00 61.65 495 PHE A O 1
ATOM 3591 N N . LYS A 1 463 ? 2.526 109.125 28.218 1.00 56.07 496 LYS A N 1
ATOM 3592 C CA . LYS A 1 463 ? 2.230 110.074 27.146 1.00 59.52 496 LYS A CA 1
ATOM 3593 C C . LYS A 1 463 ? 1.361 109.428 26.075 1.00 62.84 496 LYS A C 1
ATOM 3594 O O . LYS A 1 463 ? 0.804 110.122 25.232 1.00 68.89 496 LYS A O 1
#

InterPro domains:
  IPR000286 Histone deacetylase HDAC [PR01270] (192-215)
  IPR000286 Histone deacetylase HDAC [PR01270] (226-241)
  IPR000286 Histone deacetylase HDAC [PR01270] (360-370)
  IPR023696 Ureohydrolase domain superfamily [SSF52768] (42-480)
  IPR023801 Histone deacetylase domain [PF00850] (101-430)
  IPR037138 Histone deacetylase domain superfamily [G3DSA:3.40.800.20] (37-480)
  IPR053244 Histone deacetylase HD type 1 [PTHR47558] (5-678)

Organism: Saccharomyces cerevisiae (strain ATCC 204508 / S288c) (NCBI:txid559292)

Radius of gyration: 20.97 Å; Cα contacts (8 Å, |Δi|>4): 924; chains: 1; bounding box: 50×60×54 Å

GO terms:
  GO:0004407 histone deacetylase activity (F, IDA)
  GO:0006357 regulation of transcription by RNA polymerase II (P, IGI)
  GO:0000082 G1/S transition of mitotic cell cycle (P, IGI)
  GO:0005628 prospore membrane (C, HDA)
  GO:0005634 nucleus (C, HDA)
  GO:0005737 cytoplasm (C, HDA)
  GO:0005935 cellular bud neck (C, HDA)
  GO:0045944 positive regulation of transcription by RNA polymerase II (P, IMP)
  GO:0006357 regulation of transcription by RNA polymerase II (P, IPI)
  GO:0000082 G1/S transition of mitotic cell cycle (P, IPI)
  GO:0005634 nucleus (C, EXP)
  GO:0141221 histone deacetylase activity, hydrolytic mechanism (F, EXP)

Sequence (453 aa):
AQIPESAKAVVVLSPYSLQHVFPREWVTKSYRKTIVERPERLLASSMGISAAITMYPSLFTLKSSHQRKGSLMAPHVLKVHGSSWPAELIELCQMADAKLLKGEIEVPDTWNSGDIYLSSKTIKALQGTIGAIETGVDSIFKGPSAEHISNRAFVAIRPPGHHCHYGTPSGFCLLNNAHVAIEYAYDTYNVTHVVVLDFDLHHGDGTQDICWKRAGFKPEEEPEDSSYDDFGKKFAEFPKVGYFSMHDINSFPTESGFATKENIKNASTCIMNSHDLNIWNIHLSKWTTEEEFNVLYRTKYRTLFAKADEFFRSAKLEMNQQGRPFKGLVVISAGFDASEFEQTHSVNVPTSFYTTFTKDALKLAQMHCHGKVLSLMEGGYSDKAICSGVFAHLIGLQNQDWVKEWGSEQVVKEIVRGCKPAWKPYDVIRIWAEEVIRLGRAMIPEFDDIIFK

Nearest PDB structures (foldseek):
  7wjl-assembly1_A-2  TM=1.002E+00  e=2.677E-93  Saccharomyces cerevisiae
  5g0y-assembly1_B  TM=7.444E-01  e=2.356E-18  Pseudomonas aeruginosa PAO1
  5g11-assembly1_B  TM=7.549E-01  e=8.436E-18  Pseudomonas aeruginosa PAO1
  5g13-assembly1_B  TM=7.744E-01  e=3.567E-17  Pseudomonas aeruginosa PAO1
  9gku-assembly2_E  TM=7.329E-01  e=1.277E-16  Sphingomonas sp. Y57

CATH classification: 3.40.800.20

Solvent-accessible surface area: 19131 Å² total; per-residue (Å²): 150,173,58,78,116,30,46,21,0,5,0,0,9,1,12,39,0,1,48,2,45,6,22,8,138,113,34,87,187,87,82,88,180,86,8,35,0,84,4,42,3,3,1,0,2,1,0,0,0,0,0,0,25,29,56,57,102,56,25,16,39,70,79,34,8,118,117,92,93,5,53,4,90,13,77,15,0,58,90,1,1,14,73,76,5,1,53,65,0,39,94,13,0,129,78,0,73,74,44,21,168,152,45,71,71,0,6,33,145,121,43,98,28,30,48,6,4,0,8,49,115,0,33,88,0,1,43,1,0,0,0,0,0,15,12,0,0,18,14,0,25,133,42,149,33,82,138,141,23,14,47,39,0,0,0,3,0,0,3,1,0,0,4,0,32,16,15,55,10,34,6,25,0,0,2,0,1,0,0,0,0,0,5,21,0,67,58,61,29,101,0,16,1,0,0,0,0,0,3,0,27,27,2,0,13,0,0,2,27,0,7,82,59,32,2,3,45,62,12,140,57,51,98,149,85,120,54,36,78,144,173,24,37,82,170,8,121,49,0,49,14,0,0,0,0,2,0,6,39,66,13,69,16,4,77,64,75,156,42,78,158,98,47,76,113,42,0,50,29,59,44,32,109,47,128,76,7,23,0,57,6,18,47,15,27,155,56,123,60,104,90,82,8,50,66,28,11,136,94,70,0,98,51,0,19,52,38,0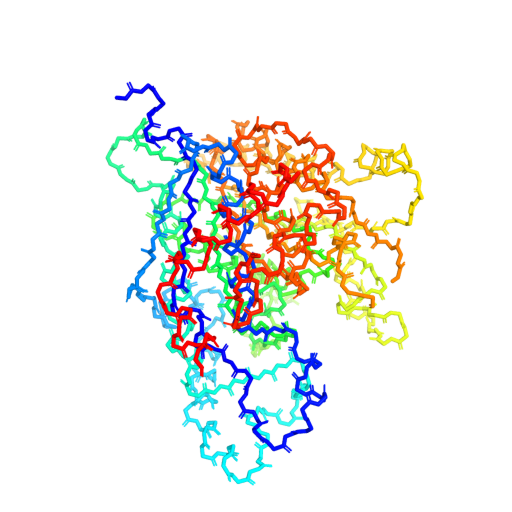,28,77,9,0,130,44,5,67,114,49,0,112,139,101,74,118,114,43,78,2,0,0,0,0,0,0,0,0,4,1,0,76,21,28,103,189,128,78,13,51,0,25,4,39,3,0,4,53,0,0,40,10,0,7,108,6,0,97,111,9,3,159,1,27,0,0,0,0,1,0,0,0,26,20,33,63,0,0,1,2,0,0,3,0,0,0,0,0,0,14,85,53,102,36,56,134,112,46,9,40,116,110,12,2,106,20,2,22,52,0,10,134,66,72,28,139,61,131,144,115,49,100,110,53,0,23,98,0,1,134,70,0,35,69,22,7,103,62,0,49,104,64,15,44,184

Secondary structure (DSSP, 8-state):
--S-GGGSEEEEE-GGGGG-----TTS-TTHHHH---STHHHHHHHHHHHHHHHH-TTSEEEEE-TT----TTSHHHHHHHTTHHHHHHHHHHHHHHHHHHTT--SS-TTS-GGG----THHHHHHHHHHHHHHHHHHHHH-SS-GGGS--EEEEE-SS--TT--SS--BTTBSS-HHHHHHHHHHHHH---EEEEEE-SSS--HHHHHHHHHHTTBPPTTSPP-TTS-TTSB-PPPSSEEEEEEEE-TTSTTS-TTS--HHHHHHTT-EEEEETTEEEEEEE-----SHHHHHHHIIIIITHHHHHHHHHHHHHHHHHHHTT----EEEEEEE--TTBTTS------B-THHHHHHHHHHHHHHHHHSTT-EEEEE----SHHHHHHHHHHHHHHHTTPPP-GGGGSHHHHHHHHGGGSTT-----HHHHHHHHHHHHHHHSSTTHIIIII-

B-factor: mean 40.33, std 16.48, range [18.48, 103.21]